Protein AF-0000000084934013 (afdb_homodimer)

Foldseek 3Di:
DPPPPPPQDDFDFPDDWAFAPCLVVCVVCLCVVCVVLQQEADPDPVSPAHLDYPVRSVVLVLSLLLGRLQNQADPLLSNLVSLVSVLLVSLVSCLCVPPLVVLPLVVLVVVLVLLLQLLDLDLPDDHDDDDHSSSSSSNVSSPPLADPLRNVCSVVLSVLVNLLSVLSSVQSVCSVVVHADALVVLQVSLLSVVSLSCSLSSLCNRQVFDQDPVCCPDPLNVLLSSLLSSLLRLVLLLLCVCVCCVPVVRSNGQLNNQCVNVVHDSVVSNSVSSVVSNVSVVVNVCSVPPVVVVVCVVVVDDPVNVVRNVSSVVSSSSNSNSSNCSSNVPDDCPPPVPCPPPPPPPPCPPDDDDDDDDDDYDDDPDDDDDDDDDDDDDDDD/DPPPPPPQDDFDFPDDWAFAPCLVVCVVCLCVVCVVLQQEADPDPVSPAHLDYPVRSVVLVLSLLLGRLQNQADPLLSNLVSLVSVLLVSLVSCLCVPPLVVVPLVVLVVVLVLLLQLLDLDLPRDHDDDDHSSSSSSNVSSPPLADPLRNVCSVVLSVLVNLLSVLSSVQSVCSVVVHADALVVLQVSLLSVVSLSCSLSSLCNRQVFDQDPVCCPPPLNVLLSSLLSSLLRQVLLLLCVCVCCVPVVRSNGQLNNQCVNVVHDSVVSNSVSSVVSNVSVVVNVCSVPPVVVVVCVVVVDDPVNVVSNVSSSVSSSSNSNSSNCSSNVPDPCPPPVPPPPPPPPPPPPPPPDDPPDDDDPDPDDDDDDDDPPDDDDDDDD

Sequence (762 aa):
MTVRAVELPQLWMPYPLRVNPYLSALREESETWAREMGMLGGEGPSARGAIWTRSQFHAMTVELLTAWTLPDASLAGLRLNHRFNIWALAWDDYFASTFKQTGDLPGALDFTARLHAFLRPEADARSPEPVNAVERGIADLQKHLFPPRLAHWRQEFNLALAHYIDAGVQELTNSRGGRVPHLIEYAPFRRESFAAHTAPYSVELATGARIPEQLRHTRTVHALLDAFMDVMGLANDVASYEREVHEERDVNNLVVVIGTSLGITLHQAVPAALHMVNARMRDFEHLRHHELPPLVDRFGLRPDEREELETWLGGAASFLSGLHAWYTGAPRYAPTDHSVPEQRQRGGSEGAADRHAPAASSLARGAEAQTCGPTASAGSAMTVRAVELPQLWMPYPLRVNPYLSALREESETWAREMGMLGGEGPSARGAIWTRSQFHAMTVELLTAWTLPDASLAGLRLNHRFNIWALAWDDYFASTFKQTGDLPGALDFTARLHAFLRPEADARSPEPVNAVERGIADLQKHLFPPRLAHWRQEFNLALAHYIDAGVQELTNSRGGRVPHLIEYAPFRRESFAAHTAPYSVELATGARIPEQLRHTRTVHALLDAFMDVMGLANDVASYEREVHEERDVNNLVVVIGTSLGITLHQAVPAALHMVNARMRDFEHLRHHELPPLVDRFGLRPDEREELETWLGGAASFLSGLHAWYTGAPRYAPTDHSVPEQRQRGGSEGAADRHAPAASSLARGAEAQTCGPTASAGSA

InterPro domains:
  IPR008949 Isoprenoid synthase domain superfamily [G3DSA:1.10.600.10] (1-338)
  IPR008949 Isoprenoid synthase domain superfamily [SSF48576] (7-340)
  IPR034686 Terpene cyclase-like 2 [SFLDG01020] (5-337)

Secondary structure (DSSP, 8-state):
---------PPP--S-----TTHHHHHHTHHHHHHHHTSB--SSGGGTT-SB-HHHHHHT-HHHHHHHH-TT--HHHHHHHHHHHHHHHHHHHHHIIIIITTT-HHHHHHHHHHHHTT--SSTTPPPPPP-SHHHHHHHHHHTTS--GGGGGGHHHHHHHHHHHHHHHHHHHHHHHHTPPPPHHHHHHHHHHHTTGGGHHHHHHHHH-----HHHHTSHHHHHHHHHHHHHHHHHHHHHTHIIIIIIS--S-SHHHHHHHHHT--HHHHHHHHHHHHHHHHHHHHHIIIIIHHHHHHHHT--HHHHHHHHHHHHHHHHHHHHHHHHHHT--S-------------------------------------------------/-------PPPPP--S-----TTHHHHHHTHHHHHHHHTSB--SSGGGTT-SB-HHHHHHT-HHHHHHHH-TT--HHHHHHHHHHHHHHHHHHHHHIIIIITTT-HHHHHHHHHHHHTT--SSTTPPPPPP-SHHHHHHHHHHTTS--GGGGGGHHHHHHHHHHHHHHHHHHHHHHHHTPPPPHHHHHHHHHHHTTGGGHHHHHHHHH-----HHHHTSHHHHHHHHHHHHHHHHHHHHHTHIIIIIIS--S-SHHHHHHHHHT--HHHHHHHHHHHHHHHHHHHHHIIIIIHHHHHHHHT--HHHHHHHHHHHHHHHHHHHHHHHHHHT--S-------------------------------------------------

pLDDT: mean 82.72, std 26.3, range [13.29, 98.75]

Solvent-accessible surface area (backbone atoms only — not comparable to full-atom values): 42867 Å² total; per-residue (Å²): 132,77,77,70,77,74,77,69,80,72,83,72,71,95,48,71,76,49,65,20,87,55,42,67,63,45,58,74,49,60,57,53,61,39,39,74,36,40,36,35,37,64,102,50,88,73,34,69,80,33,73,29,52,67,69,58,52,61,70,62,42,55,62,55,39,41,20,19,27,32,41,65,28,49,69,70,43,44,50,51,52,36,52,50,53,51,42,54,51,48,44,52,52,46,45,37,66,64,19,54,75,67,62,39,57,71,59,45,53,54,54,51,57,55,56,50,54,56,51,58,68,51,91,80,56,83,58,75,83,62,87,47,33,61,46,38,39,48,55,53,42,66,75,58,73,48,50,82,92,41,43,85,40,44,53,62,44,34,50,34,49,48,41,22,54,52,32,51,53,51,52,40,50,26,52,74,68,68,43,58,56,49,54,80,57,37,56,67,47,35,28,27,57,55,44,31,70,46,47,66,56,52,31,27,56,20,62,70,26,54,71,48,74,90,46,58,79,37,69,66,47,46,50,36,51,48,29,54,24,43,36,57,40,51,44,46,28,62,60,39,35,67,57,39,44,73,70,61,62,49,41,88,31,55,37,55,14,46,10,63,24,29,68,46,52,60,81,60,15,46,54,27,44,42,32,32,39,37,44,36,46,49,47,32,51,44,37,61,69,65,50,42,53,61,49,46,59,73,67,59,64,50,72,69,50,48,50,28,34,52,47,32,52,50,31,48,45,30,29,51,24,11,49,50,38,53,65,67,59,56,78,84,75,65,74,73,73,63,71,64,72,73,73,72,77,71,77,71,67,81,74,76,89,74,92,75,80,90,92,88,86,90,89,86,86,84,88,91,77,88,94,81,88,75,87,90,77,96,76,86,132,133,77,77,71,75,74,76,70,78,70,83,72,73,94,49,70,76,49,64,20,87,53,40,67,64,45,59,75,48,59,59,54,60,39,40,73,35,41,36,36,35,64,105,48,88,75,34,69,79,32,73,29,51,67,69,58,52,60,70,61,42,55,62,55,38,42,22,18,28,32,41,66,27,48,68,69,42,44,51,52,50,35,52,49,53,52,43,54,50,48,43,51,52,47,46,38,67,65,20,54,75,66,61,38,56,69,60,45,52,52,53,49,56,55,55,51,54,55,49,58,66,51,90,81,56,82,58,75,82,62,86,49,35,62,47,38,38,49,54,54,43,67,75,58,73,47,48,84,93,41,44,85,40,44,53,62,46,32,49,33,50,47,42,24,56,52,32,51,54,50,52,42,52,26,51,75,68,68,45,58,54,49,54,80,56,38,56,68,47,34,27,29,56,58,44,32,69,44,47,65,57,52,31,27,56,20,62,70,24,53,71,50,74,91,47,57,80,38,69,67,46,47,49,35,52,49,30,56,24,44,37,57,40,51,46,46,28,62,61,40,35,67,56,39,44,74,70,61,63,49,42,89,30,55,36,54,14,46,11,63,24,29,68,47,52,61,81,58,13,46,54,27,44,40,32,33,38,38,45,37,46,50,47,32,50,43,37,61,69,63,50,43,54,61,49,45,60,74,69,58,62,49,71,69,50,49,50,28,33,52,47,32,52,50,31,48,44,32,29,51,24,10,50,51,39,53,65,66,59,57,77,82,76,65,76,75,74,64,71,64,74,74,73,72,75,70,76,73,72,76,74,73,78,73,82,70,79,87,77,90,71,84,75,82,83,77,90,70,91,77,84,80,80,84,74,90,77,90,61,94,119

Structure (mmCIF, N/CA/C/O backbone):
data_AF-0000000084934013-model_v1
#
loop_
_entity.id
_entity.type
_entity.pdbx_description
1 polymer 'Terpene synthase'
#
loop_
_atom_site.group_PDB
_atom_site.id
_atom_site.type_symbol
_atom_site.label_atom_id
_atom_site.label_alt_id
_atom_site.label_comp_id
_atom_site.label_asym_id
_atom_site.label_entity_id
_atom_site.label_seq_id
_atom_site.pdbx_PDB_ins_code
_atom_site.Cartn_x
_atom_site.Cartn_y
_atom_site.Cartn_z
_atom_site.occupancy
_atom_site.B_iso_or_equiv
_atom_site.auth_seq_id
_atom_site.auth_comp_id
_atom_site.auth_asym_id
_atom_site.auth_atom_id
_atom_site.pdbx_PDB_model_num
ATOM 1 N N . MET A 1 1 ? 13.039 -28.141 34.688 1 23.25 1 MET A N 1
ATOM 2 C CA . MET A 1 1 ? 11.992 -27.234 34.219 1 23.25 1 MET A CA 1
ATOM 3 C C . MET A 1 1 ? 12.008 -27.094 32.719 1 23.25 1 MET A C 1
ATOM 5 O O . MET A 1 1 ? 12.961 -26.562 32.125 1 23.25 1 MET A O 1
ATOM 9 N N . THR A 1 2 ? 11.547 -28.047 31.922 1 25.94 2 THR A N 1
ATOM 10 C CA . THR A 1 2 ? 11.594 -28.188 30.469 1 25.94 2 THR A CA 1
ATOM 11 C C . THR A 1 2 ? 10.945 -26.984 29.797 1 25.94 2 THR A C 1
ATOM 13 O O . THR A 1 2 ? 9.805 -26.625 30.094 1 25.94 2 THR A O 1
ATOM 16 N N . VAL A 1 3 ? 11.703 -26 29.484 1 29.66 3 VAL A N 1
ATOM 17 C CA . VAL A 1 3 ? 11.219 -24.859 28.703 1 29.66 3 VAL A CA 1
ATOM 18 C C . VAL A 1 3 ? 10.211 -25.344 27.672 1 29.66 3 VAL A C 1
ATOM 20 O O . VAL A 1 3 ? 10.547 -26.156 26.797 1 29.66 3 VAL A O 1
ATOM 23 N N . ARG A 1 4 ? 8.953 -25.531 28.047 1 33.62 4 ARG A N 1
ATOM 24 C CA . ARG A 1 4 ? 7.875 -25.938 27.141 1 33.62 4 ARG A CA 1
ATOM 25 C C . ARG A 1 4 ? 7.996 -25.25 25.797 1 33.62 4 ARG A C 1
ATOM 27 O O . ARG A 1 4 ? 8.148 -24.016 25.719 1 33.62 4 ARG A O 1
ATOM 34 N N . ALA A 1 5 ? 8.453 -25.875 24.797 1 35.78 5 ALA A N 1
ATOM 35 C CA . ALA A 1 5 ? 8.492 -25.469 23.391 1 35.78 5 ALA A CA 1
ATOM 36 C C . ALA A 1 5 ? 7.223 -24.734 23 1 35.78 5 ALA A C 1
ATOM 38 O O . ALA A 1 5 ? 6.125 -25.281 23.078 1 35.78 5 ALA A O 1
ATOM 39 N N . VAL A 1 6 ? 7.039 -23.469 23.359 1 39.12 6 VAL A N 1
ATOM 40 C CA . VAL A 1 6 ? 5.914 -22.625 22.984 1 39.12 6 VAL A CA 1
ATOM 41 C C . VAL A 1 6 ? 5.43 -23 21.594 1 39.12 6 VAL A C 1
ATOM 43 O O . VAL A 1 6 ? 6.199 -22.969 20.625 1 39.12 6 VAL A O 1
ATOM 46 N N . GLU A 1 7 ? 4.59 -23.891 21.422 1 45.5 7 GLU A N 1
ATOM 47 C CA . GLU A 1 7 ? 3.982 -24.328 20.172 1 45.5 7 GLU A CA 1
ATOM 48 C C . GLU A 1 7 ? 3.717 -23.125 19.25 1 45.5 7 GLU A C 1
ATOM 50 O O . GLU A 1 7 ? 3.031 -22.188 19.641 1 45.5 7 GLU A O 1
ATOM 55 N N . LEU A 1 8 ? 4.574 -22.766 18.297 1 56.28 8 LEU A N 1
ATOM 56 C CA . LEU A 1 8 ? 4.41 -21.719 17.297 1 56.28 8 LEU A CA 1
ATOM 57 C C . LEU A 1 8 ? 3.037 -21.797 16.641 1 56.28 8 LEU A C 1
ATOM 59 O O . LEU A 1 8 ? 2.553 -22.891 16.344 1 56.28 8 LEU A O 1
ATOM 63 N N . PRO A 1 9 ? 2.293 -20.703 16.703 1 68.12 9 PRO A N 1
ATOM 64 C CA . PRO A 1 9 ? 1.042 -20.656 15.938 1 68.12 9 PRO A CA 1
ATOM 65 C C . PRO A 1 9 ? 1.205 -21.172 14.508 1 68.12 9 PRO A C 1
ATOM 67 O O . PRO A 1 9 ? 2.324 -21.219 13.992 1 68.12 9 PRO A O 1
ATOM 70 N N . GLN A 1 10 ? 0.205 -21.891 13.992 1 85.5 10 GLN A N 1
ATOM 71 C CA . GLN A 1 10 ? 0.176 -22.375 12.625 1 85.5 10 GLN A CA 1
ATOM 72 C C . GLN A 1 10 ? -0.634 -21.453 11.719 1 85.5 10 GLN A C 1
ATOM 74 O O . GLN A 1 10 ? -1.443 -20.656 12.203 1 85.5 10 GLN A O 1
ATOM 79 N N . LEU A 1 11 ? -0.288 -21.438 10.523 1 92.38 11 LEU A N 1
ATOM 80 C CA . LEU A 1 11 ? -1.101 -20.719 9.547 1 92.38 11 LEU A CA 1
ATOM 81 C C . LEU A 1 11 ? -2.545 -21.203 9.578 1 92.38 11 LEU A C 1
ATOM 83 O O . LEU A 1 11 ? -2.795 -22.406 9.586 1 92.38 11 LEU A O 1
ATOM 87 N N . TRP A 1 12 ? -3.438 -20.297 9.648 1 93.81 12 TRP A N 1
ATOM 88 C CA . TRP A 1 12 ? -4.859 -20.578 9.812 1 93.81 12 TRP A CA 1
ATOM 89 C C . TRP A 1 12 ? -5.578 -20.547 8.469 1 93.81 12 TRP A C 1
ATOM 91 O O . TRP A 1 12 ? -5.434 -19.594 7.695 1 93.81 12 TRP A O 1
ATOM 101 N N . MET A 1 13 ? -6.301 -21.625 8.141 1 96.12 13 MET A N 1
ATOM 102 C CA . MET A 1 13 ? -7.129 -21.734 6.945 1 96.12 13 MET A CA 1
ATOM 103 C C . MET A 1 13 ? -8.516 -22.266 7.289 1 96.12 13 MET A C 1
ATOM 105 O O . MET A 1 13 ? -8.672 -23.453 7.582 1 96.12 13 MET A O 1
ATOM 109 N N . PRO A 1 14 ? -9.477 -21.375 7.223 1 96.62 14 PRO A N 1
ATOM 110 C CA . PRO A 1 14 ? -10.805 -21.75 7.711 1 96.62 14 PRO A CA 1
ATOM 111 C C . PRO A 1 14 ? -11.633 -22.484 6.66 1 96.62 14 PRO A C 1
ATOM 113 O O . PRO A 1 14 ? -12.758 -22.906 6.938 1 96.62 14 PRO A O 1
ATOM 116 N N . TYR A 1 15 ? -11.148 -22.688 5.465 1 97.56 15 TYR A N 1
ATOM 117 C CA . TYR A 1 15 ? -11.922 -23.266 4.379 1 97.56 15 TYR A CA 1
ATOM 118 C C . TYR A 1 15 ? -11.484 -24.703 4.121 1 97.56 15 TYR A C 1
ATOM 120 O O . TYR A 1 15 ? -10.297 -25.031 4.184 1 97.56 15 TYR A O 1
ATOM 128 N N . PRO A 1 16 ? -12.398 -25.531 3.818 1 96.56 16 PRO A N 1
ATOM 129 C CA . PRO A 1 16 ? -12.047 -26.922 3.527 1 96.56 16 PRO A CA 1
ATOM 130 C C . PRO A 1 16 ? -11.32 -27.094 2.195 1 96.56 16 PRO A C 1
ATOM 132 O O . PRO A 1 16 ? -11.578 -26.328 1.254 1 96.56 16 PRO A O 1
ATOM 135 N N . LEU A 1 17 ? -10.555 -28.078 2.178 1 96.75 17 LEU A N 1
ATOM 136 C CA . LEU A 1 17 ? -9.883 -28.422 0.932 1 96.75 17 LEU A CA 1
ATOM 137 C C . LEU A 1 17 ? -10.805 -29.25 0.031 1 96.75 17 LEU A C 1
ATOM 139 O O . LEU A 1 17 ? -11.469 -30.172 0.495 1 96.75 17 LEU A O 1
ATOM 143 N N . ARG A 1 18 ? -10.906 -28.844 -1.152 1 97.06 18 ARG A N 1
ATOM 144 C CA . ARG A 1 18 ? -11.609 -29.578 -2.193 1 97.06 18 ARG A CA 1
ATOM 145 C C . ARG A 1 18 ? -10.68 -29.922 -3.35 1 97.06 18 ARG A C 1
ATOM 147 O O . ARG A 1 18 ? -9.625 -29.297 -3.514 1 97.06 18 ARG A O 1
ATOM 154 N N . VAL A 1 19 ? -11.016 -30.938 -4.082 1 97.31 19 VAL A N 1
ATOM 155 C CA . VAL A 1 19 ? -10.18 -31.391 -5.188 1 97.31 19 VAL A CA 1
ATOM 156 C C . VAL A 1 19 ? -11 -31.453 -6.473 1 97.31 19 VAL A C 1
ATOM 158 O O . VAL A 1 19 ? -12.133 -31.922 -6.473 1 97.31 19 VAL A O 1
ATOM 161 N N . ASN A 1 20 ? -10.477 -30.953 -7.512 1 98.56 20 ASN A N 1
ATOM 162 C CA . ASN A 1 20 ? -11.133 -31.031 -8.812 1 98.56 20 ASN A CA 1
ATOM 163 C C . ASN A 1 20 ? -11.297 -32.469 -9.266 1 98.56 20 ASN A C 1
ATOM 165 O O . ASN A 1 20 ? -10.344 -33.25 -9.219 1 98.56 20 ASN A O 1
ATOM 169 N N . PRO A 1 21 ? -12.414 -32.906 -9.773 1 98 21 PRO A N 1
ATOM 170 C CA . PRO A 1 21 ? -12.656 -34.281 -10.164 1 98 21 PRO A CA 1
ATOM 171 C C . PRO A 1 21 ? -11.805 -34.719 -11.352 1 98 21 PRO A C 1
ATOM 173 O O . PRO A 1 21 ? -11.656 -35.938 -11.602 1 98 21 PRO A O 1
ATOM 176 N N . TYR A 1 22 ? -11.297 -33.812 -12.031 1 98.19 22 TYR A N 1
ATOM 177 C CA . TYR A 1 22 ? -10.539 -34.125 -13.234 1 98.19 22 TYR A CA 1
ATOM 178 C C . TYR A 1 22 ? -9.047 -34.219 -12.93 1 98.19 22 TYR A C 1
ATOM 180 O O . TYR A 1 22 ? -8.219 -34.188 -13.844 1 98.19 22 TYR A O 1
ATOM 188 N N . LEU A 1 23 ? -8.617 -34.344 -11.68 1 97.81 23 LEU A N 1
ATOM 189 C CA . LEU A 1 23 ? -7.219 -34.438 -11.289 1 97.81 23 LEU A CA 1
ATOM 190 C C . LEU A 1 23 ? -6.531 -35.625 -11.992 1 97.81 23 LEU A C 1
ATOM 192 O O . LEU A 1 23 ? -5.406 -35.469 -12.477 1 97.81 23 LEU A O 1
ATOM 196 N N . SER A 1 24 ? -7.223 -36.75 -12.117 1 96.81 24 SER A N 1
ATOM 197 C CA . SER A 1 24 ? -6.637 -37.906 -12.742 1 96.81 24 SER A CA 1
ATOM 198 C C . SER A 1 24 ? -6.316 -37.656 -14.211 1 96.81 24 SER A C 1
ATOM 200 O O . SER A 1 24 ? -5.246 -38.031 -14.695 1 96.81 24 SER A O 1
ATOM 202 N N . ALA A 1 25 ? -7.223 -37.062 -14.883 1 96.81 25 ALA A N 1
ATOM 203 C CA . ALA A 1 25 ? -7.004 -36.719 -16.281 1 96.81 25 ALA A CA 1
ATOM 204 C C . ALA A 1 25 ? -5.84 -35.75 -16.438 1 96.81 25 ALA A C 1
ATOM 206 O O . ALA A 1 25 ? -5.031 -35.875 -17.359 1 96.81 25 ALA A O 1
ATOM 207 N N . LEU A 1 26 ? -5.766 -34.844 -15.578 1 96.25 26 LEU A N 1
ATOM 208 C CA . LEU A 1 26 ? -4.699 -33.844 -15.609 1 96.25 26 LEU A CA 1
ATOM 209 C C . LEU A 1 26 ? -3.342 -34.5 -15.375 1 96.25 26 LEU A C 1
ATOM 211 O O . LEU A 1 26 ? -2.354 -34.125 -16.016 1 96.25 26 LEU A O 1
ATOM 215 N N . ARG A 1 27 ? -3.242 -35.438 -14.477 1 95 27 ARG A N 1
ATOM 216 C CA . ARG A 1 27 ? -2.006 -36.125 -14.164 1 95 27 ARG A CA 1
ATOM 217 C C . ARG A 1 27 ? -1.482 -36.875 -15.383 1 95 27 ARG A C 1
ATOM 219 O O . ARG A 1 27 ? -0.276 -36.906 -15.633 1 95 27 ARG A O 1
ATOM 226 N N . GLU A 1 28 ? -2.383 -37.375 -16.125 1 93.81 28 GLU A N 1
ATOM 227 C CA . GLU A 1 28 ? -2.012 -38.156 -17.297 1 93.81 28 GLU A CA 1
ATOM 228 C C . GLU A 1 28 ? -1.364 -37.281 -18.359 1 93.81 28 GLU A C 1
ATOM 230 O O . GLU A 1 28 ? -0.497 -37.75 -19.109 1 93.81 28 GLU A O 1
ATOM 235 N N . GLU A 1 29 ? -1.711 -36.094 -18.375 1 93.31 29 GLU A N 1
ATOM 236 C CA . GLU A 1 29 ? -1.219 -35.219 -19.438 1 93.31 29 GLU A CA 1
ATOM 237 C C . GLU A 1 29 ? -0.295 -34.125 -18.891 1 93.31 29 GLU A C 1
ATOM 239 O O . GLU A 1 29 ? 0.032 -33.188 -19.594 1 93.31 29 GLU A O 1
ATOM 244 N N . SER A 1 30 ? 0.111 -34.25 -17.688 1 90.5 30 SER A N 1
ATOM 245 C CA . SER A 1 30 ? 0.753 -33.156 -16.984 1 90.5 30 SER A CA 1
ATOM 246 C C . SER A 1 30 ? 2.078 -32.781 -17.625 1 90.5 30 SER A C 1
ATOM 248 O O . SER A 1 30 ? 2.447 -31.609 -17.656 1 90.5 30 SER A O 1
ATOM 250 N N . GLU A 1 31 ? 2.699 -33.719 -18.281 1 94.62 31 GLU A N 1
ATOM 251 C CA . GLU A 1 31 ? 4.035 -33.469 -18.812 1 94.62 31 GLU A CA 1
ATOM 252 C C . GLU A 1 31 ? 3.971 -32.938 -20.234 1 94.62 31 GLU A C 1
ATOM 254 O O . GLU A 1 31 ? 4.941 -32.375 -20.734 1 94.62 31 GLU A O 1
ATOM 259 N N . THR A 1 32 ? 2.865 -33.219 -20.875 1 95.25 32 THR A N 1
ATOM 260 C CA . THR A 1 32 ? 2.766 -33.062 -22.312 1 95.25 32 THR A CA 1
ATOM 261 C C . THR A 1 32 ? 3.102 -31.641 -22.734 1 95.25 32 THR A C 1
ATOM 263 O O . THR A 1 32 ? 4.004 -31.422 -23.547 1 95.25 32 THR A O 1
ATOM 266 N N . TRP A 1 33 ? 2.459 -30.719 -22.141 1 96.38 33 TRP A N 1
ATOM 267 C CA . TRP A 1 33 ? 2.641 -29.344 -22.547 1 96.38 33 TRP A CA 1
ATOM 268 C C . TRP A 1 33 ? 4.027 -28.828 -22.172 1 96.38 33 TRP A C 1
ATOM 270 O O . TRP A 1 33 ? 4.672 -28.125 -22.938 1 96.38 33 TRP A O 1
ATOM 280 N N . ALA A 1 34 ? 4.504 -29.203 -21.031 1 96.88 34 ALA A N 1
ATOM 281 C CA . ALA A 1 34 ? 5.828 -28.797 -20.578 1 96.88 34 ALA A CA 1
ATOM 282 C C . ALA A 1 34 ? 6.914 -29.297 -21.516 1 96.88 34 ALA A C 1
ATOM 284 O O . ALA A 1 34 ? 7.891 -28.578 -21.781 1 96.88 34 ALA A O 1
ATOM 285 N N . ARG A 1 35 ? 6.723 -30.484 -22.031 1 95.56 35 ARG A N 1
ATOM 286 C CA . ARG A 1 35 ? 7.66 -31.062 -23 1 95.56 35 ARG A CA 1
ATOM 287 C C . ARG A 1 35 ? 7.57 -30.328 -24.328 1 95.56 35 ARG A C 1
ATOM 289 O O . ARG A 1 35 ? 8.594 -30.016 -24.953 1 95.56 35 ARG A O 1
ATOM 296 N N . GLU A 1 36 ? 6.363 -30.109 -24.719 1 95.12 36 GLU A N 1
ATOM 297 C CA . GLU A 1 36 ? 6.133 -29.422 -25.984 1 95.12 36 GLU A CA 1
ATOM 298 C C . GLU A 1 36 ? 6.777 -28.031 -25.984 1 95.12 36 GLU A C 1
ATOM 300 O O . GLU A 1 36 ? 7.305 -27.594 -27.016 1 95.12 36 GLU A O 1
ATOM 305 N N . MET A 1 37 ? 6.754 -27.375 -24.859 1 95.62 37 MET A N 1
ATOM 306 C CA . MET A 1 37 ? 7.297 -26.031 -24.766 1 95.62 37 MET A CA 1
ATOM 307 C C . MET A 1 37 ? 8.805 -26.062 -24.516 1 95.62 37 MET A C 1
ATOM 309 O O . MET A 1 37 ? 9.469 -25.031 -24.562 1 95.62 37 MET A O 1
ATOM 313 N N . GLY A 1 38 ? 9.328 -27.219 -24.156 1 94.38 38 GLY A N 1
ATOM 314 C CA . GLY A 1 38 ? 10.758 -27.359 -23.938 1 94.38 38 GLY A CA 1
ATOM 315 C C . GLY A 1 38 ? 11.172 -27.125 -22.484 1 94.38 38 GLY A C 1
ATOM 316 O O . GLY A 1 38 ? 12.352 -26.922 -22.203 1 94.38 38 GLY A O 1
ATOM 317 N N . MET A 1 39 ? 10.25 -27.141 -21.578 1 96.19 39 MET A N 1
ATOM 318 C CA . MET A 1 39 ? 10.547 -26.891 -20.172 1 96.19 39 MET A CA 1
ATOM 319 C C . MET A 1 39 ? 11 -28.172 -19.484 1 96.19 39 MET A C 1
ATOM 321 O O . MET A 1 39 ? 11.773 -28.125 -18.516 1 96.19 39 MET A O 1
ATOM 325 N N . LEU A 1 40 ? 10.477 -29.25 -19.938 1 94.38 40 LEU A N 1
ATOM 326 C CA . LEU A 1 40 ? 10.797 -30.562 -19.406 1 94.38 40 LEU A CA 1
ATOM 327 C C . LEU A 1 40 ? 11.586 -31.391 -20.422 1 94.38 40 LEU A C 1
ATOM 329 O O . LEU A 1 40 ? 11.164 -31.531 -21.578 1 94.38 40 LEU A O 1
ATOM 333 N N . GLY A 1 41 ? 12.852 -31.828 -19.922 1 83.25 41 GLY A N 1
ATOM 334 C CA . GLY A 1 41 ? 13.734 -32.562 -20.797 1 83.25 41 GLY A CA 1
ATOM 335 C C . GLY A 1 41 ? 13.297 -34 -21.016 1 83.25 41 GLY A C 1
ATOM 336 O O . GLY A 1 41 ? 12.414 -34.5 -20.328 1 83.25 41 GLY A O 1
ATOM 337 N N . GLY A 1 42 ? 13.625 -34.625 -22.188 1 69.81 42 GLY A N 1
ATOM 338 C CA . GLY A 1 42 ? 13.43 -36.031 -22.422 1 69.81 42 GLY A CA 1
ATOM 339 C C . GLY A 1 42 ? 14.547 -36.906 -21.859 1 69.81 42 GLY A C 1
ATOM 340 O O . GLY A 1 42 ? 15.445 -36.406 -21.188 1 69.81 42 GLY A O 1
ATOM 341 N N . GLU A 1 43 ? 14.328 -38.312 -21.766 1 56.81 43 GLU A N 1
ATOM 342 C CA . GLU A 1 43 ? 15.32 -39.344 -21.453 1 56.81 43 GLU A CA 1
ATOM 343 C C . GLU A 1 43 ? 16.438 -39.375 -22.5 1 56.81 43 GLU A C 1
ATOM 345 O O . GLU A 1 43 ? 17.453 -40.031 -22.297 1 56.81 43 GLU A O 1
ATOM 350 N N . GLY A 1 44 ? 17.078 -38.281 -23.094 1 49.97 44 GLY A N 1
ATOM 351 C CA . GLY A 1 44 ? 18.141 -38.281 -24.078 1 49.97 44 GLY A CA 1
ATOM 352 C C . GLY A 1 44 ? 19.047 -37.062 -23.984 1 49.97 44 GLY A C 1
ATOM 353 O O . GLY A 1 44 ? 18.859 -36.219 -23.109 1 49.97 44 GLY A O 1
ATOM 354 N N . PRO A 1 45 ? 20.172 -37.219 -24.828 1 47.16 45 PRO A N 1
ATOM 355 C CA . PRO A 1 45 ? 21.219 -36.188 -24.828 1 47.16 45 PRO A CA 1
ATOM 356 C C . PRO A 1 45 ? 20.672 -34.781 -24.953 1 47.16 45 PRO A C 1
ATOM 358 O O . PRO A 1 45 ? 21.375 -33.812 -24.672 1 47.16 45 PRO A O 1
ATOM 361 N N . SER A 1 46 ? 19.625 -34.625 -25.562 1 48 46 SER A N 1
ATOM 362 C CA . SER A 1 46 ? 19.062 -33.344 -25.906 1 48 46 SER A CA 1
ATOM 363 C C . SER A 1 46 ? 18.438 -32.656 -24.688 1 48 46 SER A C 1
ATOM 365 O O . SER A 1 46 ? 17.875 -31.578 -24.797 1 48 46 SER A O 1
ATOM 367 N N . ALA A 1 47 ? 18.375 -33.344 -23.719 1 54.56 47 ALA A N 1
ATOM 368 C CA . ALA A 1 47 ? 17.953 -32.906 -22.391 1 54.56 47 ALA A CA 1
ATOM 369 C C . ALA A 1 47 ? 18.766 -31.688 -21.938 1 54.56 47 ALA A C 1
ATOM 371 O O . ALA A 1 47 ? 18.469 -31.078 -20.906 1 54.56 47 ALA A O 1
ATOM 372 N N . ARG A 1 48 ? 19.641 -31.297 -22.844 1 60.06 48 ARG A N 1
ATOM 373 C CA . ARG A 1 48 ? 20.531 -30.188 -22.5 1 60.06 48 ARG A CA 1
ATOM 374 C C . ARG A 1 48 ? 19.828 -28.844 -22.688 1 60.06 48 ARG A C 1
ATOM 376 O O . ARG A 1 48 ? 19.266 -28.578 -23.75 1 60.06 48 ARG A O 1
ATOM 383 N N . GLY A 1 49 ? 19.359 -28.266 -21.594 1 80.31 49 GLY A N 1
ATOM 384 C CA . GLY A 1 49 ? 18.844 -26.906 -21.656 1 80.31 49 GLY A CA 1
ATOM 385 C C . GLY A 1 49 ? 17.438 -26.766 -21.094 1 80.31 49 GLY A C 1
ATOM 386 O O . GLY A 1 49 ? 16.891 -25.672 -21.062 1 80.31 49 GLY A O 1
ATOM 387 N N . ALA A 1 50 ? 16.859 -28.016 -20.812 1 89.62 50 ALA A N 1
ATOM 388 C CA . ALA A 1 50 ? 15.531 -27.922 -20.219 1 89.62 50 ALA A CA 1
ATOM 389 C C . ALA A 1 50 ? 15.594 -27.297 -18.828 1 89.62 50 ALA A C 1
ATOM 391 O O . ALA A 1 50 ? 16.641 -27.297 -18.188 1 89.62 50 ALA A O 1
ATOM 392 N N . ILE A 1 51 ? 14.477 -26.797 -18.469 1 94.5 51 ILE A N 1
ATOM 393 C CA . ILE A 1 51 ? 14.406 -26.109 -17.172 1 94.5 51 ILE A CA 1
ATOM 394 C C . ILE A 1 51 ? 14.359 -27.141 -16.047 1 94.5 51 ILE A C 1
ATOM 396 O O . ILE A 1 51 ? 15 -26.969 -15.016 1 94.5 51 ILE A O 1
ATOM 400 N N . TRP A 1 52 ? 13.641 -28.266 -16.344 1 95.19 52 TRP A N 1
ATOM 401 C CA . TRP A 1 52 ? 13.453 -29.25 -15.281 1 95.19 52 TRP A CA 1
ATOM 402 C C . TRP A 1 52 ? 13.844 -30.641 -15.758 1 95.19 52 TRP A C 1
ATOM 404 O O . TRP A 1 52 ? 13.633 -30.984 -16.922 1 95.19 52 TRP A O 1
ATOM 414 N N . THR A 1 53 ? 14.344 -31.469 -14.812 1 92.06 53 THR A N 1
ATOM 415 C CA . THR A 1 53 ? 14.289 -32.906 -14.945 1 92.06 53 THR A CA 1
ATOM 416 C C . THR A 1 53 ? 12.898 -33.438 -14.609 1 92.06 53 THR A C 1
ATOM 418 O O . THR A 1 53 ? 12.07 -32.719 -14.062 1 92.06 53 THR A O 1
ATOM 421 N N . ARG A 1 54 ? 12.664 -34.688 -15.016 1 92.25 54 ARG A N 1
ATOM 422 C CA . ARG A 1 54 ? 11.367 -35.281 -14.703 1 92.25 54 ARG A CA 1
ATOM 423 C C . ARG A 1 54 ? 11.125 -35.312 -13.203 1 92.25 54 ARG A C 1
ATOM 425 O O . ARG A 1 54 ? 10.016 -35.031 -12.742 1 92.25 54 ARG A O 1
ATOM 432 N N . SER A 1 55 ? 12.133 -35.625 -12.43 1 91 55 SER A N 1
ATOM 433 C CA . SER A 1 55 ? 12.023 -35.688 -10.977 1 91 55 SER A CA 1
ATOM 434 C C . SER A 1 55 ? 11.711 -34.312 -10.391 1 91 55 SER A C 1
ATOM 436 O O . SER A 1 55 ? 10.867 -34.188 -9.5 1 91 55 SER A O 1
ATOM 438 N N . GLN A 1 56 ? 12.336 -33.312 -10.875 1 91.06 56 GLN A N 1
ATOM 439 C CA . GLN A 1 56 ? 12.094 -31.938 -10.422 1 91.06 56 GLN A CA 1
ATOM 440 C C . GLN A 1 56 ? 10.664 -31.5 -10.734 1 91.06 56 GLN A C 1
ATOM 442 O O . GLN A 1 56 ? 9.992 -30.891 -9.898 1 91.06 56 GLN A O 1
ATOM 447 N N . PHE A 1 57 ? 10.273 -31.812 -11.914 1 94.25 57 PHE A N 1
ATOM 448 C CA . PHE A 1 57 ? 8.938 -31.453 -12.367 1 94.25 57 PHE A CA 1
ATOM 449 C C . PHE A 1 57 ? 7.875 -32.062 -11.445 1 94.25 57 PHE A C 1
ATOM 451 O O . PHE A 1 57 ? 6.973 -31.344 -10.992 1 94.25 57 PHE A O 1
ATOM 458 N N . HIS A 1 58 ? 7.996 -33.344 -11.117 1 92.81 58 HIS A N 1
ATOM 459 C CA . HIS A 1 58 ? 6.988 -34.031 -10.328 1 92.81 58 HIS A CA 1
ATOM 460 C C . HIS A 1 58 ? 7.066 -33.625 -8.859 1 92.81 58 HIS A C 1
ATOM 462 O O . HIS A 1 58 ? 6.07 -33.719 -8.133 1 92.81 58 HIS A O 1
ATOM 468 N N . ALA A 1 59 ? 8.211 -33.156 -8.445 1 90.94 59 ALA A N 1
ATOM 469 C CA . ALA A 1 59 ? 8.367 -32.688 -7.066 1 90.94 59 ALA A CA 1
ATOM 470 C C . ALA A 1 59 ? 7.551 -31.438 -6.812 1 90.94 59 ALA A C 1
ATOM 472 O O . ALA A 1 59 ? 7.152 -31.156 -5.676 1 90.94 59 ALA A O 1
ATOM 473 N N . MET A 1 60 ? 7.262 -30.734 -7.84 1 93.06 60 MET A N 1
ATOM 474 C CA . MET A 1 60 ? 6.523 -29.484 -7.688 1 93.06 60 MET A CA 1
ATOM 475 C C . MET A 1 60 ? 5.035 -29.75 -7.508 1 93.06 60 MET A C 1
ATOM 477 O O . MET A 1 60 ? 4.297 -28.875 -7.055 1 93.06 60 MET A O 1
ATOM 481 N N . THR A 1 61 ? 4.543 -30.859 -7.906 1 93.75 61 THR A N 1
ATOM 482 C CA . THR A 1 61 ? 3.154 -31.281 -7.75 1 93.75 61 THR A CA 1
ATOM 483 C C . THR A 1 61 ? 2.205 -30.188 -8.258 1 93.75 61 THR A C 1
ATOM 485 O O . THR A 1 61 ? 1.262 -29.812 -7.566 1 93.75 61 THR A O 1
ATOM 488 N N . VAL A 1 62 ? 2.471 -29.734 -9.492 1 95.38 62 VAL A N 1
ATOM 489 C CA . VAL A 1 62 ? 1.712 -28.625 -10.055 1 95.38 62 VAL A CA 1
ATOM 490 C C . VAL A 1 62 ? 0.279 -29.062 -10.336 1 95.38 62 VAL A C 1
ATOM 492 O O . VAL A 1 62 ? -0.652 -28.266 -10.266 1 95.38 62 VAL A O 1
ATOM 495 N N . GLU A 1 63 ? 0.105 -30.344 -10.727 1 96.06 63 GLU A N 1
ATOM 496 C CA . GLU A 1 63 ? -1.24 -30.859 -10.953 1 96.06 63 GLU A CA 1
ATOM 497 C C . GLU A 1 63 ? -2.092 -30.766 -9.688 1 96.06 63 GLU A C 1
ATOM 499 O O . GLU A 1 63 ? -3.289 -30.484 -9.766 1 96.06 63 GLU A O 1
ATOM 504 N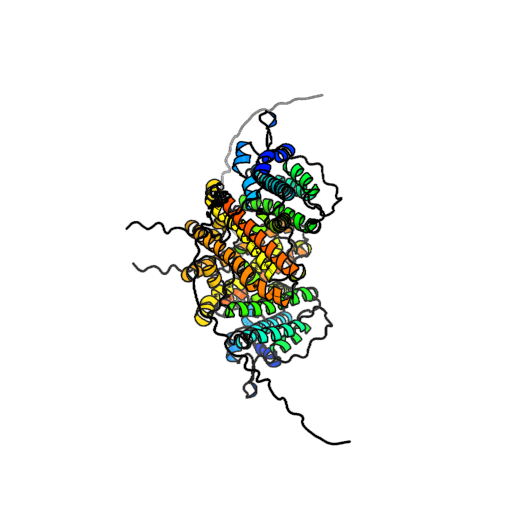 N . LEU A 1 64 ? -1.473 -31.031 -8.5 1 95.81 64 LEU A N 1
ATOM 505 C CA . LEU A 1 64 ? -2.191 -30.906 -7.238 1 95.81 64 LEU A CA 1
ATOM 506 C C . LEU A 1 64 ? -2.52 -29.438 -6.945 1 95.81 64 LEU A C 1
ATOM 508 O O . LEU A 1 64 ? -3.639 -29.125 -6.539 1 95.81 64 LEU A O 1
ATOM 512 N N . LEU A 1 65 ? -1.545 -28.578 -7.148 1 96.5 65 LEU A N 1
ATOM 513 C CA . LEU A 1 65 ? -1.787 -27.156 -6.98 1 96.5 65 LEU A CA 1
ATOM 514 C C . LEU A 1 65 ? -3.014 -26.719 -7.773 1 96.5 65 LEU A C 1
ATOM 516 O O . LEU A 1 65 ? -3.91 -26.062 -7.23 1 96.5 65 LEU A O 1
ATOM 520 N N . THR A 1 66 ? -3.031 -27.094 -9.016 1 98 66 THR A N 1
ATOM 521 C CA . THR A 1 66 ? -4.098 -26.656 -9.914 1 98 66 THR A CA 1
ATOM 522 C C . THR A 1 66 ? -5.438 -27.25 -9.484 1 98 66 THR A C 1
ATOM 524 O O . THR A 1 66 ? -6.438 -26.531 -9.414 1 98 66 THR A O 1
ATOM 527 N N . ALA A 1 67 ? -5.453 -28.516 -9.172 1 97.88 67 ALA A N 1
ATOM 528 C CA . ALA A 1 67 ? -6.691 -29.234 -8.844 1 97.88 67 ALA A CA 1
ATOM 529 C C . ALA A 1 67 ? -7.246 -28.766 -7.504 1 97.88 67 ALA A C 1
ATOM 531 O O . ALA A 1 67 ? -8.461 -28.766 -7.297 1 97.88 67 ALA A O 1
ATOM 532 N N . TRP A 1 68 ? -6.375 -28.406 -6.613 1 97.5 68 TRP A N 1
ATOM 533 C CA . TRP A 1 68 ? -6.805 -27.984 -5.285 1 97.5 68 TRP A CA 1
ATOM 534 C C . TRP A 1 68 ? -7.281 -26.531 -5.301 1 97.5 68 TRP A C 1
ATOM 536 O O . TRP A 1 68 ? -8.188 -26.156 -4.551 1 97.5 68 TRP A O 1
ATOM 546 N N . THR A 1 69 ? -6.703 -25.688 -6.117 1 98.31 69 THR A N 1
ATOM 547 C CA . THR A 1 69 ? -7.074 -24.266 -6.148 1 98.31 69 THR A CA 1
ATOM 548 C C . THR A 1 69 ? -8.336 -24.062 -6.98 1 98.31 69 THR A C 1
ATOM 550 O O . THR A 1 69 ? -9.062 -23.094 -6.781 1 98.31 69 THR A O 1
ATOM 553 N N . LEU A 1 70 ? -8.578 -24.984 -7.945 1 98.75 70 LEU A N 1
ATOM 554 C CA . LEU A 1 70 ? -9.711 -24.828 -8.852 1 98.75 70 LEU A CA 1
ATOM 555 C C . LEU A 1 70 ? -10.609 -26.062 -8.836 1 98.75 70 LEU A C 1
ATOM 557 O O . LEU A 1 70 ? -10.844 -26.672 -9.875 1 98.75 70 LEU A O 1
ATOM 561 N N . PRO A 1 71 ? -11.211 -26.297 -7.742 1 98.5 71 PRO A N 1
ATOM 562 C CA . PRO A 1 71 ? -12.008 -27.531 -7.641 1 98.5 71 PRO A CA 1
ATOM 563 C C . PRO A 1 71 ? -13.258 -27.5 -8.523 1 98.5 71 PRO A C 1
ATOM 565 O O . PRO A 1 71 ? -13.828 -28.547 -8.82 1 98.5 71 PRO A O 1
ATOM 568 N N . ASP A 1 72 ? -13.656 -26.297 -9.008 1 98.19 72 ASP A N 1
ATOM 569 C CA . ASP A 1 72 ? -14.906 -26.188 -9.75 1 98.19 72 ASP A CA 1
ATOM 570 C C . ASP A 1 72 ? -14.648 -25.953 -11.234 1 98.19 72 ASP A C 1
ATOM 572 O O . ASP A 1 72 ? -15.586 -25.734 -12.008 1 98.19 72 ASP A O 1
ATOM 576 N N . ALA A 1 73 ? -13.438 -25.969 -11.648 1 98.62 73 ALA A N 1
ATOM 577 C CA . ALA A 1 73 ? -13.117 -25.672 -13.039 1 98.62 73 ALA A CA 1
ATOM 578 C C . ALA A 1 73 ? -13.484 -26.844 -13.953 1 98.62 73 ALA A C 1
ATOM 580 O O . ALA A 1 73 ? -13.328 -28 -13.57 1 98.62 73 ALA A O 1
ATOM 581 N N . SER A 1 74 ? -13.984 -26.547 -15.172 1 98 74 SER A N 1
ATOM 582 C CA . SER A 1 74 ? -14.102 -27.547 -16.219 1 98 74 SER A CA 1
ATOM 583 C C . SER A 1 74 ? -12.734 -28.125 -16.594 1 98 74 SER A C 1
ATOM 585 O O . SER A 1 74 ? -11.703 -27.547 -16.234 1 98 74 SER A O 1
ATOM 587 N N . LEU A 1 75 ? -12.766 -29.234 -17.25 1 97.88 75 LEU A N 1
ATOM 588 C CA . LEU A 1 75 ? -11.5 -29.812 -17.672 1 97.88 75 LEU A CA 1
ATOM 589 C C . LEU A 1 75 ? -10.703 -28.844 -18.531 1 97.88 75 LEU A C 1
ATOM 591 O O . LEU A 1 75 ? -9.484 -28.719 -18.375 1 97.88 75 LEU A O 1
ATOM 595 N N . ALA A 1 76 ? -11.422 -28.125 -19.422 1 97.38 76 ALA A N 1
ATOM 596 C CA . ALA A 1 76 ? -10.75 -27.141 -20.281 1 97.38 76 ALA A CA 1
ATOM 597 C C . ALA A 1 76 ? -10.125 -26.016 -19.453 1 97.38 76 ALA A C 1
ATOM 599 O O . ALA A 1 76 ? -8.992 -25.609 -19.719 1 97.38 76 ALA A O 1
ATOM 600 N N . GLY A 1 77 ? -10.891 -25.531 -18.484 1 97.88 77 GLY A N 1
ATOM 601 C CA . GLY A 1 77 ? -10.367 -24.5 -17.594 1 97.88 77 GLY A CA 1
ATOM 602 C C . GLY A 1 77 ? -9.219 -24.984 -16.734 1 97.88 77 GLY A C 1
ATOM 603 O O . GLY A 1 77 ? -8.25 -24.25 -16.516 1 97.88 77 GLY A O 1
ATOM 604 N N . LEU A 1 78 ? -9.352 -26.172 -16.266 1 98.38 78 LEU A N 1
ATOM 605 C CA . LEU A 1 78 ? -8.305 -26.781 -15.445 1 98.38 78 LEU A CA 1
ATOM 606 C C . LEU A 1 78 ? -7 -26.891 -16.219 1 98.38 78 LEU A C 1
ATOM 608 O O . LEU A 1 78 ? -5.934 -26.547 -15.719 1 98.38 78 LEU A O 1
ATOM 612 N N . ARG A 1 79 ? -7.117 -27.344 -17.469 1 97.81 79 ARG A N 1
ATOM 613 C CA . ARG A 1 79 ? -5.961 -27.484 -18.344 1 97.81 79 ARG A CA 1
ATOM 614 C C . ARG A 1 79 ? -5.293 -26.125 -18.594 1 97.81 79 ARG A C 1
ATOM 616 O O . ARG A 1 79 ? -4.07 -26.016 -18.531 1 97.81 79 ARG A O 1
ATOM 623 N N . LEU A 1 80 ? -6.098 -25.203 -18.828 1 97.94 80 LEU A N 1
ATOM 624 C CA . LEU A 1 80 ? -5.57 -23.875 -19.125 1 97.94 80 LEU A CA 1
ATOM 625 C C . LEU A 1 80 ? -4.816 -23.312 -17.938 1 97.94 80 LEU A C 1
ATOM 627 O O . LEU A 1 80 ? -3.693 -22.812 -18.078 1 97.94 80 LEU A O 1
ATOM 631 N N . ASN A 1 81 ? -5.406 -23.359 -16.766 1 98.38 81 ASN A N 1
ATOM 632 C CA . ASN A 1 81 ? -4.738 -22.828 -15.586 1 98.38 81 ASN A CA 1
ATOM 633 C C . ASN A 1 81 ? -3.51 -23.656 -15.219 1 98.38 81 ASN A C 1
ATOM 635 O O . ASN A 1 81 ? -2.529 -23.125 -14.695 1 98.38 81 ASN A O 1
ATOM 639 N N . HIS A 1 82 ? -3.564 -24.938 -15.469 1 98.25 82 HIS A N 1
ATOM 640 C CA . HIS A 1 82 ? -2.404 -25.781 -15.242 1 98.25 82 HIS A CA 1
ATOM 641 C C . HIS A 1 82 ? -1.217 -25.344 -16.094 1 98.25 82 HIS A C 1
ATOM 643 O O . HIS A 1 82 ? -0.091 -25.266 -15.594 1 98.25 82 HIS A O 1
ATOM 649 N N . ARG A 1 83 ? -1.472 -25.094 -17.344 1 98.06 83 ARG A N 1
ATOM 650 C CA . ARG A 1 83 ? -0.424 -24.594 -18.219 1 98.06 83 ARG A CA 1
ATOM 651 C C . ARG A 1 83 ? 0.138 -23.266 -17.703 1 98.06 83 ARG A C 1
ATOM 653 O O . ARG A 1 83 ? 1.352 -23.047 -17.734 1 98.06 83 ARG A O 1
ATOM 660 N N . PHE A 1 84 ? -0.743 -22.438 -17.234 1 98.25 84 PHE A N 1
ATOM 661 C CA . PHE A 1 84 ? -0.297 -21.172 -16.688 1 98.25 84 PHE A CA 1
ATOM 662 C C . PHE A 1 84 ? 0.586 -21.391 -15.461 1 98.25 84 PHE A C 1
ATOM 664 O O . PHE A 1 84 ? 1.63 -20.75 -15.32 1 98.25 84 PHE A O 1
ATOM 671 N N . ASN A 1 85 ? 0.14 -22.25 -14.555 1 98 85 ASN A N 1
ATOM 672 C CA . ASN A 1 85 ? 0.945 -22.547 -13.375 1 98 85 ASN A CA 1
ATOM 673 C C . ASN A 1 85 ? 2.314 -23.094 -13.758 1 98 85 ASN A C 1
ATOM 675 O O . ASN A 1 85 ? 3.328 -22.734 -13.164 1 98 85 ASN A O 1
ATOM 679 N N . ILE A 1 86 ? 2.359 -23.984 -14.711 1 97.69 86 ILE A N 1
ATOM 680 C CA . ILE A 1 86 ? 3.617 -24.547 -15.188 1 97.69 86 ILE A CA 1
ATOM 681 C C . ILE A 1 86 ? 4.516 -23.422 -15.719 1 97.69 86 ILE A C 1
ATOM 683 O O . ILE A 1 86 ? 5.707 -23.375 -15.398 1 97.69 86 ILE A O 1
ATOM 687 N N . TRP A 1 87 ? 3.939 -22.594 -16.469 1 98.25 87 TRP A N 1
ATOM 688 C CA . TRP A 1 87 ? 4.723 -21.5 -17.031 1 98.25 87 TRP A CA 1
ATOM 689 C C . TRP A 1 87 ? 5.293 -20.609 -15.922 1 98.25 87 TRP A C 1
ATOM 691 O O . TRP A 1 87 ? 6.465 -20.234 -15.969 1 98.25 87 TRP A O 1
ATOM 701 N N . ALA A 1 88 ? 4.438 -20.234 -15 1 98 88 ALA A N 1
ATOM 702 C CA . ALA A 1 88 ? 4.871 -19.359 -13.906 1 98 88 ALA A CA 1
ATOM 703 C C . ALA A 1 88 ? 6.051 -19.969 -13.156 1 98 88 ALA A C 1
ATOM 705 O O . ALA A 1 88 ? 7.02 -19.281 -12.844 1 98 88 ALA A O 1
ATOM 706 N N . LEU A 1 89 ? 6.008 -21.234 -12.914 1 96.75 89 LEU A N 1
ATOM 707 C CA . LEU A 1 89 ? 7.098 -21.906 -12.219 1 96.75 89 LEU A CA 1
ATOM 708 C C . LEU A 1 89 ? 8.336 -22 -13.109 1 96.75 89 LEU A C 1
ATOM 710 O O . LEU A 1 89 ? 9.461 -21.875 -12.617 1 96.75 89 LEU A O 1
ATOM 714 N N . ALA A 1 90 ? 8.094 -22.234 -14.367 1 97.06 90 ALA A N 1
ATOM 715 C CA . ALA A 1 90 ? 9.211 -22.266 -15.312 1 97.06 90 ALA A CA 1
ATOM 716 C C . ALA A 1 90 ? 9.914 -20.922 -15.383 1 97.06 90 ALA A C 1
ATOM 718 O O . ALA A 1 90 ? 11.148 -20.844 -15.398 1 97.06 90 ALA A O 1
ATOM 719 N N . TRP A 1 91 ? 9.078 -19.891 -15.461 1 97.25 91 TRP A N 1
ATOM 720 C CA . TRP A 1 91 ? 9.617 -18.531 -15.453 1 97.25 91 TRP A CA 1
ATOM 721 C C . TRP A 1 91 ? 10.469 -18.297 -14.211 1 97.25 91 TRP A C 1
ATOM 723 O O . TRP A 1 91 ? 11.602 -17.812 -14.305 1 97.25 91 TRP A O 1
ATOM 733 N N . ASP A 1 92 ? 10 -18.641 -13.086 1 94.75 92 ASP A N 1
ATOM 734 C CA . ASP A 1 92 ? 10.68 -18.422 -11.812 1 94.75 92 ASP A CA 1
ATOM 735 C C . ASP A 1 92 ? 12 -19.203 -11.758 1 94.75 92 ASP A C 1
ATOM 737 O O . ASP A 1 92 ? 13.039 -18.641 -11.414 1 94.75 92 ASP A O 1
ATOM 741 N N . ASP A 1 93 ? 11.914 -20.453 -12.07 1 94.31 93 ASP A N 1
ATOM 742 C CA . ASP A 1 93 ? 13.086 -21.312 -11.953 1 94.31 93 ASP A CA 1
ATOM 743 C C . ASP A 1 93 ? 14.141 -20.953 -12.992 1 94.31 93 ASP A C 1
ATOM 745 O O . ASP A 1 93 ? 15.344 -20.969 -12.703 1 94.31 93 ASP A O 1
ATOM 749 N N . TYR A 1 94 ? 13.703 -20.656 -14.164 1 95.38 94 TYR A N 1
ATOM 750 C CA . TYR A 1 94 ? 14.633 -20.234 -15.203 1 95.38 94 TYR A CA 1
ATOM 751 C C . TYR A 1 94 ? 15.32 -18.938 -14.812 1 95.38 94 TYR A C 1
ATOM 753 O O . TYR A 1 94 ? 16.547 -18.797 -14.938 1 95.38 94 TYR A O 1
ATOM 761 N N . PHE A 1 95 ? 14.547 -17.984 -14.367 1 95.62 95 PHE A N 1
ATOM 762 C CA . PHE A 1 95 ? 15.07 -16.703 -13.961 1 95.62 95 PHE A CA 1
ATOM 763 C C . PHE A 1 95 ? 16.047 -16.859 -12.797 1 95.62 95 PHE A C 1
ATOM 765 O O . PHE A 1 95 ? 17.109 -16.234 -12.789 1 95.62 95 PHE A O 1
ATOM 772 N N . ALA A 1 96 ? 15.727 -17.656 -11.875 1 91.88 96 ALA A N 1
ATOM 773 C CA . ALA A 1 96 ? 16.594 -17.906 -10.719 1 91.88 96 ALA A CA 1
ATOM 774 C C . ALA A 1 96 ? 17.922 -18.531 -11.141 1 91.88 96 ALA A C 1
ATOM 776 O O . ALA A 1 96 ? 18.984 -18.047 -10.766 1 91.88 96 ALA A O 1
ATOM 777 N N . SER A 1 97 ? 17.859 -19.547 -11.945 1 91.25 97 SER A N 1
ATOM 778 C CA . SER A 1 97 ? 19.062 -20.281 -12.32 1 91.25 97 SER A CA 1
ATOM 779 C C . SER A 1 97 ? 19.938 -19.484 -13.266 1 91.25 97 SER A C 1
ATOM 781 O O . SER A 1 97 ? 21.172 -19.547 -13.18 1 91.25 97 SER A O 1
ATOM 783 N N . THR A 1 98 ? 19.328 -18.703 -14.062 1 93.31 98 THR A N 1
ATOM 784 C CA . THR A 1 98 ? 20.062 -18.031 -15.109 1 93.31 98 THR A CA 1
ATOM 785 C C . THR A 1 98 ? 20.594 -16.688 -14.617 1 93.31 98 THR A C 1
ATOM 787 O O . THR A 1 98 ? 21.703 -16.281 -14.961 1 93.31 98 THR A O 1
ATOM 790 N N . PHE A 1 99 ? 19.781 -16.062 -13.781 1 93.88 99 PHE A N 1
ATOM 791 C CA . PHE A 1 99 ? 20.156 -14.68 -13.5 1 93.88 99 PHE A CA 1
ATOM 792 C C . PHE A 1 99 ? 20.359 -14.469 -12.008 1 93.88 99 PHE A C 1
ATOM 794 O O . PHE A 1 99 ? 21.297 -13.797 -11.594 1 93.88 99 PHE A O 1
ATOM 801 N N . LYS A 1 100 ? 19.5 -14.938 -11.188 1 89.31 100 LYS A N 1
ATOM 802 C CA . LYS A 1 100 ? 19.625 -14.688 -9.75 1 89.31 100 LYS A CA 1
ATOM 803 C C . LYS A 1 100 ? 20.891 -15.336 -9.188 1 89.31 100 LYS A C 1
ATOM 805 O O . LYS A 1 100 ? 21.641 -14.703 -8.445 1 89.31 100 LYS A O 1
ATOM 810 N N . GLN A 1 101 ? 21.156 -16.547 -9.547 1 87.12 101 GLN A N 1
ATOM 811 C CA . GLN A 1 101 ? 22.312 -17.281 -9.047 1 87.12 101 GLN A CA 1
ATOM 812 C C . GLN A 1 101 ? 23.609 -16.688 -9.586 1 87.12 101 GLN A C 1
ATOM 814 O O . GLN A 1 101 ? 24.641 -16.703 -8.898 1 87.12 101 GLN A O 1
ATOM 819 N N . THR A 1 102 ? 23.547 -16.094 -10.758 1 90.31 102 THR A N 1
ATOM 820 C CA . THR A 1 102 ? 24.75 -15.547 -11.383 1 90.31 102 THR A CA 1
ATOM 821 C C . THR A 1 102 ? 24.891 -14.055 -11.086 1 90.31 102 THR A C 1
ATOM 823 O O . THR A 1 102 ? 25.969 -13.484 -11.266 1 90.31 102 THR A O 1
ATOM 826 N N . GLY A 1 103 ? 23.812 -13.453 -10.734 1 90.31 103 GLY A N 1
ATOM 827 C CA . GLY A 1 103 ? 23.828 -12.016 -10.484 1 90.31 103 GLY A CA 1
ATOM 828 C C . GLY A 1 103 ? 23.875 -11.195 -11.758 1 90.31 103 GLY A C 1
ATOM 829 O O . GLY A 1 103 ? 24.266 -10.016 -11.727 1 90.31 103 GLY A O 1
ATOM 830 N N . ASP A 1 104 ? 23.516 -11.734 -12.875 1 94.44 104 ASP A N 1
ATOM 831 C CA . ASP A 1 104 ? 23.594 -11.078 -14.172 1 94.44 104 ASP A CA 1
ATOM 832 C C . ASP A 1 104 ? 22.391 -10.156 -14.383 1 94.44 104 ASP A C 1
ATOM 834 O O . ASP A 1 104 ? 21.469 -10.484 -15.125 1 94.44 104 ASP A O 1
ATOM 838 N N . LEU A 1 105 ? 22.5 -8.953 -13.867 1 93.44 105 LEU A N 1
ATOM 839 C CA . LEU A 1 105 ? 21.406 -7.992 -13.93 1 93.44 105 LEU A CA 1
ATOM 840 C C . LEU A 1 105 ? 21.203 -7.492 -15.352 1 93.44 105 LEU A C 1
ATOM 842 O O . LEU A 1 105 ? 20.062 -7.441 -15.844 1 93.44 105 LEU A O 1
ATOM 846 N N . PRO A 1 106 ? 22.25 -7.164 -16.078 1 94.12 106 PRO A N 1
ATOM 847 C CA . PRO A 1 106 ? 22.016 -6.75 -17.469 1 94.12 106 PRO A CA 1
ATOM 848 C C . PRO A 1 106 ? 21.312 -7.824 -18.297 1 94.12 106 PRO A C 1
ATOM 850 O O . PRO A 1 106 ? 20.406 -7.516 -19.062 1 94.12 106 PRO A O 1
ATOM 853 N N . GLY A 1 107 ? 21.75 -9.055 -18.156 1 96.5 107 GLY A N 1
ATOM 854 C CA . GLY A 1 107 ? 21.094 -10.148 -18.844 1 96.5 107 GLY A CA 1
ATOM 855 C C . GLY A 1 107 ? 19.625 -10.297 -18.469 1 96.5 107 GLY A C 1
ATOM 856 O O . GLY A 1 107 ? 18.781 -10.555 -19.328 1 96.5 107 GLY A O 1
ATOM 857 N N . ALA A 1 108 ? 19.375 -10.188 -17.172 1 97.06 108 ALA A N 1
ATOM 858 C CA . ALA A 1 108 ? 18 -10.266 -16.672 1 97.06 108 ALA A CA 1
ATOM 859 C C . ALA A 1 108 ? 17.141 -9.172 -17.297 1 97.06 108 ALA A C 1
ATOM 861 O O . ALA A 1 108 ? 15.992 -9.43 -17.688 1 97.06 108 ALA A O 1
ATOM 862 N N . LEU A 1 109 ? 17.672 -7.977 -17.375 1 95.44 109 LEU A N 1
ATOM 863 C CA . LEU A 1 109 ? 16.938 -6.844 -17.938 1 95.44 109 LEU A CA 1
ATOM 864 C C . LEU A 1 109 ? 16.641 -7.07 -19.422 1 95.44 109 LEU A C 1
ATOM 866 O O . LEU A 1 109 ? 15.523 -6.797 -19.875 1 95.44 109 LEU A O 1
ATOM 870 N N . ASP A 1 110 ? 17.547 -7.609 -20.141 1 96.06 110 ASP A N 1
ATOM 871 C CA . ASP A 1 110 ? 17.344 -7.922 -21.562 1 96.06 110 ASP A CA 1
ATOM 872 C C . ASP A 1 110 ? 16.266 -8.992 -21.734 1 96.06 110 ASP A C 1
ATOM 874 O O . ASP A 1 110 ? 15.383 -8.859 -22.578 1 96.06 110 ASP A O 1
ATOM 878 N N . PHE A 1 111 ? 16.422 -9.977 -20.984 1 97.06 111 PHE A N 1
ATOM 879 C CA . PHE A 1 111 ? 15.492 -11.102 -21.047 1 97.06 111 PHE A CA 1
ATOM 880 C C . PHE A 1 111 ? 14.07 -10.648 -20.734 1 97.06 111 PHE A C 1
ATOM 882 O O . PHE A 1 111 ? 13.133 -11.008 -21.469 1 97.06 111 PHE A O 1
ATOM 889 N N . THR A 1 112 ? 13.875 -9.852 -19.688 1 97.56 112 THR A N 1
ATOM 890 C CA . THR A 1 112 ? 12.539 -9.445 -19.266 1 97.56 112 THR A CA 1
ATOM 891 C C . THR A 1 112 ? 11.969 -8.414 -20.234 1 97.56 112 THR A C 1
ATOM 893 O O . THR A 1 112 ? 10.758 -8.375 -20.469 1 97.56 112 THR A O 1
ATOM 896 N N . ALA A 1 113 ? 12.797 -7.586 -20.781 1 94.81 113 ALA A N 1
ATOM 897 C CA . ALA A 1 113 ? 12.336 -6.664 -21.828 1 94.81 113 ALA A CA 1
ATOM 898 C C . ALA A 1 113 ? 11.742 -7.422 -23 1 94.81 113 ALA A C 1
ATOM 900 O O . ALA A 1 113 ? 10.711 -7.031 -23.547 1 94.81 113 ALA A O 1
ATOM 901 N N . ARG A 1 114 ? 12.398 -8.422 -23.391 1 95.38 114 ARG A N 1
ATOM 902 C CA . ARG A 1 114 ? 11.906 -9.258 -24.484 1 95.38 114 ARG A CA 1
ATOM 903 C C . ARG A 1 114 ? 10.602 -9.953 -24.094 1 95.38 114 ARG A C 1
ATOM 905 O O . ARG A 1 114 ? 9.68 -10.055 -24.906 1 95.38 114 ARG A O 1
ATOM 912 N N . LEU A 1 115 ? 10.539 -10.461 -22.922 1 96.69 115 LEU A N 1
ATOM 913 C CA . LEU A 1 115 ? 9.344 -11.156 -22.453 1 96.69 115 LEU A CA 1
ATOM 914 C C . LEU A 1 115 ? 8.133 -10.227 -22.484 1 96.69 115 LEU A C 1
ATOM 916 O O . LEU A 1 115 ? 7.016 -10.664 -22.766 1 96.69 115 LEU A O 1
ATOM 920 N N . HIS A 1 116 ? 8.336 -8.945 -22.156 1 96 116 HIS A N 1
ATOM 921 C CA . HIS A 1 116 ? 7.27 -7.945 -22.203 1 96 116 HIS A CA 1
ATOM 922 C C . HIS A 1 116 ? 6.652 -7.867 -23.609 1 96 116 HIS A C 1
ATOM 924 O O . HIS A 1 116 ? 5.453 -7.602 -23.734 1 96 116 HIS A O 1
ATOM 930 N N . ALA A 1 117 ? 7.383 -8.156 -24.578 1 94.81 117 ALA A N 1
ATOM 931 C CA . ALA A 1 117 ? 6.926 -8.047 -25.969 1 94.81 117 ALA A CA 1
ATOM 932 C C . ALA A 1 117 ? 5.883 -9.117 -26.281 1 94.81 117 ALA A C 1
ATOM 934 O O . ALA A 1 117 ? 5.152 -9.008 -27.266 1 94.81 117 ALA A O 1
ATOM 935 N N . PHE A 1 118 ? 5.809 -10.094 -25.438 1 95.88 118 PHE A N 1
ATOM 936 C CA . PHE A 1 118 ? 4.84 -11.156 -25.656 1 95.88 118 PHE A CA 1
ATOM 937 C C . PHE A 1 118 ? 3.516 -10.836 -24.969 1 95.88 118 PHE A C 1
ATOM 939 O O . PHE A 1 118 ? 2.521 -11.539 -25.172 1 95.88 118 PHE A O 1
ATOM 946 N N . LEU A 1 119 ? 3.506 -9.766 -24.094 1 94.88 119 LEU A N 1
ATOM 947 C CA . LEU A 1 119 ? 2.334 -9.43 -23.297 1 94.88 119 LEU A CA 1
ATOM 948 C C . LEU A 1 119 ? 1.541 -8.297 -23.938 1 94.88 119 LEU A C 1
ATOM 950 O O . LEU A 1 119 ? 1.109 -7.367 -23.25 1 94.88 119 LEU A O 1
ATOM 954 N N . ARG A 1 120 ? 1.208 -8.328 -25.141 1 82.5 120 ARG A N 1
ATOM 955 C CA . ARG A 1 120 ? 0.534 -7.234 -25.828 1 82.5 120 ARG A CA 1
ATOM 956 C C . ARG A 1 120 ? -0.976 -7.312 -25.641 1 82.5 120 ARG A C 1
ATOM 958 O O . ARG A 1 120 ? -1.563 -8.391 -25.719 1 82.5 120 ARG A O 1
ATOM 965 N N . PRO A 1 121 ? -1.542 -6.148 -25.375 1 76.31 121 PRO A N 1
ATOM 966 C CA . PRO A 1 121 ? -2.977 -6.113 -25.094 1 76.31 121 PRO A CA 1
ATOM 967 C C . PRO A 1 121 ? -3.836 -6.297 -26.344 1 76.31 121 PRO A C 1
ATOM 969 O O . PRO A 1 121 ? -5.008 -6.668 -26.234 1 76.31 121 PRO A O 1
ATOM 972 N N . GLU A 1 122 ? -3.18 -6.035 -27.422 1 81.06 122 GLU A N 1
ATOM 973 C CA . GLU A 1 122 ? -3.961 -6.168 -28.641 1 81.06 122 GLU A CA 1
ATOM 974 C C . GLU A 1 122 ? -4.02 -7.621 -29.109 1 81.06 122 GLU A C 1
ATOM 976 O O . GLU A 1 122 ? -2.994 -8.305 -29.156 1 81.06 122 GLU A O 1
ATOM 981 N N . ALA A 1 123 ? -5.172 -8.086 -29.438 1 73.31 123 ALA A N 1
ATOM 982 C CA . ALA A 1 123 ? -5.398 -9.477 -29.812 1 73.31 123 ALA A CA 1
ATOM 983 C C . ALA A 1 123 ? -4.602 -9.844 -31.062 1 73.31 123 ALA A C 1
ATOM 985 O O . ALA A 1 123 ? -4.117 -10.977 -31.188 1 73.31 123 ALA A O 1
ATOM 986 N N . ASP A 1 124 ? -4.359 -8.891 -31.891 1 75.38 124 ASP A N 1
ATOM 987 C CA . ASP A 1 124 ? -3.742 -9.219 -33.156 1 75.38 124 ASP A CA 1
ATOM 988 C C . ASP A 1 124 ? -2.297 -8.727 -33.219 1 75.38 124 ASP A C 1
ATOM 990 O O . ASP A 1 124 ? -1.693 -8.672 -34.281 1 75.38 124 ASP A O 1
ATOM 994 N N . ALA A 1 125 ? -1.826 -8.508 -32.031 1 77.62 125 ALA A N 1
ATOM 995 C CA . ALA A 1 125 ? -0.456 -8 -32.031 1 77.62 125 ALA A CA 1
ATOM 996 C C . ALA A 1 125 ? 0.537 -9.094 -32.406 1 77.62 125 ALA A C 1
ATOM 998 O O . ALA A 1 125 ? 0.378 -10.25 -32 1 77.62 125 ALA A O 1
ATOM 999 N N . ARG A 1 126 ? 1.455 -8.758 -33.281 1 81.81 126 ARG A N 1
ATOM 1000 C CA . ARG A 1 126 ? 2.496 -9.703 -33.656 1 81.81 126 ARG A CA 1
ATOM 1001 C C . ARG A 1 126 ? 3.518 -9.883 -32.531 1 81.81 126 ARG A C 1
ATOM 1003 O O . ARG A 1 126 ? 4.023 -8.906 -31.984 1 81.81 126 ARG A O 1
ATOM 1010 N N . SER A 1 127 ? 3.654 -11.172 -32.094 1 86.94 127 SER A N 1
ATOM 1011 C CA . SER A 1 127 ? 4.66 -11.516 -31.094 1 86.94 127 SER A CA 1
ATOM 1012 C C . SER A 1 127 ? 5.988 -11.875 -31.75 1 86.94 127 SER A C 1
ATOM 1014 O O . SER A 1 127 ? 6.016 -12.367 -32.875 1 86.94 127 SER A O 1
ATOM 1016 N N . PRO A 1 128 ? 7.074 -11.594 -31.031 1 92.81 128 PRO A N 1
ATOM 1017 C CA . PRO A 1 128 ? 8.367 -12.055 -31.547 1 92.81 128 PRO A CA 1
ATOM 1018 C C . PRO A 1 128 ? 8.453 -13.578 -31.625 1 92.81 128 PRO A C 1
ATOM 1020 O O . PRO A 1 128 ? 7.59 -14.281 -31.094 1 92.81 128 PRO A O 1
ATOM 1023 N N . GLU A 1 129 ? 9.5 -14.016 -32.375 1 95.44 129 GLU A N 1
ATOM 1024 C CA . GLU A 1 129 ? 9.766 -15.445 -32.406 1 95.44 129 GLU A CA 1
ATOM 1025 C C . GLU A 1 129 ? 10.406 -15.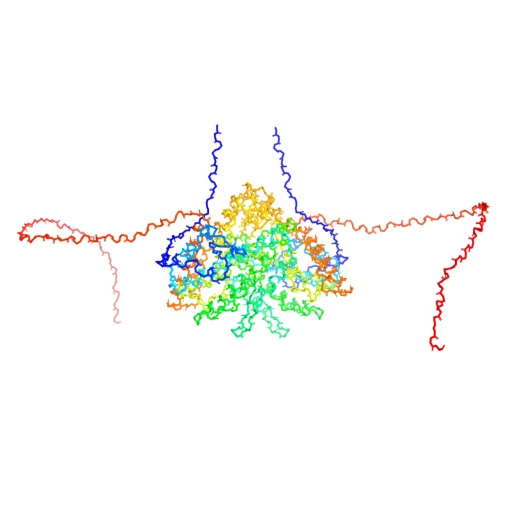906 -31.094 1 95.44 129 GLU A C 1
ATOM 1027 O O . GLU A 1 129 ? 11.438 -15.375 -30.672 1 95.44 129 GLU A O 1
ATOM 1032 N N . PRO A 1 130 ? 9.758 -16.875 -30.438 1 96.12 130 PRO A N 1
ATOM 1033 C CA . PRO A 1 130 ? 10.344 -17.344 -29.172 1 96.12 130 PRO A CA 1
ATOM 1034 C C . PRO A 1 130 ? 11.703 -18.016 -29.375 1 96.12 130 PRO A C 1
ATOM 1036 O O . PRO A 1 130 ? 11.898 -18.734 -30.344 1 96.12 130 PRO A O 1
ATOM 1039 N N . VAL A 1 131 ? 12.594 -17.828 -28.391 1 95.12 131 VAL A N 1
ATOM 1040 C CA . VAL A 1 131 ? 13.93 -18.391 -28.562 1 95.12 131 VAL A CA 1
ATOM 1041 C C . VAL A 1 131 ? 14.266 -19.281 -27.359 1 95.12 131 VAL A C 1
ATOM 1043 O O . VAL A 1 131 ? 15.352 -19.859 -27.297 1 95.12 131 VAL A O 1
ATOM 1046 N N . ASN A 1 132 ? 13.461 -19.375 -26.406 1 94.94 132 ASN A N 1
ATOM 1047 C CA . ASN A 1 132 ? 13.633 -20.25 -25.25 1 94.94 132 ASN A CA 1
ATOM 1048 C C . ASN A 1 132 ? 12.289 -20.766 -24.734 1 94.94 132 ASN A C 1
ATOM 1050 O O . ASN A 1 132 ? 11.234 -20.375 -25.234 1 94.94 132 ASN A O 1
ATOM 1054 N N . ALA A 1 133 ? 12.328 -21.656 -23.797 1 96.62 133 ALA A N 1
ATOM 1055 C CA . ALA A 1 133 ? 11.141 -22.375 -23.344 1 96.62 133 ALA A CA 1
ATOM 1056 C C . ALA A 1 133 ? 10.141 -21.406 -22.688 1 96.62 133 ALA A C 1
ATOM 1058 O O . ALA A 1 133 ? 8.93 -21.562 -22.859 1 96.62 133 ALA A O 1
ATOM 1059 N N . VAL A 1 134 ? 10.617 -20.422 -21.906 1 97.62 134 VAL A N 1
ATOM 1060 C CA . VAL A 1 134 ? 9.75 -19.469 -21.219 1 97.62 134 VAL A CA 1
ATOM 1061 C C . VAL A 1 134 ? 9 -18.625 -22.234 1 97.62 134 VAL A C 1
ATOM 1063 O O . VAL A 1 134 ? 7.781 -18.438 -22.125 1 97.62 134 VAL A O 1
ATOM 1066 N N . GLU A 1 135 ? 9.656 -18.219 -23.219 1 97.19 135 GLU A N 1
ATOM 1067 C CA . GLU A 1 135 ? 9.039 -17.438 -24.281 1 97.19 135 GLU A CA 1
ATOM 1068 C C . GLU A 1 135 ? 8.039 -18.266 -25.078 1 97.19 135 GLU A C 1
ATOM 1070 O O . GLU A 1 135 ? 6.953 -17.781 -25.406 1 97.19 135 GLU A O 1
ATOM 1075 N N . ARG A 1 136 ? 8.406 -19.469 -25.406 1 97.12 136 ARG A N 1
ATOM 1076 C CA . ARG A 1 136 ? 7.496 -20.359 -26.125 1 97.12 136 ARG A CA 1
ATOM 1077 C C . ARG A 1 136 ? 6.211 -20.578 -25.328 1 97.12 136 ARG A C 1
ATOM 1079 O O . ARG A 1 136 ? 5.113 -20.562 -25.891 1 97.12 136 ARG A O 1
ATOM 1086 N N . GLY A 1 137 ? 6.398 -20.766 -24.062 1 97.5 137 GLY A N 1
ATOM 1087 C CA . GLY A 1 137 ? 5.25 -20.984 -23.188 1 97.5 137 GLY A CA 1
ATOM 1088 C C . GLY A 1 137 ? 4.285 -19.812 -23.172 1 97.5 137 GLY A C 1
ATOM 1089 O O . GLY A 1 137 ? 3.078 -20 -23.344 1 97.5 137 GLY A O 1
ATOM 1090 N N . ILE A 1 138 ? 4.789 -18.562 -23 1 97.56 138 ILE A N 1
ATOM 1091 C CA . ILE A 1 138 ? 3.908 -17.406 -22.891 1 97.56 138 ILE A CA 1
ATOM 1092 C C . ILE A 1 138 ? 3.289 -17.094 -24.25 1 97.56 138 ILE A C 1
ATOM 1094 O O . ILE A 1 138 ? 2.141 -16.656 -24.328 1 97.56 138 ILE A O 1
ATOM 1098 N N . ALA A 1 139 ? 4.008 -17.344 -25.281 1 95.69 139 ALA A N 1
ATOM 1099 C CA . ALA A 1 139 ? 3.453 -17.172 -26.625 1 95.69 139 ALA A CA 1
ATOM 1100 C C . ALA A 1 139 ? 2.252 -18.078 -26.844 1 95.69 139 ALA A C 1
ATOM 1102 O O . ALA A 1 139 ? 1.228 -17.656 -27.375 1 95.69 139 ALA A O 1
ATOM 1103 N N . ASP A 1 140 ? 2.385 -19.266 -26.469 1 95.5 140 ASP A N 1
ATOM 1104 C CA . ASP A 1 140 ? 1.292 -20.219 -26.625 1 95.5 140 ASP A CA 1
ATOM 1105 C C . ASP A 1 140 ? 0.118 -19.859 -25.719 1 95.5 140 ASP A C 1
ATOM 1107 O O . ASP A 1 140 ? -1.036 -19.875 -26.141 1 95.5 140 ASP A O 1
ATOM 1111 N N . LEU A 1 141 ? 0.43 -19.547 -24.469 1 96.44 141 LEU A N 1
ATOM 1112 C CA . LEU A 1 141 ? -0.604 -19.188 -23.5 1 96.44 141 LEU A CA 1
ATOM 1113 C C . LEU A 1 141 ? -1.419 -18 -23.984 1 96.44 141 LEU A C 1
ATOM 1115 O O . LEU A 1 141 ? -2.641 -17.969 -23.812 1 96.44 141 LEU A O 1
ATOM 1119 N N . GLN A 1 142 ? -0.759 -16.984 -24.578 1 95.31 142 GLN A N 1
ATOM 1120 C CA . GLN A 1 142 ? -1.438 -15.781 -25.031 1 95.31 142 GLN A CA 1
ATOM 1121 C C . GLN A 1 142 ? -2.504 -16.109 -26.078 1 95.31 142 GLN A C 1
ATOM 1123 O O . GLN A 1 142 ? -3.475 -15.367 -26.234 1 95.31 142 GLN A O 1
ATOM 1128 N N . LYS A 1 143 ? -2.434 -17.266 -26.688 1 93.12 143 LYS A N 1
ATOM 1129 C CA . LYS A 1 143 ? -3.406 -17.703 -27.688 1 93.12 143 LYS A CA 1
ATOM 1130 C C . LYS A 1 143 ? -4.648 -18.297 -27.031 1 93.12 143 LYS A C 1
ATOM 1132 O O . LYS A 1 143 ? -5.707 -18.375 -27.656 1 93.12 143 LYS A O 1
ATOM 1137 N N . HIS A 1 144 ? -4.504 -18.641 -25.75 1 95 144 HIS A N 1
ATOM 1138 C CA . HIS A 1 144 ? -5.566 -19.453 -25.172 1 95 144 HIS A CA 1
ATOM 1139 C C . HIS A 1 144 ? -6.117 -18.812 -23.906 1 95 144 HIS A C 1
ATOM 1141 O O . HIS A 1 144 ? -7.223 -19.156 -23.469 1 95 144 HIS A O 1
ATOM 1147 N N . LEU A 1 145 ? -5.453 -17.891 -23.297 1 96.06 145 LEU A N 1
ATOM 1148 C CA . LEU A 1 145 ? -5.758 -17.391 -21.969 1 96.06 145 LEU A CA 1
ATOM 1149 C C . LEU A 1 145 ? -7.078 -16.625 -21.969 1 96.06 145 LEU A C 1
ATOM 1151 O O . LEU A 1 145 ? -7.723 -16.484 -20.922 1 96.06 145 LEU A O 1
ATOM 1155 N N . PHE A 1 146 ? -7.535 -16.203 -23.156 1 95.56 146 PHE A N 1
ATOM 1156 C CA . PHE A 1 146 ? -8.664 -15.273 -23.141 1 95.56 146 PHE A CA 1
ATOM 1157 C C . PHE A 1 146 ? -9.758 -15.742 -24.094 1 95.56 146 PHE A C 1
ATOM 1159 O O . PHE A 1 146 ? -10.094 -15.047 -25.062 1 95.56 146 PHE A O 1
ATOM 1166 N N . PRO A 1 147 ? -10.367 -16.891 -23.734 1 94.12 147 PRO A N 1
ATOM 1167 C CA . PRO A 1 147 ? -11.578 -17.219 -24.484 1 94.12 147 PRO A CA 1
ATOM 1168 C C . PRO A 1 147 ? -12.641 -16.125 -24.422 1 94.12 147 PRO A C 1
ATOM 1170 O O . PRO A 1 147 ? -12.523 -15.195 -23.609 1 94.12 147 PRO A O 1
ATOM 1173 N N . PRO A 1 148 ? -13.664 -16.188 -25.172 1 93.56 148 PRO A N 1
ATOM 1174 C CA . PRO A 1 148 ? -14.641 -15.109 -25.281 1 93.56 148 PRO A CA 1
ATOM 1175 C C . PRO A 1 148 ? -15.188 -14.672 -23.922 1 93.56 148 PRO A C 1
ATOM 1177 O O . PRO A 1 148 ? -15.281 -13.469 -23.641 1 93.56 148 PRO A O 1
ATOM 1180 N N . ARG A 1 149 ? -15.406 -15.562 -23.078 1 94.75 149 ARG A N 1
ATOM 1181 C CA . ARG A 1 149 ? -16 -15.25 -21.781 1 94.75 149 ARG A CA 1
ATOM 1182 C C . ARG A 1 149 ? -15 -14.531 -20.891 1 94.75 149 ARG A C 1
ATOM 1184 O O . ARG A 1 149 ? -15.391 -13.875 -19.922 1 94.75 149 ARG A O 1
ATOM 1191 N N . LEU A 1 150 ? -13.742 -14.633 -21.172 1 96.69 150 LEU A N 1
ATOM 1192 C CA . LEU A 1 150 ? -12.703 -14.031 -20.344 1 96.69 150 LEU A CA 1
ATOM 1193 C C . LEU A 1 150 ? -11.922 -12.977 -21.125 1 96.69 150 LEU A C 1
ATOM 1195 O O . LEU A 1 150 ? -10.859 -12.531 -20.688 1 96.69 150 LEU A O 1
ATOM 1199 N N . ALA A 1 151 ? -12.484 -12.531 -22.203 1 94.62 151 ALA A N 1
ATOM 1200 C CA . ALA A 1 151 ? -11.812 -11.57 -23.094 1 94.62 151 ALA A CA 1
ATOM 1201 C C . ALA A 1 151 ? -11.555 -10.25 -22.375 1 94.62 151 ALA A C 1
ATOM 1203 O O . ALA A 1 151 ? -10.555 -9.578 -22.641 1 94.62 151 ALA A O 1
ATOM 1204 N N . HIS A 1 152 ? -12.375 -9.961 -21.422 1 94.25 152 HIS A N 1
ATOM 1205 C CA . HIS A 1 152 ? -12.281 -8.695 -20.703 1 94.25 152 HIS A CA 1
ATOM 1206 C C . HIS A 1 152 ? -11.047 -8.656 -19.797 1 94.25 152 HIS A C 1
ATOM 1208 O O . HIS A 1 152 ? -10.648 -7.59 -19.344 1 94.25 152 HIS A O 1
ATOM 1214 N N . TRP A 1 153 ? -10.359 -9.773 -19.609 1 96.31 153 TRP A N 1
ATOM 1215 C CA . TRP A 1 153 ? -9.203 -9.867 -18.719 1 96.31 153 TRP A CA 1
ATOM 1216 C C . TRP A 1 153 ? -7.914 -9.547 -19.469 1 96.31 153 TRP A C 1
ATOM 1218 O O . TRP A 1 153 ? -6.863 -9.352 -18.844 1 96.31 153 TRP A O 1
ATOM 1228 N N . ARG A 1 154 ? -7.938 -9.477 -20.719 1 95.69 154 ARG A N 1
ATOM 1229 C CA . ARG A 1 154 ? -6.711 -9.43 -21.516 1 95.69 154 ARG A CA 1
ATOM 1230 C C . ARG A 1 154 ? -5.805 -8.297 -21.047 1 95.69 154 ARG A C 1
ATOM 1232 O O . ARG A 1 154 ? -4.617 -8.508 -20.797 1 95.69 154 ARG A O 1
ATOM 1239 N N . GLN A 1 155 ? -6.375 -7.184 -20.891 1 95 155 GLN A N 1
ATOM 1240 C CA . GLN A 1 155 ? -5.562 -6.035 -20.516 1 95 155 GLN A CA 1
ATOM 1241 C C . GLN A 1 155 ? -5.066 -6.172 -19.078 1 95 155 GLN A C 1
ATOM 1243 O O . GLN A 1 155 ? -3.861 -6.105 -18.812 1 95 155 GLN A O 1
ATOM 1248 N N . GLU A 1 156 ? -5.977 -6.43 -18.188 1 95.38 156 GLU A N 1
ATOM 1249 C CA . GLU A 1 156 ? -5.633 -6.48 -16.781 1 95.38 156 GLU A CA 1
ATOM 1250 C C . GLU A 1 156 ? -4.715 -7.656 -16.469 1 95.38 156 GLU A C 1
ATOM 1252 O O . GLU A 1 156 ? -3.793 -7.543 -15.656 1 95.38 156 GLU A O 1
ATOM 1257 N N . PHE A 1 157 ? -4.938 -8.742 -17.109 1 97.25 157 PHE A N 1
ATOM 1258 C CA . PHE A 1 157 ? -4.117 -9.93 -16.875 1 97.25 157 PHE A CA 1
ATOM 1259 C C . PHE A 1 157 ? -2.701 -9.719 -17.406 1 97.25 157 PHE A C 1
ATOM 1261 O O . PHE A 1 157 ? -1.728 -10.055 -16.719 1 97.25 157 PHE A O 1
ATOM 1268 N N . ASN A 1 158 ? -2.57 -9.172 -18.516 1 96.75 158 ASN A N 1
ATOM 1269 C CA . ASN A 1 158 ? -1.247 -8.93 -19.078 1 96.75 158 ASN A CA 1
ATOM 1270 C C . ASN A 1 158 ? -0.49 -7.855 -18.312 1 96.75 158 ASN A C 1
ATOM 1272 O O . ASN A 1 158 ? 0.735 -7.914 -18.188 1 96.75 158 ASN A O 1
ATOM 1276 N N . LEU A 1 159 ? -1.196 -6.93 -17.797 1 96.56 159 LEU A N 1
ATOM 1277 C CA . LEU A 1 159 ? -0.561 -5.965 -16.891 1 96.56 159 LEU A CA 1
ATOM 1278 C C . LEU A 1 159 ? -0.04 -6.652 -15.641 1 96.56 159 LEU A C 1
ATOM 1280 O O . LEU A 1 159 ? 1.064 -6.355 -15.18 1 96.56 159 LEU A O 1
ATOM 1284 N N . ALA A 1 160 ? -0.85 -7.555 -15.125 1 97.19 160 ALA A N 1
ATOM 1285 C CA . ALA A 1 160 ? -0.422 -8.328 -13.961 1 97.19 160 ALA A CA 1
ATOM 1286 C C . ALA A 1 160 ? 0.838 -9.133 -14.273 1 97.19 160 ALA A C 1
ATOM 1288 O O . ALA A 1 160 ? 1.763 -9.188 -13.461 1 97.19 160 ALA A O 1
ATOM 1289 N N . LEU A 1 161 ? 0.912 -9.703 -15.43 1 98 161 LEU A N 1
ATOM 1290 C CA . LEU A 1 161 ? 2.086 -10.469 -15.836 1 98 161 LEU A CA 1
ATOM 1291 C C . LEU A 1 161 ? 3.299 -9.555 -15.992 1 98 161 LEU A C 1
ATOM 1293 O O . LEU A 1 161 ? 4.414 -9.93 -15.633 1 98 161 LEU A O 1
ATOM 1297 N N . ALA A 1 162 ? 3.041 -8.414 -16.547 1 97.12 162 ALA A N 1
ATOM 1298 C CA . ALA A 1 162 ? 4.133 -7.453 -16.703 1 97.12 162 ALA A CA 1
ATOM 1299 C C . ALA A 1 162 ? 4.723 -7.086 -15.336 1 97.12 162 ALA A C 1
ATOM 1301 O O . ALA A 1 162 ? 5.945 -7.074 -15.164 1 97.12 162 ALA A O 1
ATOM 1302 N N . HIS A 1 163 ? 3.867 -6.824 -14.438 1 96.62 163 HIS A N 1
ATOM 1303 C CA . HIS A 1 163 ? 4.316 -6.508 -13.086 1 96.62 163 HIS A CA 1
ATOM 1304 C C . HIS A 1 163 ? 5.031 -7.691 -12.445 1 96.62 163 HIS A C 1
ATOM 1306 O O . HIS A 1 163 ? 6.004 -7.512 -11.711 1 96.62 163 HIS A O 1
ATOM 1312 N N . TYR A 1 164 ? 4.566 -8.82 -12.727 1 98 164 TYR A N 1
ATOM 1313 C CA . TYR A 1 164 ? 5.172 -10.047 -12.219 1 98 164 TYR A CA 1
ATOM 1314 C C . TYR A 1 164 ? 6.598 -10.203 -12.734 1 98 164 TYR A C 1
ATOM 1316 O O . TYR A 1 164 ? 7.516 -10.469 -11.953 1 98 164 TYR A O 1
ATOM 1324 N N . ILE A 1 165 ? 6.773 -9.961 -13.945 1 97.81 165 ILE A N 1
ATOM 1325 C CA . ILE A 1 165 ? 8.07 -10.047 -14.609 1 97.81 165 ILE A CA 1
ATOM 1326 C C . ILE A 1 165 ? 9.008 -8.977 -14.047 1 97.81 165 ILE A C 1
ATOM 1328 O O . ILE A 1 165 ? 10.141 -9.266 -13.664 1 97.81 165 ILE A O 1
ATOM 1332 N N . ASP A 1 166 ? 8.484 -7.824 -13.898 1 96 166 ASP A N 1
ATOM 1333 C CA . ASP A 1 166 ? 9.281 -6.723 -13.367 1 96 166 ASP A CA 1
ATOM 1334 C C . ASP A 1 166 ? 9.68 -6.98 -11.914 1 96 166 ASP A C 1
ATOM 1336 O O . ASP A 1 166 ? 10.766 -6.578 -11.484 1 96 166 ASP A O 1
ATOM 1340 N N . ALA A 1 167 ? 8.836 -7.574 -11.219 1 96.38 167 ALA A N 1
ATOM 1341 C CA . ALA A 1 167 ? 9.109 -7.879 -9.82 1 96.38 167 ALA A CA 1
ATOM 1342 C C . ALA A 1 167 ? 10.281 -8.844 -9.688 1 96.38 167 ALA A C 1
ATOM 1344 O O . ALA A 1 167 ? 11.055 -8.758 -8.727 1 96.38 167 ALA A O 1
ATOM 1345 N N . GLY A 1 168 ? 10.414 -9.734 -10.609 1 95.88 168 GLY A N 1
ATOM 1346 C CA . GLY A 1 168 ? 11.57 -10.617 -10.609 1 95.88 168 GLY A CA 1
ATOM 1347 C C . GLY A 1 168 ? 12.891 -9.867 -10.688 1 95.88 168 GLY A C 1
ATOM 1348 O O . GLY A 1 168 ? 13.836 -10.195 -9.977 1 95.88 168 GLY A O 1
ATOM 1349 N N . VAL A 1 169 ? 12.883 -8.883 -11.484 1 95.25 169 VAL A N 1
ATOM 1350 C CA . VAL A 1 169 ? 14.078 -8.062 -11.633 1 95.25 169 VAL A CA 1
ATOM 1351 C C . VAL A 1 169 ? 14.344 -7.297 -10.344 1 95.25 169 VAL A C 1
ATOM 1353 O O . VAL A 1 169 ? 15.492 -7.195 -9.898 1 95.25 169 VAL A O 1
ATOM 1356 N N . GLN A 1 170 ? 13.289 -6.801 -9.789 1 93.31 170 GLN A N 1
ATOM 1357 C CA . GLN A 1 170 ? 13.43 -6.07 -8.531 1 93.31 170 GLN A CA 1
ATOM 1358 C C . GLN A 1 170 ? 13.945 -6.984 -7.426 1 93.31 170 GLN A C 1
ATOM 1360 O O . GLN A 1 170 ? 14.781 -6.574 -6.621 1 93.31 170 GLN A O 1
ATOM 1365 N N . GLU A 1 171 ? 13.484 -8.172 -7.363 1 94.5 171 GLU A N 1
ATOM 1366 C CA . GLU A 1 171 ? 13.977 -9.141 -6.387 1 94.5 171 GLU A CA 1
ATOM 1367 C C . GLU A 1 171 ? 15.469 -9.398 -6.578 1 94.5 171 GLU A C 1
ATOM 1369 O O . GLU A 1 171 ? 16.219 -9.492 -5.605 1 94.5 171 GLU A O 1
ATOM 1374 N N . LEU A 1 172 ? 15.875 -9.531 -7.789 1 94.19 172 LEU A N 1
ATOM 1375 C CA . LEU A 1 172 ? 17.281 -9.719 -8.102 1 94.19 172 LEU A CA 1
ATOM 1376 C C . LEU A 1 172 ? 18.109 -8.516 -7.656 1 94.19 172 LEU A C 1
ATOM 1378 O O . LEU A 1 172 ? 19.188 -8.68 -7.074 1 94.19 172 LEU A O 1
ATOM 1382 N N . THR A 1 173 ? 17.578 -7.387 -7.887 1 91.19 173 THR A N 1
ATOM 1383 C CA . THR A 1 173 ? 18.266 -6.164 -7.488 1 91.19 173 THR A CA 1
ATOM 1384 C C . THR A 1 173 ? 18.422 -6.105 -5.973 1 91.19 173 THR A C 1
ATOM 1386 O O . THR A 1 173 ? 19.5 -5.77 -5.469 1 91.19 173 THR A O 1
ATOM 1389 N N . ASN A 1 174 ? 17.406 -6.398 -5.309 1 91.62 174 ASN A N 1
ATOM 1390 C CA . ASN A 1 174 ? 17.453 -6.453 -3.852 1 91.62 174 ASN A CA 1
ATOM 1391 C C . ASN A 1 174 ? 18.516 -7.449 -3.371 1 91.62 174 ASN A C 1
ATOM 1393 O O . ASN A 1 174 ? 19.312 -7.133 -2.49 1 91.62 174 ASN A O 1
ATOM 1397 N N . SER A 1 175 ? 18.453 -8.57 -3.93 1 90.44 175 SER A N 1
ATOM 1398 C CA . SER A 1 175 ? 19.375 -9.641 -3.529 1 90.44 175 SER A CA 1
ATOM 1399 C C . SER A 1 175 ? 20.828 -9.25 -3.787 1 90.44 175 SER A C 1
ATOM 1401 O O . SER A 1 175 ? 21.688 -9.453 -2.93 1 90.44 175 SER A O 1
ATOM 1403 N N . ARG A 1 176 ? 21.078 -8.695 -4.863 1 89 176 ARG A N 1
ATOM 1404 C CA . ARG A 1 176 ? 22.438 -8.273 -5.238 1 89 176 ARG A CA 1
ATOM 1405 C C . ARG A 1 176 ? 22.953 -7.199 -4.297 1 89 176 ARG A C 1
ATOM 1407 O O . ARG A 1 176 ? 24.125 -7.199 -3.938 1 89 176 ARG A O 1
ATOM 1414 N N . GLY A 1 177 ? 22.109 -6.379 -3.896 1 87.44 177 GLY A N 1
ATOM 1415 C CA . GLY A 1 177 ? 22.5 -5.277 -3.031 1 87.44 177 GLY A CA 1
ATOM 1416 C C . GLY A 1 177 ? 22.375 -5.602 -1.556 1 87.44 177 GLY A C 1
ATOM 1417 O O . GLY A 1 177 ? 22.75 -4.801 -0.702 1 87.44 177 GLY A O 1
ATOM 1418 N N . GLY A 1 178 ? 21.812 -6.766 -1.329 1 89.25 178 GLY A N 1
ATOM 1419 C CA . GLY A 1 178 ? 21.531 -7.113 0.056 1 89.25 178 GLY A CA 1
ATOM 1420 C C . GLY A 1 178 ? 20.516 -6.203 0.708 1 89.25 178 GLY A C 1
ATOM 1421 O O . GLY A 1 178 ? 20.594 -5.914 1.903 1 89.25 178 GLY A O 1
ATOM 1422 N N . ARG A 1 179 ? 19.641 -5.738 -0.02 1 91.44 179 ARG A N 1
ATOM 1423 C CA . ARG A 1 179 ? 18.656 -4.785 0.485 1 91.44 179 ARG A CA 1
ATOM 1424 C C . ARG A 1 179 ? 17.344 -5.48 0.823 1 91.44 179 ARG A C 1
ATOM 1426 O O . ARG A 1 179 ? 16.703 -6.07 -0.051 1 91.44 179 ARG A O 1
ATOM 1433 N N . VAL A 1 180 ? 16.969 -5.391 2.062 1 95.06 180 VAL A N 1
ATOM 1434 C CA . VAL A 1 180 ? 15.688 -5.926 2.51 1 95.06 180 VAL A CA 1
ATOM 1435 C C . VAL A 1 180 ? 14.602 -4.871 2.332 1 95.06 180 VAL A C 1
ATOM 1437 O O . VAL A 1 180 ? 14.727 -3.748 2.826 1 95.06 180 VAL A O 1
ATOM 1440 N N . PRO A 1 181 ? 13.609 -5.191 1.556 1 94.62 181 PRO A N 1
ATOM 1441 C CA . PRO A 1 181 ? 12.516 -4.227 1.43 1 94.62 181 PRO A CA 1
ATOM 1442 C C . PRO A 1 181 ? 11.883 -3.871 2.773 1 94.62 181 PRO A C 1
ATOM 1444 O O . PRO A 1 181 ? 11.891 -4.688 3.699 1 94.62 181 PRO A O 1
ATOM 1447 N N . HIS A 1 182 ? 11.344 -2.654 2.814 1 95.75 182 HIS A N 1
ATOM 1448 C CA . HIS A 1 182 ? 10.602 -2.252 4.004 1 95.75 182 HIS A CA 1
ATOM 1449 C C . HIS A 1 182 ? 9.242 -2.928 4.062 1 95.75 182 HIS A C 1
ATOM 1451 O O . HIS A 1 182 ? 8.578 -3.094 3.033 1 95.75 182 HIS A O 1
ATOM 1457 N N . LEU A 1 183 ? 8.789 -3.248 5.262 1 95.88 183 LEU A N 1
ATOM 1458 C CA . LEU A 1 183 ? 7.551 -3.99 5.461 1 95.88 183 LEU A CA 1
ATOM 1459 C C . LEU A 1 183 ? 6.379 -3.281 4.789 1 95.88 183 LEU A C 1
ATOM 1461 O O . LEU A 1 183 ? 5.516 -3.93 4.191 1 95.88 183 LEU A O 1
ATOM 1465 N N . ILE A 1 184 ? 6.328 -2.014 4.773 1 93.12 184 ILE A N 1
ATOM 1466 C CA . ILE A 1 184 ? 5.242 -1.215 4.215 1 93.12 184 ILE A CA 1
ATOM 1467 C C . ILE A 1 184 ? 5.176 -1.419 2.705 1 93.12 184 ILE A C 1
ATOM 1469 O O . ILE A 1 184 ? 4.086 -1.486 2.129 1 93.12 184 ILE A O 1
ATOM 1473 N N . GLU A 1 185 ? 6.258 -1.594 2.109 1 93.94 185 GLU A N 1
ATOM 1474 C CA . GLU A 1 185 ? 6.309 -1.722 0.655 1 93.94 185 GLU A CA 1
ATOM 1475 C C . GLU A 1 185 ? 6.262 -3.186 0.228 1 93.94 185 GLU A C 1
ATOM 1477 O O . GLU A 1 185 ? 5.973 -3.492 -0.93 1 93.94 185 GLU A O 1
ATOM 1482 N N . TYR A 1 186 ? 6.512 -4.023 1.153 1 96.31 186 TYR A N 1
ATOM 1483 C CA . TYR A 1 186 ? 6.75 -5.418 0.793 1 96.31 186 TYR A CA 1
ATOM 1484 C C . TYR A 1 186 ? 5.457 -6.102 0.369 1 96.31 186 TYR A C 1
ATOM 1486 O O . TYR A 1 186 ? 5.441 -6.871 -0.593 1 96.31 186 TYR A O 1
ATOM 1494 N N . ALA A 1 187 ? 4.402 -5.812 1.054 1 94.19 187 ALA A N 1
ATOM 1495 C CA . ALA A 1 187 ? 3.166 -6.539 0.774 1 94.19 187 ALA A CA 1
ATOM 1496 C C . ALA A 1 187 ? 2.666 -6.246 -0.638 1 94.19 187 ALA A C 1
ATOM 1498 O O . ALA A 1 187 ? 2.424 -7.172 -1.42 1 94.19 187 ALA A O 1
ATOM 1499 N N . PRO A 1 188 ? 2.547 -4.949 -1.01 1 94.06 188 PRO A N 1
ATOM 1500 C CA . PRO A 1 188 ? 2.154 -4.703 -2.398 1 94.06 188 PRO A CA 1
ATOM 1501 C C . PRO A 1 188 ? 3.152 -5.277 -3.404 1 94.06 188 PRO A C 1
ATOM 1503 O O . PRO A 1 188 ? 2.754 -5.773 -4.461 1 94.06 188 PRO A O 1
ATOM 1506 N N . PHE A 1 189 ? 4.387 -5.219 -3.041 1 96.31 189 PHE A N 1
ATOM 1507 C CA . PHE A 1 189 ? 5.418 -5.785 -3.906 1 96.31 189 PHE A CA 1
ATOM 1508 C C . PHE A 1 189 ? 5.242 -7.293 -4.039 1 96.31 189 PHE A C 1
ATOM 1510 O O . PHE A 1 189 ? 5.379 -7.844 -5.133 1 96.31 189 PHE A O 1
ATOM 1517 N N . ARG A 1 190 ? 4.895 -7.883 -2.953 1 97.38 190 ARG A N 1
ATOM 1518 C CA . ARG A 1 190 ? 4.754 -9.336 -2.941 1 97.38 190 ARG A CA 1
ATOM 1519 C C . ARG A 1 190 ? 3.535 -9.781 -3.742 1 97.38 190 ARG A C 1
ATOM 1521 O O . ARG A 1 190 ? 3.541 -10.852 -4.355 1 97.38 190 ARG A O 1
ATOM 1528 N N . ARG A 1 191 ? 2.477 -8.953 -3.783 1 97.5 191 ARG A N 1
ATOM 1529 C CA . ARG A 1 191 ? 1.349 -9.25 -4.66 1 97.5 191 ARG A CA 1
ATOM 1530 C C . ARG A 1 191 ? 1.804 -9.398 -6.105 1 97.5 191 ARG A C 1
ATOM 1532 O O . ARG A 1 191 ? 1.312 -10.266 -6.828 1 97.5 191 ARG A O 1
ATOM 1539 N N . GLU A 1 192 ? 2.762 -8.586 -6.438 1 97.06 192 GLU A N 1
ATOM 1540 C CA . GLU A 1 192 ? 3.283 -8.625 -7.801 1 97.06 192 GLU A CA 1
ATOM 1541 C C . GLU A 1 192 ? 4.219 -9.812 -8 1 97.06 192 GLU A C 1
ATOM 1543 O O . GLU A 1 192 ? 4.062 -10.578 -8.953 1 97.06 192 GLU A O 1
ATOM 1548 N N . SER A 1 193 ? 5.148 -9.984 -7.047 1 96.75 193 SER A N 1
ATOM 1549 C CA . SER A 1 193 ? 6.199 -10.984 -7.234 1 96.75 193 SER A CA 1
ATOM 1550 C C . SER A 1 193 ? 5.648 -12.398 -7.094 1 96.75 193 SER A C 1
ATOM 1552 O O . SER A 1 193 ? 6.277 -13.359 -7.535 1 96.75 193 SER A O 1
ATOM 1554 N N . PHE A 1 194 ? 4.445 -12.469 -6.473 1 96.81 194 PHE A N 1
ATOM 1555 C CA . PHE A 1 194 ? 3.789 -13.758 -6.332 1 96.81 194 PHE A CA 1
ATOM 1556 C C . PHE A 1 194 ? 2.734 -13.953 -7.414 1 96.81 194 PHE A C 1
ATOM 1558 O O . PHE A 1 194 ? 1.957 -14.906 -7.367 1 96.81 194 PHE A O 1
ATOM 1565 N N . ALA A 1 195 ? 2.607 -13.039 -8.312 1 97.44 195 ALA A N 1
ATOM 1566 C CA . ALA A 1 195 ? 1.613 -13.047 -9.383 1 97.44 195 ALA A CA 1
ATOM 1567 C C . ALA A 1 195 ? 0.199 -13.125 -8.812 1 97.44 195 ALA A C 1
ATOM 1569 O O . ALA A 1 195 ? -0.689 -13.727 -9.422 1 97.44 195 ALA A O 1
ATOM 1570 N N . ALA A 1 196 ? -0.018 -12.539 -7.711 1 98.06 196 ALA A N 1
ATOM 1571 C CA . ALA A 1 196 ? -1.297 -12.664 -7.016 1 98.06 196 ALA A CA 1
ATOM 1572 C C . ALA A 1 196 ? -2.41 -11.961 -7.785 1 98.06 196 ALA A C 1
ATOM 1574 O O . ALA A 1 196 ? -3.578 -12.344 -7.691 1 98.06 196 ALA A O 1
ATOM 1575 N N . HIS A 1 197 ? -2.074 -11.031 -8.625 1 98.06 197 HIS A N 1
ATOM 1576 C CA . HIS A 1 197 ? -3.059 -10.266 -9.391 1 98.06 197 HIS A CA 1
ATOM 1577 C C . HIS A 1 197 ? -3.705 -11.133 -10.469 1 98.06 197 HIS A C 1
ATOM 1579 O O . HIS A 1 197 ? -4.719 -10.742 -11.055 1 98.06 197 HIS A O 1
ATOM 1585 N N . THR A 1 198 ? -3.221 -12.312 -10.695 1 98.31 198 THR A N 1
ATOM 1586 C CA . THR A 1 198 ? -3.801 -13.219 -11.688 1 98.31 198 THR A CA 1
ATOM 1587 C C . THR A 1 198 ? -4.828 -14.141 -11.039 1 98.31 198 THR A C 1
ATOM 1589 O O . THR A 1 198 ? -5.605 -14.797 -11.734 1 98.31 198 THR A O 1
ATOM 1592 N N . ALA A 1 199 ? -4.871 -14.141 -9.758 1 98.44 199 ALA A N 1
ATOM 1593 C CA . ALA A 1 199 ? -5.707 -15.094 -9.031 1 98.44 199 ALA A CA 1
ATOM 1594 C C . ALA A 1 199 ? -7.188 -14.836 -9.297 1 98.44 199 ALA A C 1
ATOM 1596 O O . ALA A 1 199 ? -7.965 -15.773 -9.477 1 98.44 199 ALA A O 1
ATOM 1597 N N . PRO A 1 200 ? -7.625 -13.547 -9.336 1 98.31 200 PRO A N 1
ATOM 1598 C CA . PRO A 1 200 ? -9.039 -13.32 -9.641 1 98.31 200 PRO A CA 1
ATOM 1599 C C . PRO A 1 200 ? -9.445 -13.867 -11.008 1 98.31 200 PRO A C 1
ATOM 1601 O O . PRO A 1 200 ? -10.57 -14.328 -11.18 1 98.31 200 PRO A O 1
ATOM 1604 N N . TYR A 1 201 ? -8.57 -13.812 -11.969 1 98.38 201 TYR A N 1
ATOM 1605 C CA . TYR A 1 201 ? -8.797 -14.438 -13.273 1 98.38 201 TYR A CA 1
ATOM 1606 C C . TYR A 1 201 ? -9.039 -15.93 -13.125 1 98.38 201 TYR A C 1
ATOM 1608 O O . TYR A 1 201 ? -9.984 -16.469 -13.703 1 98.38 201 TYR A O 1
ATOM 1616 N N . SER A 1 202 ? -8.203 -16.594 -12.359 1 98.69 202 SER A N 1
ATOM 1617 C CA . SER A 1 202 ? -8.312 -18.031 -12.164 1 98.69 202 SER A CA 1
ATOM 1618 C C . SER A 1 202 ? -9.625 -18.406 -11.484 1 98.69 202 SER A C 1
ATOM 1620 O O . SER A 1 202 ? -10.234 -19.438 -11.805 1 98.69 202 SER A O 1
ATOM 1622 N N . VAL A 1 203 ? -10.023 -17.547 -10.547 1 98.75 203 VAL A N 1
ATOM 1623 C CA . VAL A 1 203 ? -11.281 -17.797 -9.859 1 98.75 203 VAL A CA 1
ATOM 1624 C C . VAL A 1 203 ? -12.438 -17.703 -10.852 1 98.75 203 VAL A C 1
ATOM 1626 O O . VAL A 1 203 ? -13.32 -18.562 -10.867 1 98.75 203 VAL A O 1
ATOM 1629 N N . GLU A 1 204 ? -12.43 -16.688 -11.664 1 98.56 204 GLU A N 1
ATOM 1630 C CA . GLU A 1 204 ? -13.469 -16.547 -12.672 1 98.56 204 GLU A CA 1
ATOM 1631 C C . GLU A 1 204 ? -13.414 -17.688 -13.688 1 98.56 204 GLU A C 1
ATOM 1633 O O . GLU A 1 204 ? -14.453 -18.188 -14.125 1 98.56 204 GLU A O 1
ATOM 1638 N N . LEU A 1 205 ? -12.258 -18.078 -14.055 1 98.5 205 LEU A N 1
ATOM 1639 C CA . LEU A 1 205 ? -12.07 -19.203 -14.961 1 98.5 205 LEU A CA 1
ATOM 1640 C C . LEU A 1 205 ? -12.711 -20.469 -14.391 1 98.5 205 LEU A C 1
ATOM 1642 O O . LEU A 1 205 ? -13.375 -21.219 -15.117 1 98.5 205 LEU A O 1
ATOM 1646 N N . ALA A 1 206 ? -12.539 -20.672 -13.133 1 98.12 206 ALA A N 1
ATOM 1647 C CA . ALA A 1 206 ? -12.969 -21.906 -12.477 1 98.12 206 ALA A CA 1
ATOM 1648 C C . ALA A 1 206 ? -14.477 -21.906 -12.227 1 98.12 206 ALA A C 1
ATOM 1650 O O . ALA A 1 206 ? -15.141 -22.938 -12.383 1 98.12 206 ALA A O 1
ATOM 1651 N N . THR A 1 207 ? -15 -20.734 -11.852 1 98.25 207 THR A N 1
ATOM 1652 C CA . THR A 1 207 ? -16.375 -20.703 -11.352 1 98.25 207 THR A CA 1
ATOM 1653 C C . THR A 1 207 ? -17.328 -20.172 -12.43 1 98.25 207 THR A C 1
ATOM 1655 O O . THR A 1 207 ? -18.531 -20.391 -12.352 1 98.25 207 THR A O 1
ATOM 1658 N N . GLY A 1 208 ? -16.797 -19.406 -13.273 1 97.81 208 GLY A N 1
ATOM 1659 C CA . GLY A 1 208 ? -17.625 -18.703 -14.234 1 97.81 208 GLY A CA 1
ATOM 1660 C C . GLY A 1 208 ? -18.266 -17.453 -13.656 1 97.81 208 GLY A C 1
ATOM 1661 O O . GLY A 1 208 ? -18.953 -16.719 -14.367 1 97.81 208 GLY A O 1
ATOM 1662 N N . ALA A 1 209 ? -18 -17.172 -12.445 1 98.12 209 ALA A N 1
ATOM 1663 C CA . ALA A 1 209 ? -18.641 -16.047 -11.773 1 98.12 209 ALA A CA 1
ATOM 1664 C C . ALA A 1 209 ? -17.734 -14.828 -11.758 1 98.12 209 ALA A C 1
ATOM 1666 O O . ALA A 1 209 ? -16.516 -14.953 -11.656 1 98.12 209 ALA A O 1
ATOM 1667 N N . ARG A 1 210 ? -18.406 -13.688 -11.828 1 97.06 210 ARG A N 1
ATOM 1668 C CA . ARG A 1 210 ? -17.719 -12.398 -11.742 1 97.06 210 ARG A CA 1
ATOM 1669 C C . ARG A 1 210 ? -18.219 -11.586 -10.562 1 97.06 210 ARG A C 1
ATOM 1671 O O . ARG A 1 210 ? -19.359 -11.758 -10.117 1 97.06 210 ARG A O 1
ATOM 1678 N N . ILE A 1 211 ? -17.328 -10.75 -10.062 1 97.19 211 ILE A N 1
ATOM 1679 C CA . ILE A 1 211 ? -17.797 -9.734 -9.133 1 97.19 211 ILE A CA 1
ATOM 1680 C C . ILE A 1 211 ? -18.672 -8.719 -9.875 1 97.19 211 ILE A C 1
ATOM 1682 O O . ILE A 1 211 ? -18.25 -8.148 -10.891 1 97.19 211 ILE A O 1
ATOM 1686 N N . PRO A 1 212 ? -19.859 -8.484 -9.352 1 96.69 212 PRO A N 1
ATOM 1687 C CA . PRO A 1 212 ? -20.734 -7.539 -10.047 1 96.69 212 PRO A CA 1
ATOM 1688 C C . PRO A 1 212 ? -20.062 -6.188 -10.289 1 96.69 212 PRO A C 1
ATOM 1690 O O . PRO A 1 212 ? -19.406 -5.648 -9.398 1 96.69 212 PRO A O 1
ATOM 1693 N N . GLU A 1 213 ? -20.281 -5.672 -11.484 1 93.62 213 GLU A N 1
ATOM 1694 C CA . GLU A 1 213 ? -19.594 -4.469 -11.953 1 93.62 213 GLU A CA 1
ATOM 1695 C C . GLU A 1 213 ? -19.875 -3.285 -11.031 1 93.62 213 GLU A C 1
ATOM 1697 O O . GLU A 1 213 ? -18.984 -2.463 -10.789 1 93.62 213 GLU A O 1
ATOM 1702 N N . GLN A 1 214 ? -21.016 -3.207 -10.516 1 94.31 214 GLN A N 1
ATOM 1703 C CA . GLN A 1 214 ? -21.422 -2.086 -9.672 1 94.31 214 GLN A CA 1
ATOM 1704 C C . GLN A 1 214 ? -20.594 -2.031 -8.391 1 94.31 214 GLN A C 1
ATOM 1706 O O . GLN A 1 214 ? -20.422 -0.96 -7.809 1 94.31 214 GLN A O 1
ATOM 1711 N N . LEU A 1 215 ? -20.047 -3.184 -8.039 1 95.62 215 LEU A N 1
ATOM 1712 C CA . LEU A 1 215 ? -19.328 -3.264 -6.773 1 95.62 215 LEU A CA 1
ATOM 1713 C C . LEU A 1 215 ? -17.812 -3.215 -7.004 1 95.62 215 LEU A C 1
ATOM 1715 O O . LEU A 1 215 ? -17.047 -2.955 -6.074 1 95.62 215 LEU A O 1
ATOM 1719 N N . ARG A 1 216 ? -17.391 -3.439 -8.156 1 93.56 216 ARG A N 1
ATOM 1720 C CA . ARG A 1 216 ? -16 -3.789 -8.469 1 93.56 216 ARG A CA 1
ATOM 1721 C C . ARG A 1 216 ? -15.055 -2.678 -8.047 1 93.56 216 ARG A C 1
ATOM 1723 O O . ARG A 1 216 ? -13.906 -2.945 -7.668 1 93.56 216 ARG A O 1
ATOM 1730 N N . HIS A 1 217 ? -15.57 -1.484 -8.016 1 91.56 217 HIS A N 1
ATOM 1731 C CA . HIS A 1 217 ? -14.656 -0.37 -7.785 1 91.56 217 HIS A CA 1
ATOM 1732 C C . HIS A 1 217 ? -14.867 0.243 -6.402 1 91.56 217 HIS A C 1
ATOM 1734 O O . HIS A 1 217 ? -14.32 1.307 -6.102 1 91.56 217 HIS A O 1
ATOM 1740 N N . THR A 1 218 ? -15.594 -0.423 -5.582 1 92.69 218 THR A N 1
ATOM 1741 C CA . THR A 1 218 ? -15.797 0.055 -4.219 1 92.69 218 THR A CA 1
ATOM 1742 C C . THR A 1 218 ? -14.578 -0.243 -3.355 1 92.69 218 THR A C 1
ATOM 1744 O O . THR A 1 218 ? -13.812 -1.169 -3.645 1 92.69 218 THR A O 1
ATOM 1747 N N . ARG A 1 219 ? -14.406 0.506 -2.334 1 90 219 ARG A N 1
ATOM 1748 C CA . ARG A 1 219 ? -13.305 0.329 -1.394 1 90 219 ARG A CA 1
ATOM 1749 C C . ARG A 1 219 ? -13.352 -1.046 -0.738 1 90 219 ARG A C 1
ATOM 1751 O O . ARG A 1 219 ? -12.32 -1.671 -0.508 1 90 219 ARG A O 1
ATOM 1758 N N . THR A 1 220 ? -14.531 -1.482 -0.458 1 94 220 THR A N 1
ATOM 1759 C CA . THR A 1 220 ? -14.719 -2.764 0.216 1 94 220 THR A CA 1
ATOM 1760 C C . THR A 1 220 ? -14.219 -3.91 -0.657 1 94 220 THR A C 1
ATOM 1762 O O . THR A 1 220 ? -13.484 -4.785 -0.186 1 94 220 THR A O 1
ATOM 1765 N N . VAL A 1 221 ? -14.531 -3.881 -1.918 1 97.31 221 VAL A N 1
ATOM 1766 C CA . VAL A 1 221 ? -14.125 -4.953 -2.824 1 97.31 221 VAL A CA 1
ATOM 1767 C C . VAL A 1 221 ? -12.617 -4.887 -3.064 1 97.31 221 VAL A C 1
ATOM 1769 O O . VAL A 1 221 ? -11.945 -5.918 -3.086 1 97.31 221 VAL A O 1
ATOM 1772 N N . HIS A 1 222 ? -12.125 -3.725 -3.184 1 96.12 222 HIS A N 1
ATOM 1773 C CA . HIS A 1 222 ? -10.68 -3.576 -3.322 1 96.12 222 HIS A CA 1
ATOM 1774 C C . HIS A 1 222 ? -9.945 -4.141 -2.107 1 96.12 222 HIS A C 1
ATOM 1776 O O . HIS A 1 222 ? -8.961 -4.859 -2.254 1 96.12 222 HIS A O 1
ATOM 1782 N N . ALA A 1 223 ? -10.461 -3.807 -0.947 1 95.19 223 ALA A N 1
ATOM 1783 C CA . ALA A 1 223 ? -9.859 -4.309 0.287 1 95.19 223 ALA A CA 1
ATOM 1784 C C . ALA A 1 223 ? -9.938 -5.832 0.356 1 95.19 223 ALA A C 1
ATOM 1786 O O . ALA A 1 223 ? -8.992 -6.488 0.802 1 95.19 223 ALA A O 1
ATOM 1787 N N . LEU A 1 224 ? -11.023 -6.332 -0.055 1 97.81 224 LEU A N 1
ATOM 1788 C CA . LEU A 1 224 ? -11.227 -7.777 -0.06 1 97.81 224 LEU A CA 1
ATOM 1789 C C . LEU A 1 224 ? -10.227 -8.461 -0.992 1 97.81 224 LEU A C 1
ATOM 1791 O O . LEU A 1 224 ? -9.586 -9.445 -0.612 1 97.81 224 LEU A O 1
ATOM 1795 N N . LEU A 1 225 ? -10.062 -7.93 -2.156 1 98.12 225 LEU A N 1
ATOM 1796 C CA . LEU A 1 225 ? -9.133 -8.492 -3.127 1 98.12 225 LEU A CA 1
ATOM 1797 C C . LEU A 1 225 ? -7.695 -8.383 -2.629 1 98.12 225 LEU A C 1
ATOM 1799 O O . LEU A 1 225 ? -6.906 -9.312 -2.783 1 98.12 225 LEU A O 1
ATOM 1803 N N . ASP A 1 226 ? -7.398 -7.281 -2.018 1 97.44 226 ASP A N 1
ATOM 1804 C CA . ASP A 1 226 ? -6.062 -7.105 -1.458 1 97.44 226 ASP A CA 1
ATOM 1805 C C . ASP A 1 226 ? -5.773 -8.156 -0.388 1 97.44 226 ASP A C 1
ATOM 1807 O O . ASP A 1 226 ? -4.703 -8.773 -0.384 1 97.44 226 ASP A O 1
ATOM 1811 N N . ALA A 1 227 ? -6.711 -8.305 0.511 1 98.06 227 ALA A N 1
ATOM 1812 C CA . ALA A 1 227 ? -6.531 -9.289 1.572 1 98.06 227 ALA A CA 1
ATOM 1813 C C . ALA A 1 227 ? -6.379 -10.695 0.996 1 98.06 227 ALA A C 1
ATOM 1815 O O . ALA A 1 227 ? -5.52 -11.469 1.437 1 98.06 227 ALA A O 1
ATOM 1816 N N . PHE A 1 228 ? -7.223 -10.977 -0.023 1 98.5 228 PHE A N 1
ATOM 1817 C CA . PHE A 1 228 ? -7.168 -12.242 -0.745 1 98.5 228 PHE A CA 1
ATOM 1818 C C . PHE A 1 228 ? -5.773 -12.484 -1.311 1 98.5 228 PHE A C 1
ATOM 1820 O O . PHE A 1 228 ? -5.172 -13.531 -1.065 1 98.5 228 PHE A O 1
ATOM 1827 N N . MET A 1 229 ? -5.203 -11.516 -1.885 1 98.25 229 MET A N 1
ATOM 1828 C CA . MET A 1 229 ? -3.902 -11.617 -2.541 1 98.25 229 MET A CA 1
ATOM 1829 C C . MET A 1 229 ? -2.773 -11.633 -1.515 1 98.25 229 MET A C 1
ATOM 1831 O O . MET A 1 229 ? -1.79 -12.359 -1.681 1 98.25 229 MET A O 1
ATOM 1835 N N . ASP A 1 230 ? -2.93 -10.898 -0.493 1 98.06 230 ASP A N 1
ATOM 1836 C CA . ASP A 1 230 ? -1.897 -10.836 0.537 1 98.06 230 ASP A CA 1
ATOM 1837 C C . ASP A 1 230 ? -1.729 -12.188 1.229 1 98.06 230 ASP A C 1
ATOM 1839 O O . ASP A 1 230 ? -0.604 -12.641 1.45 1 98.06 230 ASP A O 1
ATOM 1843 N N . VAL A 1 231 ? -2.814 -12.789 1.546 1 97.81 231 VAL A N 1
ATOM 1844 C CA . VAL A 1 231 ? -2.758 -14.062 2.264 1 97.81 231 VAL A CA 1
ATOM 1845 C C . VAL A 1 231 ? -1.987 -15.086 1.437 1 97.81 231 VAL A C 1
ATOM 1847 O O . VAL A 1 231 ? -1.143 -15.812 1.968 1 97.81 231 VAL A O 1
ATOM 1850 N N . MET A 1 232 ? -2.182 -15.086 0.149 1 95.69 232 MET A N 1
ATOM 1851 C CA . MET A 1 232 ? -1.536 -16.047 -0.744 1 95.69 232 MET A CA 1
ATOM 1852 C C . MET A 1 232 ? -0.02 -15.891 -0.704 1 95.69 232 MET A C 1
ATOM 1854 O O . MET A 1 232 ? 0.693 -16.812 -0.32 1 95.69 232 MET A O 1
ATOM 1858 N N . GLY A 1 233 ? 0.392 -14.734 -0.991 1 94.81 233 GLY A N 1
ATOM 1859 C CA . GLY A 1 233 ? 1.819 -14.5 -1.125 1 94.81 233 GLY A CA 1
ATOM 1860 C C . GLY A 1 233 ? 2.559 -14.539 0.199 1 94.81 233 GLY A C 1
ATOM 1861 O O . GLY A 1 233 ? 3.623 -15.156 0.302 1 94.81 233 GLY A O 1
ATOM 1862 N N . LEU A 1 234 ? 2.006 -14.008 1.227 1 97.06 234 LEU A N 1
ATOM 1863 C CA . LEU A 1 234 ? 2.695 -13.875 2.506 1 97.06 234 LEU A CA 1
ATOM 1864 C C . LEU A 1 234 ? 2.705 -15.203 3.256 1 97.06 234 LEU A C 1
ATOM 1866 O O . LEU A 1 234 ? 3.666 -15.516 3.963 1 97.06 234 LEU A O 1
ATOM 1870 N N . ALA A 1 235 ? 1.646 -15.953 3.09 1 95.88 235 ALA A N 1
ATOM 1871 C CA . ALA A 1 235 ? 1.632 -17.281 3.705 1 95.88 235 ALA A CA 1
ATOM 1872 C C . ALA A 1 235 ? 2.715 -18.172 3.107 1 95.88 235 ALA A C 1
ATOM 1874 O O . ALA A 1 235 ? 3.359 -18.938 3.824 1 95.88 235 ALA A O 1
ATOM 1875 N N . ASN A 1 236 ? 2.875 -18.016 1.865 1 92.75 236 ASN A N 1
ATOM 1876 C CA . ASN A 1 236 ? 3.936 -18.766 1.201 1 92.75 236 ASN A CA 1
ATOM 1877 C C . ASN A 1 236 ? 5.309 -18.406 1.759 1 92.75 236 ASN A C 1
ATOM 1879 O O . ASN A 1 236 ? 6.172 -19.266 1.906 1 92.75 236 ASN A O 1
ATOM 1883 N N . ASP A 1 237 ? 5.566 -17.172 2.07 1 94.38 237 ASP A N 1
ATOM 1884 C CA . ASP A 1 237 ? 6.828 -16.734 2.656 1 94.38 237 ASP A CA 1
ATOM 1885 C C . ASP A 1 237 ? 7.098 -17.438 3.98 1 94.38 237 ASP A C 1
ATOM 1887 O O . ASP A 1 237 ? 8.227 -17.859 4.25 1 94.38 237 ASP A O 1
ATOM 1891 N N . VAL A 1 238 ? 6.039 -17.531 4.738 1 93.31 238 VAL A N 1
ATOM 1892 C CA . VAL A 1 238 ? 6.176 -18.156 6.047 1 93.31 238 VAL A CA 1
ATOM 1893 C C . VAL A 1 238 ? 6.445 -19.656 5.879 1 93.31 238 VAL A C 1
ATOM 1895 O O . VAL A 1 238 ? 7.34 -20.203 6.527 1 93.31 238 VAL A O 1
ATOM 1898 N N . ALA A 1 239 ? 5.766 -20.203 5.004 1 89.5 239 ALA A N 1
ATOM 1899 C CA . ALA A 1 239 ? 5.891 -21.656 4.785 1 89.5 239 ALA A CA 1
ATOM 1900 C C . ALA A 1 239 ? 7.258 -22 4.203 1 89.5 239 ALA A C 1
ATOM 1902 O O . ALA A 1 239 ? 7.816 -23.062 4.512 1 89.5 239 ALA A O 1
ATOM 1903 N N . SER A 1 240 ? 7.793 -21.156 3.465 1 86.69 240 SER A N 1
ATOM 1904 C CA . SER A 1 240 ? 9.039 -21.453 2.77 1 86.69 240 SER A CA 1
ATOM 1905 C C . SER A 1 240 ? 10.234 -20.844 3.488 1 86.69 240 SER A C 1
ATOM 1907 O O . SER A 1 240 ? 11.359 -20.906 2.992 1 86.69 240 SER A O 1
ATOM 1909 N N . TYR A 1 241 ? 10.039 -20.266 4.562 1 88 241 TYR A N 1
ATOM 1910 C CA . TYR A 1 241 ? 11.055 -19.469 5.246 1 88 241 TYR A CA 1
ATOM 1911 C C . TYR A 1 241 ? 12.32 -20.281 5.473 1 88 241 TYR A C 1
ATOM 1913 O O . TYR A 1 241 ? 13.422 -19.812 5.176 1 88 241 TYR A O 1
ATOM 1921 N N . GLU A 1 242 ? 12.203 -21.422 6 1 79.19 242 GLU A N 1
ATOM 1922 C CA . GLU A 1 242 ? 13.375 -22.234 6.336 1 79.19 242 GLU A CA 1
ATOM 1923 C C . GLU A 1 242 ? 14.227 -22.516 5.102 1 79.19 242 GLU A C 1
ATOM 1925 O O . GLU A 1 242 ? 15.445 -22.359 5.129 1 79.19 242 GLU A O 1
ATOM 1930 N N . ARG A 1 243 ? 13.555 -22.859 4.066 1 77.94 243 ARG A N 1
ATOM 1931 C CA . ARG A 1 243 ? 14.266 -23.141 2.822 1 77.94 243 ARG A CA 1
ATOM 1932 C C . ARG A 1 243 ? 14.852 -21.859 2.227 1 77.94 243 ARG A C 1
ATOM 1934 O O . ARG A 1 243 ? 16.047 -21.812 1.931 1 77.94 243 ARG A O 1
ATOM 1941 N N . GLU A 1 244 ? 14.164 -20.828 2.129 1 75.31 244 GLU A N 1
ATOM 1942 C CA . GLU A 1 244 ? 14.547 -19.609 1.426 1 75.31 244 GLU A CA 1
ATOM 1943 C C . GLU A 1 244 ? 15.617 -18.844 2.195 1 75.31 244 GLU A C 1
ATOM 1945 O O . GLU A 1 244 ? 16.547 -18.297 1.598 1 75.31 244 GLU A O 1
ATOM 1950 N N . VAL A 1 245 ? 15.5 -18.797 3.434 1 74.94 245 VAL A N 1
ATOM 1951 C CA . VAL A 1 245 ? 16.391 -17.938 4.211 1 74.94 245 VAL A CA 1
ATOM 1952 C C . VAL A 1 245 ? 17.609 -18.719 4.672 1 74.94 245 VAL A C 1
ATOM 1954 O O . VAL A 1 245 ? 18.734 -18.219 4.621 1 74.94 245 VAL A O 1
ATOM 1957 N N . HIS A 1 246 ? 17.391 -19.859 5.004 1 72.25 246 HIS A N 1
ATOM 1958 C CA . HIS A 1 246 ? 18.531 -20.594 5.531 1 72.25 246 HIS A CA 1
ATOM 1959 C C . HIS A 1 246 ? 19.359 -21.219 4.406 1 72.25 246 HIS A C 1
ATOM 1961 O O . HIS A 1 246 ? 20.578 -21.266 4.48 1 72.25 246 HIS A O 1
ATOM 1967 N N . GLU A 1 247 ? 18.625 -21.5 3.309 1 68.25 247 GLU A N 1
ATOM 1968 C CA . GLU A 1 247 ? 19.344 -22.172 2.227 1 68.25 247 GLU A CA 1
ATOM 1969 C C . GLU A 1 247 ? 19.719 -21.172 1.129 1 68.25 247 GLU A C 1
ATOM 1971 O O . GLU A 1 247 ? 20.844 -21.219 0.614 1 68.25 247 GLU A O 1
ATOM 1976 N N . GLU A 1 248 ? 18.859 -20.219 0.922 1 69.81 248 GLU A N 1
ATOM 1977 C CA . GLU A 1 248 ? 19.047 -19.375 -0.254 1 69.81 248 GLU A CA 1
ATOM 1978 C C . GLU A 1 248 ? 19.422 -17.953 0.144 1 69.81 248 GLU A C 1
ATOM 1980 O O . GLU A 1 248 ? 19.828 -17.156 -0.702 1 69.81 248 GLU A O 1
ATOM 1985 N N . ARG A 1 249 ? 19.375 -17.656 1.355 1 74.56 249 ARG A N 1
ATOM 1986 C CA . ARG A 1 249 ? 19.688 -16.328 1.866 1 74.56 249 ARG A CA 1
ATOM 1987 C C . ARG A 1 249 ? 18.891 -15.258 1.115 1 74.56 249 ARG A C 1
ATOM 1989 O O . ARG A 1 249 ? 19.453 -14.242 0.701 1 74.56 249 ARG A O 1
ATOM 1996 N N . ASP A 1 250 ? 17.719 -15.523 0.882 1 84.62 250 ASP A N 1
ATOM 1997 C CA . ASP A 1 250 ? 16.844 -14.609 0.153 1 84.62 250 ASP A CA 1
ATOM 1998 C C . ASP A 1 250 ? 16.391 -13.461 1.045 1 84.62 250 ASP A C 1
ATOM 2000 O O . ASP A 1 250 ? 15.883 -13.68 2.145 1 84.62 250 ASP A O 1
ATOM 2004 N N . VAL A 1 251 ? 16.531 -12.234 0.569 1 90.75 251 VAL A N 1
ATOM 2005 C CA . VAL A 1 251 ? 16.172 -11.055 1.343 1 90.75 251 VAL A CA 1
ATOM 2006 C C . VAL A 1 251 ? 14.688 -10.734 1.127 1 90.75 251 VAL A C 1
ATOM 2008 O O . VAL A 1 251 ? 14.102 -9.945 1.87 1 90.75 251 VAL A O 1
ATOM 2011 N N . ASN A 1 252 ? 14.125 -11.359 0.115 1 93 252 ASN A N 1
ATOM 2012 C CA . ASN A 1 252 ? 12.727 -11.109 -0.23 1 93 252 ASN A CA 1
ATOM 2013 C C . ASN A 1 252 ? 11.797 -12.125 0.426 1 93 252 ASN A C 1
ATOM 2015 O O . ASN A 1 252 ? 11.133 -12.898 -0.264 1 93 252 ASN A O 1
ATOM 2019 N N . ASN A 1 253 ? 11.766 -12.086 1.665 1 96.25 253 ASN A N 1
ATOM 2020 C CA . ASN A 1 253 ? 10.922 -12.961 2.469 1 96.25 253 ASN A CA 1
ATOM 2021 C C . ASN A 1 253 ? 10.312 -12.211 3.652 1 96.25 253 ASN A C 1
ATOM 2023 O O . ASN A 1 253 ? 10.992 -11.438 4.32 1 96.25 253 ASN A O 1
ATOM 2027 N N . LEU A 1 254 ? 9.078 -12.492 3.914 1 97.12 254 LEU A N 1
ATOM 2028 C CA . LEU A 1 254 ? 8.312 -11.75 4.91 1 97.12 254 LEU A CA 1
ATOM 2029 C C . LEU A 1 254 ? 9 -11.797 6.27 1 97.12 254 LEU A C 1
ATOM 2031 O O . LEU A 1 254 ? 9.039 -10.789 6.984 1 97.12 254 LEU A O 1
ATOM 2035 N N . VAL A 1 255 ? 9.523 -12.922 6.672 1 95.94 255 VAL A N 1
ATOM 2036 C CA . VAL A 1 255 ? 10.148 -13.078 7.98 1 95.94 255 VAL A CA 1
ATOM 2037 C C . VAL A 1 255 ? 11.367 -12.172 8.086 1 95.94 255 VAL A C 1
ATOM 2039 O O . VAL A 1 255 ? 11.547 -11.477 9.094 1 95.94 255 VAL A O 1
ATOM 2042 N N . VAL A 1 256 ? 12.164 -12.141 7.082 1 96.5 256 VAL A N 1
ATOM 2043 C CA . VAL A 1 256 ? 13.344 -11.297 7.047 1 96.5 256 VAL A CA 1
ATOM 2044 C C . VAL A 1 256 ? 12.93 -9.828 7.039 1 96.5 256 VAL A C 1
ATOM 2046 O O . VAL A 1 256 ? 13.516 -9 7.75 1 96.5 256 VAL A O 1
ATOM 2049 N N . VAL A 1 257 ? 11.938 -9.562 6.293 1 97.25 257 VAL A N 1
ATOM 2050 C CA . VAL A 1 257 ? 11.43 -8.203 6.152 1 97.25 257 VAL A CA 1
ATOM 2051 C C . VAL A 1 257 ? 10.93 -7.691 7.5 1 97.25 257 VAL A C 1
ATOM 2053 O O . VAL A 1 257 ? 11.258 -6.574 7.906 1 97.25 257 VAL A O 1
ATOM 2056 N N . ILE A 1 258 ? 10.164 -8.492 8.188 1 97 258 ILE A N 1
ATOM 2057 C CA . ILE A 1 258 ? 9.625 -8.117 9.492 1 97 258 ILE A CA 1
ATOM 2058 C C . ILE A 1 258 ? 10.773 -7.922 10.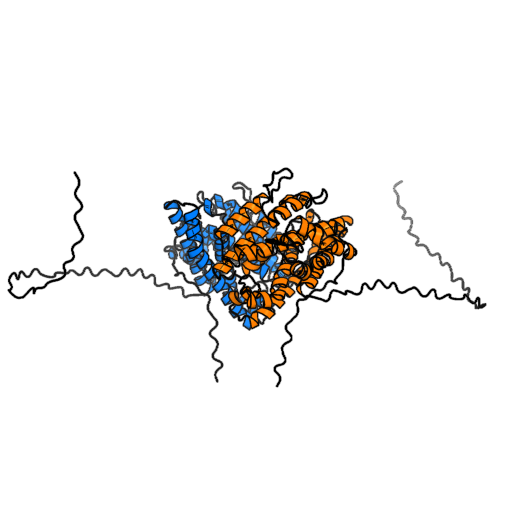484 1 97 258 ILE A C 1
ATOM 2060 O O . ILE A 1 258 ? 10.82 -6.914 11.195 1 97 258 ILE A O 1
ATOM 2064 N N . GLY A 1 259 ? 11.664 -8.883 10.492 1 96.12 259 GLY A N 1
ATOM 2065 C CA . GLY A 1 259 ? 12.805 -8.758 11.391 1 96.12 259 GLY A CA 1
ATOM 2066 C C . GLY A 1 259 ? 13.594 -7.48 11.18 1 96.12 259 GLY A C 1
ATOM 2067 O O . GLY A 1 259 ? 13.906 -6.773 12.141 1 96.12 259 GLY A O 1
ATOM 2068 N N . THR A 1 260 ? 13.844 -7.184 9.984 1 95.62 260 THR A N 1
ATOM 2069 C CA . THR A 1 260 ? 14.656 -6.027 9.633 1 95.62 260 THR A CA 1
ATOM 2070 C C . THR A 1 260 ? 13.898 -4.73 9.891 1 95.62 260 THR A C 1
ATOM 2072 O O . THR A 1 260 ? 14.438 -3.791 10.484 1 95.62 260 THR A O 1
ATOM 2075 N N . SER A 1 261 ? 12.68 -4.652 9.492 1 95.75 261 SER A N 1
ATOM 2076 C CA . SER A 1 261 ? 11.898 -3.428 9.594 1 95.75 261 SER A CA 1
ATOM 2077 C C . SER A 1 261 ? 11.578 -3.094 11.047 1 95.75 261 SER A C 1
ATOM 2079 O O . SER A 1 261 ? 11.477 -1.92 11.414 1 95.75 261 SER A O 1
ATOM 2081 N N . LEU A 1 262 ? 11.414 -4.102 11.844 1 94.94 262 LEU A N 1
ATOM 2082 C CA . LEU A 1 262 ? 10.977 -3.875 13.219 1 94.94 262 LEU A CA 1
ATOM 2083 C C . LEU A 1 262 ? 12.156 -3.965 14.18 1 94.94 262 LEU A C 1
ATOM 2085 O O . LEU A 1 262 ? 12.031 -3.641 15.359 1 94.94 262 LEU A O 1
ATOM 2089 N N . GLY A 1 263 ? 13.266 -4.41 13.695 1 93.56 263 GLY A N 1
ATOM 2090 C CA . GLY A 1 263 ? 14.453 -4.52 14.531 1 93.56 263 GLY A CA 1
ATOM 2091 C C . GLY A 1 263 ? 14.375 -5.656 15.539 1 93.56 263 GLY A C 1
ATOM 2092 O O . GLY A 1 263 ? 14.773 -5.5 16.688 1 93.56 263 GLY A O 1
ATOM 2093 N N . ILE A 1 264 ? 13.766 -6.734 15.125 1 93.06 264 ILE A N 1
ATOM 2094 C CA . ILE A 1 264 ? 13.664 -7.895 16 1 93.06 264 ILE A CA 1
ATOM 2095 C C . ILE A 1 264 ? 14.406 -9.078 15.383 1 93.06 264 ILE A C 1
ATOM 2097 O O . ILE A 1 264 ? 14.734 -9.055 14.195 1 93.06 264 ILE A O 1
ATOM 2101 N N . THR A 1 265 ? 14.68 -10.062 16.172 1 93.38 265 THR A N 1
ATOM 2102 C CA . THR A 1 265 ? 15.406 -11.234 15.703 1 93.38 265 THR A CA 1
ATOM 2103 C C . THR A 1 265 ? 14.531 -12.094 14.797 1 93.38 265 THR A C 1
ATOM 2105 O O . THR A 1 265 ? 13.305 -11.984 14.836 1 93.38 265 THR A O 1
ATOM 2108 N N . LEU A 1 266 ? 15.125 -12.93 14.031 1 91.88 266 LEU A N 1
ATOM 2109 C CA . LEU A 1 266 ? 14.375 -13.828 13.164 1 91.88 266 LEU A CA 1
ATOM 2110 C C . LEU A 1 266 ? 13.516 -14.789 13.984 1 91.88 266 LEU A C 1
ATOM 2112 O O . LEU A 1 266 ? 12.422 -15.164 13.562 1 91.88 266 LEU A O 1
ATOM 2116 N N . HIS A 1 267 ? 14.016 -15.195 15.094 1 91.88 267 HIS A N 1
ATOM 2117 C CA . HIS A 1 267 ? 13.258 -16.062 15.992 1 91.88 267 HIS A CA 1
ATOM 2118 C C . HIS A 1 267 ? 11.953 -15.406 16.422 1 91.88 267 HIS A C 1
ATOM 2120 O O . HIS A 1 267 ? 10.922 -16.078 16.531 1 91.88 267 HIS A O 1
ATOM 2126 N N . GLN A 1 268 ? 12.008 -14.133 16.594 1 92.81 268 GLN A N 1
ATOM 2127 C CA . GLN A 1 268 ? 10.828 -13.375 16.969 1 92.81 268 GLN A CA 1
ATOM 2128 C C . GLN A 1 268 ? 9.961 -13.062 15.75 1 92.81 268 GLN A C 1
ATOM 2130 O O . GLN A 1 268 ? 8.742 -12.906 15.875 1 92.81 268 GLN A O 1
ATOM 2135 N N . ALA A 1 269 ? 10.609 -13.023 14.617 1 94.75 269 ALA A N 1
ATOM 2136 C CA . ALA A 1 269 ? 9.922 -12.602 13.398 1 94.75 269 ALA A CA 1
ATOM 2137 C C . ALA A 1 269 ? 9.023 -13.711 12.867 1 94.75 269 ALA A C 1
ATOM 2139 O O . ALA A 1 269 ? 8.008 -13.438 12.227 1 94.75 269 ALA A O 1
ATOM 2140 N N . VAL A 1 270 ? 9.328 -14.898 13.133 1 94.25 270 VAL A N 1
ATOM 2141 C CA . VAL A 1 270 ? 8.562 -16.016 12.609 1 94.25 270 VAL A CA 1
ATOM 2142 C C . VAL A 1 270 ? 7.148 -15.992 13.188 1 94.25 270 VAL A C 1
ATOM 2144 O O . VAL A 1 270 ? 6.168 -15.922 12.438 1 94.25 270 VAL A O 1
ATOM 2147 N N . PRO A 1 271 ? 7.023 -16 14.523 1 94.5 271 PRO A N 1
ATOM 2148 C CA . PRO A 1 271 ? 5.656 -15.93 15.047 1 94.5 271 PRO A CA 1
ATOM 2149 C C . PRO A 1 271 ? 4.945 -14.633 14.68 1 94.5 271 PRO A C 1
ATOM 2151 O O . PRO A 1 271 ? 3.729 -14.617 14.492 1 94.5 271 PRO A O 1
ATOM 2154 N N . ALA A 1 272 ? 5.664 -13.57 14.578 1 95.12 272 ALA A N 1
ATOM 2155 C CA . ALA A 1 272 ? 5.07 -12.305 14.164 1 95.12 272 ALA A CA 1
ATOM 2156 C C . ALA A 1 272 ? 4.504 -12.406 12.75 1 95.12 272 ALA A C 1
ATOM 2158 O O . ALA A 1 272 ? 3.404 -11.906 12.484 1 95.12 272 ALA A O 1
ATOM 2159 N N . ALA A 1 273 ? 5.254 -13.016 11.891 1 96.5 273 ALA A N 1
ATOM 2160 C CA . ALA A 1 273 ? 4.805 -13.211 10.516 1 96.5 273 ALA A CA 1
ATOM 2161 C C . ALA A 1 273 ? 3.557 -14.086 10.469 1 96.5 273 ALA A C 1
ATOM 2163 O O . ALA A 1 273 ? 2.611 -13.789 9.734 1 96.5 273 ALA A O 1
ATOM 2164 N N . LEU A 1 274 ? 3.562 -15.109 11.234 1 96.25 274 LEU A N 1
ATOM 2165 C CA . LEU A 1 274 ? 2.408 -16 11.32 1 96.25 274 LEU A CA 1
ATOM 2166 C C . LEU A 1 274 ? 1.169 -15.234 11.781 1 96.25 274 LEU A C 1
ATOM 2168 O O . LEU A 1 274 ? 0.097 -15.375 11.188 1 96.25 274 LEU A O 1
ATOM 2172 N N . HIS A 1 275 ? 1.359 -14.484 12.773 1 96.06 275 HIS A N 1
ATOM 2173 C CA . HIS A 1 275 ? 0.244 -13.695 13.289 1 96.06 275 HIS A CA 1
ATOM 2174 C C . HIS A 1 275 ? -0.242 -12.688 12.258 1 96.06 275 HIS A C 1
ATOM 2176 O O . HIS A 1 275 ? -1.447 -12.469 12.117 1 96.06 275 HIS A O 1
ATOM 2182 N N . MET A 1 276 ? 0.667 -12.109 11.641 1 96.88 276 MET A N 1
ATOM 2183 C CA . MET A 1 276 ? 0.319 -11.109 10.633 1 96.88 276 MET A CA 1
ATOM 2184 C C . MET A 1 276 ? -0.514 -11.727 9.516 1 96.88 276 MET A C 1
ATOM 2186 O O . MET A 1 276 ? -1.513 -11.148 9.086 1 96.88 276 MET A O 1
ATOM 2190 N N . VAL A 1 277 ? -0.113 -12.859 9.031 1 97.62 277 VAL A N 1
ATOM 2191 C CA . VAL A 1 277 ? -0.825 -13.547 7.957 1 97.62 277 VAL A CA 1
ATOM 2192 C C . VAL A 1 277 ? -2.201 -13.992 8.453 1 97.62 277 VAL A C 1
ATOM 2194 O O . VAL A 1 277 ? -3.203 -13.805 7.758 1 97.62 277 VAL A O 1
ATOM 2197 N N . ASN A 1 278 ? -2.238 -14.5 9.641 1 97.31 278 ASN A N 1
ATOM 2198 C CA . ASN A 1 278 ? -3.516 -14.914 10.211 1 97.31 278 ASN A CA 1
ATOM 2199 C C . ASN A 1 278 ? -4.453 -13.734 10.422 1 97.31 278 ASN A C 1
ATOM 2201 O O . ASN A 1 278 ? -5.66 -13.844 10.203 1 97.31 278 ASN A O 1
ATOM 2205 N N . ALA A 1 279 ? -3.871 -12.672 10.859 1 96.56 279 ALA A N 1
ATOM 2206 C CA . ALA A 1 279 ? -4.672 -11.461 11 1 96.56 279 ALA A CA 1
ATOM 2207 C C . ALA A 1 279 ? -5.223 -11.008 9.648 1 96.56 279 ALA A C 1
ATOM 2209 O O . ALA A 1 279 ? -6.359 -10.547 9.562 1 96.56 279 ALA A O 1
ATOM 2210 N N . ARG A 1 280 ? -4.434 -11.117 8.633 1 97.5 280 ARG A N 1
ATOM 2211 C CA . ARG A 1 280 ? -4.875 -10.719 7.301 1 97.5 280 ARG A CA 1
ATOM 2212 C C . ARG A 1 280 ? -5.984 -11.633 6.793 1 97.5 280 ARG A C 1
ATOM 2214 O O . ARG A 1 280 ? -6.914 -11.18 6.121 1 97.5 280 ARG A O 1
ATOM 2221 N N . MET A 1 281 ? -5.906 -12.914 7.105 1 97.81 281 MET A N 1
ATOM 2222 C CA . MET A 1 281 ? -6.977 -13.859 6.785 1 97.81 281 MET A CA 1
ATOM 2223 C C . MET A 1 281 ? -8.266 -13.484 7.512 1 97.81 281 MET A C 1
ATOM 2225 O O . MET A 1 281 ? -9.352 -13.555 6.934 1 97.81 281 MET A O 1
ATOM 2229 N N . ARG A 1 282 ? -8.141 -13.07 8.727 1 96.88 282 ARG A N 1
ATOM 2230 C CA . ARG A 1 282 ? -9.305 -12.617 9.477 1 96.88 282 ARG A CA 1
ATOM 2231 C C . ARG A 1 282 ? -9.922 -11.375 8.844 1 96.88 282 ARG A C 1
ATOM 2233 O O . ARG A 1 282 ? -11.141 -11.203 8.859 1 96.88 282 ARG A O 1
ATOM 2240 N N . ASP A 1 283 ? -9.062 -10.562 8.305 1 96.38 283 ASP A N 1
ATOM 2241 C CA . ASP A 1 283 ? -9.555 -9.398 7.582 1 96.38 283 ASP A CA 1
ATOM 2242 C C . ASP A 1 283 ? -10.406 -9.812 6.383 1 96.38 283 ASP A C 1
ATOM 2244 O O . ASP A 1 283 ? -11.477 -9.25 6.145 1 96.38 283 ASP A O 1
ATOM 2248 N N . PHE A 1 284 ? -9.93 -10.742 5.629 1 98.19 284 PHE A N 1
ATOM 2249 C CA . PHE A 1 284 ? -10.672 -11.25 4.48 1 98.19 284 PHE A CA 1
ATOM 2250 C C . PHE A 1 284 ? -12.039 -11.758 4.91 1 98.19 284 PHE A C 1
ATOM 2252 O O . PHE A 1 284 ? -13.055 -11.422 4.289 1 98.19 284 PHE A O 1
ATOM 2259 N N . GLU A 1 285 ? -12.039 -12.461 6.012 1 97.69 285 GLU A N 1
ATOM 2260 C CA . GLU A 1 285 ? -13.289 -13 6.543 1 97.69 285 GLU A CA 1
ATOM 2261 C C . GLU A 1 285 ? -14.219 -11.883 6.992 1 97.69 285 GLU A C 1
ATOM 2263 O O . GLU A 1 285 ? -15.43 -11.93 6.73 1 97.69 285 GLU A O 1
ATOM 2268 N N . HIS A 1 286 ? -13.641 -10.961 7.633 1 95.38 286 HIS A N 1
ATOM 2269 C CA . HIS A 1 286 ? -14.438 -9.844 8.117 1 95.38 286 HIS A CA 1
ATOM 2270 C C . HIS A 1 286 ? -15.07 -9.078 6.961 1 95.38 286 HIS A C 1
ATOM 2272 O O . HIS A 1 286 ? -16.266 -8.766 6.996 1 95.38 286 HIS A O 1
ATOM 2278 N N . LEU A 1 287 ? -14.328 -8.758 5.961 1 96.31 287 LEU A N 1
ATOM 2279 C CA . LEU A 1 287 ? -14.82 -8.055 4.781 1 96.31 287 LEU A CA 1
ATOM 2280 C C . LEU A 1 287 ? -15.922 -8.852 4.094 1 96.31 287 LEU A C 1
ATOM 2282 O O . LEU A 1 287 ? -16.953 -8.289 3.721 1 96.31 287 LEU A O 1
ATOM 2286 N N . ARG A 1 288 ? -15.727 -10.117 4.016 1 97.44 288 ARG A N 1
ATOM 2287 C CA . ARG A 1 288 ? -16.656 -11 3.328 1 97.44 288 ARG A CA 1
ATOM 2288 C C . ARG A 1 288 ? -17.984 -11.086 4.078 1 97.44 288 ARG A C 1
ATOM 2290 O O . ARG A 1 288 ? -19.062 -11.023 3.469 1 97.44 288 ARG A O 1
ATOM 2297 N N . HIS A 1 289 ? -17.891 -11.109 5.379 1 96.56 289 HIS A N 1
ATOM 2298 C CA . HIS A 1 289 ? -19.078 -11.484 6.141 1 96.56 289 HIS A CA 1
ATOM 2299 C C . HIS A 1 289 ? -19.734 -10.273 6.789 1 96.56 289 HIS A C 1
ATOM 2301 O O . HIS A 1 289 ? -20.922 -10.297 7.105 1 96.56 289 HIS A O 1
ATOM 2307 N N . HIS A 1 290 ? -18.969 -9.188 6.934 1 93.69 290 HIS A N 1
ATOM 2308 C CA . HIS A 1 290 ? -19.531 -8.094 7.715 1 93.69 290 HIS A CA 1
ATOM 2309 C C . HIS A 1 290 ? -19.594 -6.809 6.898 1 93.69 290 HIS A C 1
ATOM 2311 O O . HIS A 1 290 ? -20.469 -5.969 7.117 1 93.69 290 HIS A O 1
ATOM 2317 N N . GLU A 1 291 ? -18.734 -6.664 5.988 1 93.81 291 GLU A N 1
ATOM 2318 C CA . GLU A 1 291 ? -18.719 -5.395 5.27 1 93.81 291 GLU A CA 1
ATOM 2319 C C . GLU A 1 291 ? -19.391 -5.52 3.906 1 93.81 291 GLU A C 1
ATOM 2321 O O . GLU A 1 291 ? -20.078 -4.598 3.459 1 93.81 291 GLU A O 1
ATOM 2326 N N . LEU A 1 292 ? -19.219 -6.602 3.27 1 96.31 292 LEU A N 1
ATOM 2327 C CA . LEU A 1 292 ? -19.734 -6.777 1.912 1 96.31 292 LEU A CA 1
ATOM 2328 C C . LEU A 1 292 ? -21.25 -6.875 1.91 1 96.31 292 LEU A C 1
ATOM 2330 O O . LEU A 1 292 ? -21.922 -6.242 1.085 1 96.31 292 LEU A O 1
ATOM 2334 N N . PRO A 1 293 ? -21.875 -7.559 2.852 1 95.62 293 PRO A N 1
ATOM 2335 C CA . PRO A 1 293 ? -23.328 -7.73 2.795 1 95.62 293 PRO A CA 1
ATOM 2336 C C . PRO A 1 293 ? -24.094 -6.406 2.873 1 95.62 293 PRO A C 1
ATOM 2338 O O . PRO A 1 293 ? -24.969 -6.137 2.043 1 95.62 293 PRO A O 1
ATOM 2341 N N . PRO A 1 294 ? -23.75 -5.492 3.82 1 94.12 294 PRO A N 1
ATOM 2342 C CA . PRO A 1 294 ? -24.438 -4.203 3.811 1 94.12 294 PRO A CA 1
ATOM 2343 C C . PRO A 1 294 ? -24.219 -3.43 2.512 1 94.12 294 PRO A C 1
ATOM 2345 O O . PRO A 1 294 ? -25.109 -2.686 2.078 1 94.12 294 PRO A O 1
ATOM 2348 N N . LEU A 1 295 ? -23.109 -3.59 1.938 1 94.56 295 LEU A N 1
ATOM 2349 C CA . LEU A 1 295 ? -22.828 -2.93 0.669 1 94.56 295 LEU A CA 1
ATOM 2350 C C . LEU A 1 295 ? -23.719 -3.48 -0.439 1 94.56 295 LEU A C 1
ATOM 2352 O O . LEU A 1 295 ? -24.25 -2.721 -1.256 1 94.56 295 LEU A O 1
ATOM 2356 N N . VAL A 1 296 ? -23.859 -4.746 -0.487 1 96.56 296 VAL A N 1
ATOM 2357 C CA . VAL A 1 296 ? -24.703 -5.43 -1.454 1 96.56 296 VAL A CA 1
ATOM 2358 C C . VAL A 1 296 ? -26.141 -4.918 -1.329 1 96.56 296 VAL A C 1
ATOM 2360 O O . VAL A 1 296 ? -26.797 -4.637 -2.334 1 96.56 296 VAL A O 1
ATOM 2363 N N . ASP A 1 297 ? -26.594 -4.723 -0.126 1 95.56 297 ASP A N 1
ATOM 2364 C CA . ASP A 1 297 ? -27.938 -4.215 0.132 1 95.56 297 ASP A CA 1
ATOM 2365 C C . ASP A 1 297 ? -28.078 -2.775 -0.358 1 95.56 297 ASP A C 1
ATOM 2367 O O . ASP A 1 297 ? -29.078 -2.432 -1.004 1 95.56 297 ASP A O 1
ATOM 2371 N N . ARG A 1 298 ? -27.109 -2.029 -0.055 1 93.94 298 ARG A N 1
ATOM 2372 C CA . ARG A 1 298 ? -27.156 -0.616 -0.419 1 93.94 298 ARG A CA 1
ATOM 2373 C C . ARG A 1 298 ? -27.203 -0.442 -1.933 1 93.94 298 ARG A C 1
ATOM 2375 O O . ARG A 1 298 ? -27.891 0.456 -2.436 1 93.94 298 ARG A O 1
ATOM 2382 N N . PHE A 1 299 ? -26.516 -1.312 -2.607 1 95.56 299 PHE A N 1
ATOM 2383 C CA . PHE A 1 299 ? -26.469 -1.195 -4.059 1 95.56 299 PHE A CA 1
ATOM 2384 C C . PHE A 1 299 ? -27.656 -1.885 -4.707 1 95.56 299 PHE A C 1
ATOM 2386 O O . PHE A 1 299 ? -27.859 -1.777 -5.918 1 95.56 299 PHE A O 1
ATOM 2393 N N . GLY A 1 300 ? -28.391 -2.605 -3.998 1 95.62 300 GLY A N 1
ATOM 2394 C CA . GLY A 1 300 ? -29.594 -3.236 -4.496 1 95.62 300 GLY A CA 1
ATOM 2395 C C . GLY A 1 300 ? -29.328 -4.293 -5.551 1 95.62 300 GLY A C 1
ATOM 2396 O O . GLY A 1 300 ? -30 -4.328 -6.586 1 95.62 300 GLY A O 1
ATOM 2397 N N . LEU A 1 301 ? -28.391 -5.141 -5.305 1 96.31 301 LEU A N 1
ATOM 2398 C CA . LEU A 1 301 ? -28.062 -6.195 -6.262 1 96.31 301 LEU A CA 1
ATOM 2399 C C . LEU A 1 301 ? -29.234 -7.148 -6.434 1 96.31 301 LEU A C 1
ATOM 2401 O O . LEU A 1 301 ? -29.922 -7.488 -5.461 1 96.31 301 LEU A O 1
ATOM 2405 N N . ARG A 1 302 ? -29.406 -7.555 -7.68 1 96.69 302 ARG A N 1
ATOM 2406 C CA . ARG A 1 302 ? -30.422 -8.562 -7.984 1 96.69 302 ARG A CA 1
ATOM 2407 C C . ARG A 1 302 ? -30.016 -9.922 -7.418 1 96.69 302 ARG A C 1
ATOM 2409 O O . ARG A 1 302 ? -28.844 -10.172 -7.141 1 96.69 302 ARG A O 1
ATOM 2416 N N . PRO A 1 303 ? -31.016 -10.828 -7.297 1 96.38 303 PRO A N 1
ATOM 2417 C CA . PRO A 1 303 ? -30.719 -12.156 -6.75 1 96.38 303 PRO A CA 1
ATOM 2418 C C . PRO A 1 303 ? -29.656 -12.906 -7.555 1 96.38 303 PRO A C 1
ATOM 2420 O O . PRO A 1 303 ? -28.797 -13.57 -6.98 1 96.38 303 PRO A O 1
ATOM 2423 N N . ASP A 1 304 ? -29.75 -12.852 -8.82 1 96.81 304 ASP A N 1
ATOM 2424 C CA . ASP A 1 304 ? -28.781 -13.547 -9.656 1 96.81 304 ASP A CA 1
ATOM 2425 C C . ASP A 1 304 ? -27.375 -12.961 -9.477 1 96.81 304 ASP A C 1
ATOM 2427 O O . ASP A 1 304 ? -26.391 -13.688 -9.5 1 96.81 304 ASP A O 1
ATOM 2431 N N . GLU A 1 305 ? -27.312 -11.633 -9.266 1 96.75 305 GLU A N 1
ATOM 2432 C CA . GLU A 1 305 ? -26.031 -10.961 -9.023 1 96.75 305 GLU A CA 1
ATOM 2433 C C . GLU A 1 305 ? -25.469 -11.359 -7.664 1 96.75 305 GLU A C 1
ATOM 2435 O O . GLU A 1 305 ? -24.25 -11.523 -7.523 1 96.75 305 GLU A O 1
ATOM 2440 N N . ARG A 1 306 ? -26.328 -11.469 -6.77 1 97.12 306 ARG A N 1
ATOM 2441 C CA . ARG A 1 306 ? -25.922 -11.891 -5.438 1 97.12 306 ARG A CA 1
ATOM 2442 C C . ARG A 1 306 ? -25.359 -13.312 -5.469 1 97.12 306 ARG A C 1
ATOM 2444 O O . ARG A 1 306 ? -24.344 -13.594 -4.836 1 97.12 306 ARG A O 1
ATOM 2451 N N . GLU A 1 307 ? -26.016 -14.141 -6.172 1 97.38 307 GLU A N 1
ATOM 2452 C CA . GLU A 1 307 ? -25.562 -15.523 -6.309 1 97.38 307 GLU A CA 1
ATOM 2453 C C . GLU A 1 307 ? -24.203 -15.586 -7.008 1 97.38 307 GLU A C 1
ATOM 2455 O O . GLU A 1 307 ? -23.344 -16.375 -6.625 1 97.38 307 GLU A O 1
ATOM 2460 N N . GLU A 1 308 ? -24.078 -14.82 -7.984 1 97.44 308 GLU A N 1
ATOM 2461 C CA . GLU A 1 308 ? -22.812 -14.773 -8.711 1 97.44 308 GLU A CA 1
ATOM 2462 C C . GLU A 1 308 ? -21.672 -14.32 -7.797 1 97.44 308 GLU A C 1
ATOM 2464 O O . GLU A 1 308 ? -20.578 -14.891 -7.832 1 97.44 308 GLU A O 1
ATOM 2469 N N . LEU A 1 309 ? -21.953 -13.312 -7.012 1 98.06 309 LEU A N 1
ATOM 2470 C CA . LEU A 1 309 ? -20.953 -12.82 -6.062 1 98.06 309 LEU A CA 1
ATOM 2471 C C . LEU A 1 309 ? -20.578 -13.898 -5.059 1 98.06 309 LEU A C 1
ATOM 2473 O O . LEU A 1 309 ? -19.391 -14.109 -4.789 1 98.06 309 LEU A O 1
ATOM 2477 N N . GLU A 1 310 ? -21.516 -14.586 -4.555 1 98.06 310 GLU A N 1
ATOM 2478 C CA . GLU A 1 310 ? -21.25 -15.648 -3.592 1 98.06 310 GLU A CA 1
ATOM 2479 C C . GLU A 1 310 ? -20.453 -16.781 -4.223 1 98.06 310 GLU A C 1
ATOM 2481 O O . GLU A 1 310 ? -19.578 -17.375 -3.572 1 98.06 310 GLU A O 1
ATOM 2486 N N . THR A 1 311 ? -20.781 -17.094 -5.426 1 98.56 311 THR A N 1
ATOM 2487 C CA . THR A 1 311 ? -20.031 -18.125 -6.152 1 98.56 311 THR A CA 1
ATOM 2488 C C . THR A 1 311 ? -18.578 -17.719 -6.324 1 98.56 311 THR A C 1
ATOM 2490 O O . THR A 1 311 ? -17.672 -18.516 -6.109 1 98.56 311 THR A O 1
ATOM 2493 N N . TRP A 1 312 ? -18.391 -16.453 -6.66 1 98.56 312 TRP A N 1
ATOM 2494 C CA . TRP A 1 312 ? -17.031 -15.953 -6.793 1 98.56 312 TRP A CA 1
ATOM 2495 C C . TRP A 1 312 ? -16.281 -16.031 -5.461 1 98.56 312 TRP A C 1
ATOM 2497 O O . TRP A 1 312 ? -15.141 -16.484 -5.41 1 98.56 312 TRP A O 1
ATOM 2507 N N . LEU A 1 313 ? -16.938 -15.609 -4.414 1 98.62 313 LEU A N 1
ATOM 2508 C CA . LEU A 1 313 ? -16.344 -15.633 -3.086 1 98.62 313 LEU A CA 1
ATOM 2509 C C . LEU A 1 313 ? -15.992 -17.062 -2.67 1 98.62 313 LEU A C 1
ATOM 2511 O O . LEU A 1 313 ? -14.938 -17.297 -2.074 1 98.62 313 LEU A O 1
ATOM 2515 N N . GLY A 1 314 ? -16.859 -17.953 -3.012 1 98.44 314 GLY A N 1
ATOM 2516 C CA . GLY A 1 314 ? -16.562 -19.344 -2.764 1 98.44 314 GLY A CA 1
ATOM 2517 C C . GLY A 1 314 ? -15.352 -19.844 -3.531 1 98.44 314 GLY A C 1
ATOM 2518 O O . GLY A 1 314 ? -14.555 -20.609 -3.004 1 98.44 314 GLY A O 1
ATOM 2519 N N . GLY A 1 315 ? -15.273 -19.438 -4.734 1 98.75 315 GLY A N 1
ATOM 2520 C CA . GLY A 1 315 ? -14.102 -19.75 -5.535 1 98.75 315 GLY A CA 1
ATOM 2521 C C . GLY A 1 315 ? -12.812 -19.203 -4.953 1 98.75 315 GLY A C 1
ATOM 2522 O O . GLY A 1 315 ? -11.781 -19.875 -4.965 1 98.75 315 GLY A O 1
ATOM 2523 N N . ALA A 1 316 ? -12.859 -18 -4.457 1 98.75 316 ALA A N 1
ATOM 2524 C CA . ALA A 1 316 ? -11.695 -17.391 -3.82 1 98.75 316 ALA A CA 1
ATOM 2525 C C . ALA A 1 316 ? -11.273 -18.172 -2.58 1 98.75 316 ALA A C 1
ATOM 2527 O O . ALA A 1 316 ? -10.086 -18.391 -2.355 1 98.75 316 ALA A O 1
ATOM 2528 N N . ALA A 1 317 ? -12.258 -18.578 -1.83 1 98.56 317 ALA A N 1
ATOM 2529 C CA . ALA A 1 317 ? -11.984 -19.375 -0.639 1 98.56 317 ALA A CA 1
ATOM 2530 C C . ALA A 1 317 ? -11.328 -20.703 -1.008 1 98.56 317 ALA A C 1
ATOM 2532 O O . ALA A 1 317 ? -10.359 -21.125 -0.369 1 98.56 317 ALA A O 1
ATOM 2533 N N . SER A 1 318 ? -11.82 -21.312 -2.033 1 98.31 318 SER A N 1
ATOM 2534 C CA . SER A 1 318 ? -11.25 -22.562 -2.508 1 98.31 318 SER A CA 1
ATOM 2535 C C . SER A 1 318 ? -9.82 -22.375 -3.004 1 98.31 318 SER A C 1
ATOM 2537 O O . SER A 1 318 ? -8.961 -23.219 -2.783 1 98.31 318 SER A O 1
ATOM 2539 N N . PHE A 1 319 ? -9.664 -21.297 -3.68 1 98.56 319 PHE A N 1
ATOM 2540 C CA . PHE A 1 319 ? -8.336 -20.969 -4.176 1 98.56 319 PHE A CA 1
ATOM 2541 C C . PHE A 1 319 ? -7.34 -20.875 -3.023 1 98.56 319 PHE A C 1
ATOM 2543 O O . PHE A 1 319 ? -6.25 -21.453 -3.084 1 98.56 319 PHE A O 1
ATOM 2550 N N . LEU A 1 320 ? -7.699 -20.188 -1.966 1 98.38 320 LEU A N 1
ATOM 2551 C CA . LEU A 1 320 ? -6.844 -20.016 -0.798 1 98.38 320 LEU A CA 1
ATOM 2552 C C . LEU A 1 320 ? -6.574 -21.344 -0.118 1 98.38 320 LEU A C 1
ATOM 2554 O O . LEU A 1 320 ? -5.438 -21.641 0.256 1 98.38 320 LEU A O 1
ATOM 2558 N N . SER A 1 321 ? -7.609 -22.109 0.025 1 97.44 321 SER A N 1
ATOM 2559 C CA . SER A 1 321 ? -7.469 -23.422 0.672 1 97.44 321 SER A CA 1
ATOM 2560 C C . SER A 1 321 ? -6.551 -24.328 -0.13 1 97.44 321 SER A C 1
ATOM 2562 O O . SER A 1 321 ? -5.738 -25.062 0.443 1 97.44 321 SER A O 1
ATOM 2564 N N . GLY A 1 322 ? -6.777 -24.328 -1.38 1 97.69 322 GLY A N 1
ATOM 2565 C CA . GLY A 1 322 ? -5.922 -25.125 -2.242 1 97.69 322 GLY A CA 1
ATOM 2566 C C . GLY A 1 322 ? -4.461 -24.719 -2.18 1 97.69 322 GLY A C 1
ATOM 2567 O O . GLY A 1 322 ? -3.576 -25.578 -2.094 1 97.69 322 GLY A O 1
ATOM 2568 N N . LEU A 1 323 ? -4.164 -23.422 -2.256 1 96.69 323 LEU A N 1
ATOM 2569 C CA . LEU A 1 323 ? -2.797 -22.922 -2.152 1 96.69 323 LEU A CA 1
ATOM 2570 C C . LEU A 1 323 ? -2.178 -23.297 -0.812 1 96.69 323 LEU A C 1
ATOM 2572 O O . LEU A 1 323 ? -1.018 -23.719 -0.754 1 96.69 323 LEU A O 1
ATOM 2576 N N . HIS A 1 324 ? -2.971 -23.125 0.214 1 95.5 324 HIS A N 1
ATOM 2577 C CA . HIS A 1 324 ? -2.529 -23.484 1.559 1 95.5 324 HIS A CA 1
ATOM 2578 C C . HIS A 1 324 ? -2.109 -24.953 1.632 1 95.5 324 HIS A C 1
ATOM 2580 O O . HIS A 1 324 ? -1.071 -25.281 2.215 1 95.5 324 HIS A O 1
ATOM 2586 N N . ALA A 1 325 ? -2.9 -25.766 1.079 1 94.56 325 ALA A N 1
ATOM 2587 C CA . ALA A 1 325 ? -2.594 -27.188 1.062 1 94.56 325 ALA A CA 1
ATOM 2588 C C . ALA A 1 325 ? -1.295 -27.469 0.31 1 94.56 325 ALA A C 1
ATOM 2590 O O . ALA A 1 325 ? -0.494 -28.312 0.726 1 94.56 325 ALA A O 1
ATOM 2591 N N . TRP A 1 326 ? -1.125 -26.781 -0.664 1 93.88 326 TRP A N 1
ATOM 2592 C CA . TRP A 1 326 ? 0.039 -27 -1.516 1 93.88 326 TRP A CA 1
ATOM 2593 C C . TRP A 1 326 ? 1.322 -26.594 -0.799 1 93.88 326 TRP A C 1
ATOM 2595 O O . TRP A 1 326 ? 2.287 -27.359 -0.756 1 93.88 326 TRP A O 1
ATOM 2605 N N . TYR A 1 327 ? 1.411 -25.422 -0.149 1 89.31 327 TYR A N 1
ATOM 2606 C CA . TYR A 1 327 ? 2.67 -24.969 0.43 1 89.31 327 TYR A CA 1
ATOM 2607 C C . TYR A 1 327 ? 2.906 -25.609 1.792 1 89.31 327 TYR A C 1
ATOM 2609 O O . TYR A 1 327 ? 4.02 -25.562 2.324 1 89.31 327 TYR A O 1
ATOM 2617 N N . THR A 1 328 ? 1.86 -26.188 2.439 1 87.25 328 THR A N 1
ATOM 2618 C CA . THR A 1 328 ? 2.062 -26.859 3.719 1 87.25 328 THR A CA 1
ATOM 2619 C C . THR A 1 328 ? 2.301 -28.344 3.514 1 87.25 328 THR A C 1
ATOM 2621 O O . THR A 1 328 ? 2.662 -29.062 4.453 1 87.25 328 THR A O 1
ATOM 2624 N N . GLY A 1 329 ? 2.332 -28.812 2.447 1 77.31 329 GLY A N 1
ATOM 2625 C CA . GLY A 1 329 ? 2.643 -30.203 2.143 1 77.31 329 GLY A CA 1
ATOM 2626 C C . GLY A 1 329 ? 1.53 -31.172 2.525 1 77.31 329 GLY A C 1
ATOM 2627 O O . GLY A 1 329 ? 1.785 -32.344 2.818 1 77.31 329 GLY A O 1
ATOM 2628 N N . ALA A 1 330 ? 0.283 -30.75 3.131 1 56.41 330 ALA A N 1
ATOM 2629 C CA . ALA A 1 330 ? -0.771 -31.656 3.57 1 56.41 330 ALA A CA 1
ATOM 2630 C C . ALA A 1 330 ? -0.899 -32.844 2.627 1 56.41 330 ALA A C 1
ATOM 2632 O O . ALA A 1 330 ? -0.767 -32.688 1.409 1 56.41 330 ALA A O 1
ATOM 2633 N N . PRO A 1 331 ? -0.715 -34 3.34 1 45.84 331 PRO A N 1
ATOM 2634 C CA . PRO A 1 331 ? -0.818 -35.219 2.537 1 45.84 331 PRO A CA 1
ATOM 2635 C C . PRO A 1 331 ? -1.982 -35.188 1.549 1 45.84 331 PRO A C 1
ATOM 2637 O O . PRO A 1 331 ? -2.975 -34.5 1.788 1 45.84 331 PRO A O 1
ATOM 2640 N N . ARG A 1 332 ? -1.684 -35.656 0.353 1 39.5 332 ARG A N 1
ATOM 2641 C CA . ARG A 1 332 ? -2.371 -35.906 -0.911 1 39.5 332 ARG A CA 1
ATOM 2642 C C . ARG A 1 332 ? -3.795 -36.406 -0.674 1 39.5 332 ARG A C 1
ATOM 2644 O O . ARG A 1 332 ? -4.637 -36.344 -1.573 1 39.5 332 ARG A O 1
ATOM 2651 N N . TYR A 1 333 ? -4.062 -37.531 0.207 1 37.53 333 TYR A N 1
ATOM 2652 C CA . TYR A 1 333 ? -5.266 -38.344 0.175 1 37.53 333 TYR A CA 1
ATOM 2653 C C . TYR A 1 333 ? -6.449 -37.594 0.781 1 37.53 333 TYR A C 1
ATOM 2655 O O . TYR A 1 333 ? -6.688 -37.688 1.988 1 37.53 333 TYR A O 1
ATOM 2663 N N . ALA A 1 334 ? -6.734 -36.469 0.416 1 41.19 334 ALA A N 1
ATOM 2664 C CA . ALA A 1 334 ? -8.117 -36.188 0.797 1 41.19 334 ALA A CA 1
ATOM 2665 C C . ALA A 1 334 ? -9.031 -37.375 0.488 1 41.19 334 ALA A C 1
ATOM 2667 O O . ALA A 1 334 ? -9.062 -37.875 -0.644 1 41.19 334 ALA A O 1
ATOM 2668 N N . PRO A 1 335 ? -9.477 -38.219 1.458 1 35.72 335 PRO A N 1
ATOM 2669 C CA . PRO A 1 335 ? -10.383 -39.344 1.127 1 35.72 335 PRO A CA 1
ATOM 2670 C C . PRO A 1 335 ? -11.516 -38.906 0.19 1 35.72 335 PRO A C 1
ATOM 2672 O O . PRO A 1 335 ? -12.055 -37.812 0.331 1 35.72 335 PRO A O 1
ATOM 2675 N N . THR A 1 336 ? -11.352 -39.219 -1.104 1 36.88 336 THR A N 1
ATOM 2676 C CA . THR A 1 336 ? -12.547 -39.219 -1.943 1 36.88 336 THR A CA 1
ATOM 2677 C C . THR A 1 336 ? -13.719 -39.875 -1.208 1 36.88 336 THR A C 1
ATOM 2679 O O . THR A 1 336 ? -13.719 -41.062 -0.971 1 36.88 336 THR A O 1
ATOM 2682 N N . ASP A 1 337 ? -14.109 -39.312 -0.175 1 34.47 337 ASP A N 1
ATOM 2683 C CA . ASP A 1 337 ? -15.312 -39.875 0.448 1 34.47 337 ASP A CA 1
ATOM 2684 C C . ASP A 1 337 ? -16.391 -40.188 -0.597 1 34.47 337 ASP A C 1
ATOM 2686 O O . ASP A 1 337 ? -17.328 -39.406 -0.77 1 34.47 337 ASP A O 1
ATOM 2690 N N . HIS A 1 338 ? -16.016 -40.438 -1.845 1 33.97 338 HIS A N 1
ATOM 2691 C CA . HIS A 1 338 ? -17.156 -40.844 -2.645 1 33.97 338 HIS A CA 1
ATOM 2692 C C . HIS A 1 338 ? -17.766 -42.125 -2.102 1 33.97 338 HIS A C 1
ATOM 2694 O O . HIS A 1 338 ? -18.516 -42.812 -2.807 1 33.97 338 HIS A O 1
ATOM 2700 N N . SER A 1 339 ? -17.328 -42.781 -1.099 1 29.42 339 SER A N 1
ATOM 2701 C CA . SER A 1 339 ? -18.172 -43.938 -0.831 1 29.42 339 SER A CA 1
ATOM 2702 C C . SER A 1 339 ? -19.609 -43.5 -0.532 1 29.42 339 SER A C 1
ATOM 2704 O O . SER A 1 339 ? -19.891 -42.906 0.511 1 29.42 339 SER A O 1
ATOM 2706 N N . VAL A 1 340 ? -20.234 -43.188 -1.638 1 31.78 340 VAL A N 1
ATOM 2707 C CA . VAL A 1 340 ? -21.688 -43.219 -1.439 1 31.78 340 VAL A CA 1
ATOM 2708 C C . VAL A 1 340 ? -22.062 -44.406 -0.578 1 31.78 340 VAL A C 1
ATOM 2710 O O . VAL A 1 340 ? -21.719 -45.531 -0.903 1 31.78 340 VAL A O 1
ATOM 2713 N N . PRO A 1 341 ? -22.297 -44.156 0.689 1 29 341 PRO A N 1
ATOM 2714 C CA . PRO A 1 341 ? -22.859 -45.312 1.372 1 29 341 PRO A CA 1
ATOM 2715 C C . PRO A 1 341 ? -23.891 -46.062 0.522 1 29 341 PRO A C 1
ATOM 2717 O O . PRO A 1 341 ? -24.672 -45.438 -0.201 1 29 341 PRO A O 1
ATOM 2720 N N . GLU A 1 342 ? -23.547 -47.156 -0.049 1 27.56 342 GLU A N 1
ATOM 2721 C CA . GLU A 1 342 ? -24.547 -48.094 -0.561 1 27.56 342 GLU A CA 1
ATOM 2722 C C . GLU A 1 342 ? -25.781 -48.125 0.334 1 27.56 342 GLU A C 1
ATOM 2724 O O . GLU A 1 342 ? -25.688 -48.406 1.529 1 27.56 342 GLU A O 1
ATOM 2729 N N . GLN A 1 343 ? -26.578 -47.125 0.072 1 25.48 343 GLN A N 1
ATOM 2730 C CA . GLN A 1 343 ? -27.891 -47.219 0.68 1 25.48 343 GLN A CA 1
ATOM 2731 C C . GLN A 1 343 ? -28.391 -48.656 0.7 1 25.48 343 GLN A C 1
ATOM 2733 O O . GLN A 1 343 ? -28.469 -49.312 -0.347 1 25.48 343 GLN A O 1
ATOM 2738 N N . ARG A 1 344 ? -28.047 -49.344 1.767 1 25.81 344 ARG A N 1
ATOM 2739 C CA . ARG A 1 344 ? -28.734 -50.594 2.135 1 25.81 344 ARG A CA 1
ATOM 2740 C C . ARG A 1 344 ? -30.234 -50.5 1.809 1 25.81 344 ARG A C 1
ATOM 2742 O O . ARG A 1 344 ? -30.922 -49.594 2.287 1 25.81 344 ARG A O 1
ATOM 2749 N N . GLN A 1 345 ? -30.656 -50.75 0.584 1 24.42 345 GLN A N 1
ATOM 2750 C CA . GLN A 1 345 ? -32.031 -51.125 0.297 1 24.42 345 GLN A CA 1
ATOM 2751 C C . GLN A 1 345 ? -32.625 -52.031 1.398 1 24.42 345 GLN A C 1
ATOM 2753 O O . GLN A 1 345 ? -32.188 -53.156 1.562 1 24.42 345 GLN A O 1
ATOM 2758 N N . ARG A 1 346 ? -32.656 -51.406 2.674 1 25.44 346 ARG A N 1
ATOM 2759 C CA . ARG A 1 346 ? -33.438 -52.156 3.637 1 25.44 346 ARG A CA 1
ATOM 2760 C C . ARG A 1 346 ? -34.719 -52.656 2.998 1 25.44 346 ARG A C 1
ATOM 2762 O O . ARG A 1 346 ? -35.531 -51.875 2.486 1 25.44 346 ARG A O 1
ATOM 2769 N N . GLY A 1 347 ? -34.656 -53.719 2.262 1 23.58 347 GLY A N 1
ATOM 2770 C CA . GLY A 1 347 ? -35.812 -54.594 2.006 1 23.58 347 GLY A CA 1
ATOM 2771 C C . GLY A 1 347 ? -36.688 -54.812 3.238 1 23.58 347 GLY A C 1
ATOM 2772 O O . GLY A 1 347 ? -36.312 -55.594 4.113 1 23.58 347 GLY A O 1
ATOM 2773 N N . GLY A 1 348 ? -37.062 -53.594 3.859 1 23.56 348 GLY A N 1
ATOM 2774 C CA . GLY A 1 348 ? -38.031 -53.656 4.945 1 23.56 348 GLY A CA 1
ATOM 2775 C C . GLY A 1 348 ? -39.25 -54.469 4.609 1 23.56 348 GLY A C 1
ATOM 2776 O O . GLY A 1 348 ? -40.062 -54.062 3.775 1 23.56 348 GLY A O 1
ATOM 2777 N N . SER A 1 349 ? -39.062 -55.781 4.531 1 22.84 349 SER A N 1
ATOM 2778 C CA . SER A 1 349 ? -40.219 -56.688 4.539 1 22.84 349 SER A CA 1
ATOM 2779 C C . SER A 1 349 ? -41.094 -56.469 5.766 1 22.84 349 SER A C 1
ATOM 2781 O O . SER A 1 349 ? -41.906 -57.312 6.113 1 22.84 349 SER A O 1
ATOM 2783 N N . GLU A 1 350 ? -40.938 -55.375 6.512 1 22.27 350 GLU A N 1
ATOM 2784 C CA . GLU A 1 350 ? -41.812 -55.5 7.684 1 22.27 350 GLU A CA 1
ATOM 2785 C C . GLU A 1 350 ? -43.281 -55.688 7.277 1 22.27 350 GLU A C 1
ATOM 2787 O O . GLU A 1 350 ? -43.781 -55 6.414 1 22.27 350 GLU A O 1
ATOM 2792 N N . GLY A 1 351 ? -43.812 -56.875 7.555 1 18.34 351 GLY A N 1
ATOM 2793 C CA . GLY A 1 351 ? -45.062 -57.625 7.703 1 18.34 351 GLY A CA 1
ATOM 2794 C C . GLY A 1 351 ? -46.156 -56.812 8.359 1 18.34 351 GLY A C 1
ATOM 2795 O O . GLY A 1 351 ? -45.875 -55.906 9.156 1 18.34 351 GLY A O 1
ATOM 2796 N N . ALA A 1 352 ? -47.469 -56.969 7.91 1 19.59 352 ALA A N 1
ATOM 2797 C CA . ALA A 1 352 ? -48.844 -56.531 7.984 1 19.59 352 ALA A CA 1
ATOM 2798 C C . ALA A 1 352 ? -49.406 -56.688 9.391 1 19.59 352 ALA A C 1
ATOM 2800 O O . ALA A 1 352 ? -50.594 -56.438 9.625 1 19.59 352 ALA A O 1
ATOM 2801 N N . ALA A 1 353 ? -48.906 -57.312 10.438 1 18.05 353 ALA A N 1
ATOM 2802 C CA . ALA A 1 353 ? -50 -57.844 11.25 1 18.05 353 ALA A CA 1
ATOM 2803 C C . ALA A 1 353 ? -50.969 -56.75 11.633 1 18.05 353 ALA A C 1
ATOM 2805 O O . ALA A 1 353 ? -50.562 -55.625 11.906 1 18.05 353 ALA A O 1
ATOM 2806 N N . ASP A 1 354 ? -52.406 -56.875 11.781 1 16.44 354 ASP A N 1
ATOM 2807 C CA . ASP A 1 354 ? -53.812 -56.531 11.844 1 16.44 354 ASP A CA 1
ATOM 2808 C C . ASP A 1 354 ? -54.188 -55.938 13.203 1 16.44 354 ASP A C 1
ATOM 2810 O O . ASP A 1 354 ? -55.281 -55.406 13.383 1 16.44 354 ASP A O 1
ATOM 2814 N N . ARG A 1 355 ? -53.531 -56.156 14.359 1 16.77 355 ARG A N 1
ATOM 2815 C CA . ARG A 1 355 ? -54.469 -56.281 15.461 1 16.77 355 ARG A CA 1
ATOM 2816 C C . ARG A 1 355 ? -55.188 -54.969 15.742 1 16.77 355 ARG A C 1
ATOM 2818 O O . ARG A 1 355 ? -54.531 -53.906 15.805 1 16.77 355 ARG A O 1
ATOM 2825 N N . HIS A 1 356 ? -56.594 -54.719 15.695 1 16.11 356 HIS A N 1
ATOM 2826 C CA . HIS A 1 356 ? -57.719 -53.812 15.93 1 16.11 356 HIS A CA 1
ATOM 2827 C C . HIS A 1 356 ? -57.781 -53.375 17.391 1 16.11 356 HIS A C 1
ATOM 2829 O O . HIS A 1 356 ? -58.312 -52.312 17.703 1 16.11 356 HIS A O 1
ATOM 2835 N N . ALA A 1 357 ? -57.75 -54.031 18.5 1 15.12 357 ALA A N 1
ATOM 2836 C CA . ALA A 1 357 ? -58.906 -53.844 19.344 1 15.12 357 ALA A CA 1
ATOM 2837 C C . ALA A 1 357 ? -58.844 -52.531 20.094 1 15.12 357 ALA A C 1
ATOM 2839 O O . ALA A 1 357 ? -59.844 -51.781 20.172 1 15.12 357 ALA A O 1
ATOM 2840 N N . PRO A 1 358 ? -57.875 -52.125 21.141 1 15.61 358 PRO A N 1
ATOM 2841 C CA . PRO A 1 358 ? -58.438 -52.156 22.5 1 15.61 358 PRO A CA 1
ATOM 2842 C C . PRO A 1 358 ? -59.094 -50.844 22.906 1 15.61 358 PRO A C 1
ATOM 2844 O O . PRO A 1 358 ? -58.938 -49.812 22.234 1 15.61 358 PRO A O 1
ATOM 2847 N N . ALA A 1 359 ? -58.938 -50.406 24.344 1 15.16 359 ALA A N 1
ATOM 2848 C CA . ALA A 1 359 ? -59.719 -50.188 25.562 1 15.16 359 ALA A CA 1
ATOM 2849 C C . ALA A 1 359 ? -59.969 -48.719 25.781 1 15.16 359 ALA A C 1
ATOM 2851 O O . ALA A 1 359 ? -59.281 -47.844 25.203 1 15.16 359 ALA A O 1
ATOM 2852 N N . ALA A 1 360 ? -60.312 -48.156 27.125 1 15.6 360 ALA A N 1
ATOM 2853 C CA . ALA A 1 360 ? -61.375 -47.625 27.984 1 15.6 360 ALA A CA 1
ATOM 2854 C C . ALA A 1 360 ? -61.094 -46.125 28.281 1 15.6 360 ALA A C 1
ATOM 2856 O O . ALA A 1 360 ? -62 -45.312 28.125 1 15.6 360 ALA A O 1
ATOM 2857 N N . SER A 1 361 ? -60.25 -45.562 29.406 1 15.35 361 SER A N 1
ATOM 2858 C CA . SER A 1 361 ? -60.844 -45.125 30.656 1 15.35 361 SER A CA 1
ATOM 2859 C C . SER A 1 361 ? -60.906 -43.594 30.734 1 15.35 361 SER A C 1
ATOM 2861 O O . SER A 1 361 ? -61.969 -43.031 30.984 1 15.35 361 SER A O 1
ATOM 2863 N N . SER A 1 362 ? -60.25 -42.75 31.75 1 16.19 362 SER A N 1
ATOM 2864 C CA . SER A 1 362 ? -60.875 -42.125 32.906 1 16.19 362 SER A CA 1
ATOM 2865 C C . SER A 1 362 ? -61.125 -40.656 32.688 1 16.19 362 SER A C 1
ATOM 2867 O O . SER A 1 362 ? -60.625 -40.094 31.703 1 16.19 362 SER A O 1
ATOM 2869 N N . LEU A 1 363 ? -60.875 -39.625 33.781 1 16.67 363 LEU A N 1
ATOM 2870 C CA . LEU A 1 363 ? -61.656 -38.875 34.781 1 16.67 363 LEU A CA 1
ATOM 2871 C C . LEU A 1 363 ? -61.625 -37.375 34.469 1 16.67 363 LEU A C 1
ATOM 2873 O O . LEU A 1 363 ? -60.781 -36.906 33.719 1 16.67 363 LEU A O 1
ATOM 2877 N N . ALA A 1 364 ? -61.625 -36.469 35.594 1 15.8 364 ALA A N 1
ATOM 2878 C CA . ALA A 1 364 ? -62.406 -35.375 36.188 1 15.8 364 ALA A CA 1
ATOM 2879 C C . ALA A 1 364 ? -61.781 -34 35.844 1 15.8 364 ALA A C 1
ATOM 2881 O O . ALA A 1 364 ? -60.625 -33.75 36.219 1 15.8 364 ALA A O 1
ATOM 2882 N N . ARG A 1 365 ? -62.281 -33.312 34.875 1 17.11 365 ARG A N 1
ATOM 2883 C CA . ARG A 1 365 ? -62.094 -31.922 34.469 1 17.11 365 ARG A CA 1
ATOM 2884 C C . ARG A 1 365 ? -62.625 -30.984 35.562 1 17.11 365 ARG A C 1
ATOM 2886 O O . ARG A 1 365 ? -63.812 -30.859 35.75 1 17.11 365 ARG A O 1
ATOM 2893 N N . GLY A 1 366 ? -62.031 -30.734 36.562 1 15.48 366 GLY A N 1
ATOM 2894 C CA . GLY A 1 366 ? -62.5 -29.828 37.625 1 15.48 366 GLY A CA 1
ATOM 2895 C C . GLY A 1 366 ? -62.656 -28.406 37.156 1 15.48 366 GLY A C 1
ATOM 2896 O O . GLY A 1 366 ? -62.125 -28.031 36.094 1 15.48 366 GLY A O 1
ATOM 2897 N N . ALA A 1 367 ? -63.031 -27.297 38 1 16.27 367 ALA A N 1
ATOM 2898 C CA . ALA A 1 367 ? -64 -26.281 38.406 1 16.27 367 ALA A CA 1
ATOM 2899 C C . ALA A 1 367 ? -63.656 -24.922 37.812 1 16.27 367 ALA A C 1
ATOM 2901 O O . ALA A 1 367 ? -64.5 -24.281 37.156 1 16.27 367 ALA A O 1
ATOM 2902 N N . GLU A 1 368 ? -62.969 -23.828 38.531 1 15.89 368 GLU A N 1
ATOM 2903 C CA . GLU A 1 368 ? -63.625 -22.781 39.312 1 15.89 368 GLU A CA 1
ATOM 2904 C C . GLU A 1 368 ? -63.594 -21.453 38.562 1 15.89 368 GLU A C 1
ATOM 2906 O O . GLU A 1 368 ? -62.844 -21.281 37.594 1 15.89 368 GLU A O 1
ATOM 2911 N N . ALA A 1 369 ? -63.562 -20.016 39.281 1 16.48 369 ALA A N 1
ATOM 2912 C CA . ALA A 1 369 ? -64.375 -18.859 39.625 1 16.48 369 ALA A CA 1
ATOM 2913 C C . ALA A 1 369 ? -63.906 -17.594 38.938 1 16.48 369 ALA A C 1
ATOM 2915 O O . ALA A 1 369 ? -64.562 -16.562 38.969 1 16.48 369 ALA A O 1
ATOM 2916 N N . GLN A 1 370 ? -62.844 -17.391 38.188 1 16.42 370 GLN A N 1
ATOM 2917 C CA . GLN A 1 370 ? -62.469 -16.031 38.531 1 16.42 370 GLN A CA 1
ATOM 2918 C C . GLN A 1 370 ? -63.531 -15.023 38.125 1 16.42 370 GLN A C 1
ATOM 2920 O O . GLN A 1 370 ? -64.375 -15.32 37.281 1 16.42 370 GLN A O 1
ATOM 2925 N N . THR A 1 371 ? -63.219 -13.484 38.188 1 17.48 371 THR A N 1
ATOM 2926 C CA . THR A 1 371 ? -63.5 -12.195 38.812 1 17.48 371 THR A CA 1
ATOM 2927 C C . THR A 1 371 ? -64.312 -11.289 37.875 1 17.48 371 THR A C 1
ATOM 2929 O O . THR A 1 371 ? -64.25 -11.477 36.688 1 17.48 371 THR A O 1
ATOM 2932 N N . CYS A 1 372 ? -65 -10.148 38.312 1 17.08 372 CYS A N 1
ATOM 2933 C CA . CYS A 1 372 ? -66.188 -9.25 38.375 1 17.08 372 CYS A CA 1
ATOM 2934 C C . CYS A 1 372 ? -66 -8.117 37.375 1 17.08 372 CYS A C 1
ATOM 2936 O O . CYS A 1 372 ? -66.938 -7.816 36.625 1 17.08 372 CYS A O 1
ATOM 2938 N N . GLY A 1 373 ? -65.125 -7.047 37.438 1 18.09 373 GLY A N 1
ATOM 2939 C CA . GLY A 1 373 ? -65.688 -5.742 37.719 1 18.09 373 GLY A CA 1
ATOM 2940 C C . GLY A 1 373 ? -66.25 -5.07 36.469 1 18.09 373 GLY A C 1
ATOM 2941 O O . GLY A 1 373 ? -65.938 -5.477 35.344 1 18.09 373 GLY A O 1
ATOM 2942 N N . PRO A 1 374 ? -66.875 -3.807 36.375 1 18.77 374 PRO A N 1
ATOM 2943 C CA . PRO A 1 374 ? -68.125 -3.096 36 1 18.77 374 PRO A CA 1
ATOM 2944 C C . PRO A 1 374 ? -67.938 -2.299 34.688 1 18.77 374 PRO A C 1
ATOM 2946 O O . PRO A 1 374 ? -68.938 -2.031 34 1 18.77 374 PRO A O 1
ATOM 2949 N N . THR A 1 375 ? -66.875 -2.256 33.844 1 20.31 375 THR A N 1
ATOM 2950 C CA . THR A 1 375 ? -66.938 -0.857 33.406 1 20.31 375 THR A CA 1
ATOM 2951 C C . THR A 1 375 ? -68.188 -0.534 32.625 1 20.31 375 THR A C 1
ATOM 2953 O O . THR A 1 375 ? -68.75 -1.407 31.984 1 20.31 375 THR A O 1
ATOM 2956 N N . ALA A 1 376 ? -68.812 0.715 32.719 1 19 376 ALA A N 1
ATOM 2957 C CA . ALA A 1 376 ? -70 1.557 32.531 1 19 376 ALA A CA 1
ATOM 2958 C C . ALA A 1 376 ? -70.375 1.695 31.078 1 19 376 ALA A C 1
ATOM 2960 O O . ALA A 1 376 ? -69.5 1.498 30.188 1 19 376 ALA A O 1
ATOM 2961 N N . SER A 1 377 ? -71.625 2.357 30.656 1 18.14 377 SER A N 1
ATOM 2962 C CA . SER A 1 377 ? -72.875 2.451 29.969 1 18.14 377 SER A CA 1
ATOM 2963 C C . SER A 1 377 ? -72.812 3.389 28.781 1 18.14 377 SER A C 1
ATOM 2965 O O . SER A 1 377 ? -73.438 3.131 27.734 1 18.14 377 SER A O 1
ATOM 2967 N N . ALA A 1 378 ? -72.188 4.605 28.656 1 22.56 378 ALA A N 1
ATOM 2968 C CA . ALA A 1 378 ? -73.125 5.645 28.328 1 22.56 378 ALA A CA 1
ATOM 2969 C C . ALA A 1 378 ? -73.688 5.457 26.922 1 22.56 378 ALA A C 1
ATOM 2971 O O . ALA A 1 378 ? -73 4.898 26.062 1 22.56 378 ALA A O 1
ATOM 2972 N N . GLY A 1 379 ? -75.125 5.953 26.422 1 18.48 379 GLY A N 1
ATOM 2973 C CA . GLY A 1 379 ? -76.438 6.027 25.797 1 18.48 379 GLY A CA 1
ATOM 2974 C C . GLY A 1 379 ? -76.375 6.66 24.422 1 18.48 379 GLY A C 1
ATOM 2975 O O . GLY A 1 379 ? -76.938 6.125 23.469 1 18.48 379 GLY A O 1
ATOM 2976 N N . SER A 1 380 ? -76.188 7.859 23.953 1 20.17 380 SER A N 1
ATOM 2977 C CA . SER A 1 380 ? -77.375 8.531 23.375 1 20.17 380 SER A CA 1
ATOM 2978 C C . SER A 1 380 ? -77.75 7.906 22.031 1 20.17 380 SER A C 1
ATOM 2980 O O . SER A 1 380 ? -76.938 7.309 21.359 1 20.17 380 SER A O 1
ATOM 2982 N N . ALA A 1 381 ? -79.062 8.43 22.062 1 16.28 381 ALA A N 1
ATOM 2983 C CA . ALA A 1 381 ? -80.125 9.305 21.531 1 16.28 381 ALA A CA 1
ATOM 2984 C 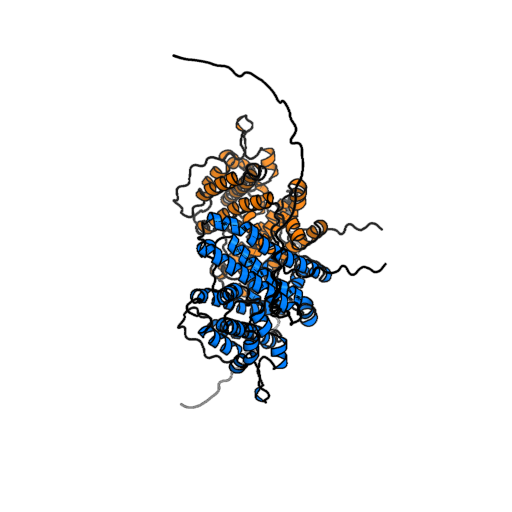C . ALA A 1 381 ? -79.5 10.586 20.953 1 16.28 381 ALA A C 1
ATOM 2986 O O . ALA A 1 381 ? -78.625 11.18 21.562 1 16.28 381 ALA A O 1
ATOM 2987 N N . MET B 1 1 ? 20.531 -6.668 41.188 1 23.28 1 MET B N 1
ATOM 2988 C CA . MET B 1 1 ? 20.734 -6.711 39.75 1 23.28 1 MET B CA 1
ATOM 2989 C C . MET B 1 1 ? 19.703 -5.848 39.031 1 23.28 1 MET B C 1
ATOM 2991 O O . MET B 1 1 ? 18.516 -6.168 39.031 1 23.28 1 MET B O 1
ATOM 2995 N N . THR B 1 2 ? 19.797 -4.535 39.031 1 25.88 2 THR B N 1
ATOM 2996 C CA . THR B 1 2 ? 18.859 -3.525 38.531 1 25.88 2 THR B CA 1
ATOM 2997 C C . THR B 1 2 ? 18.578 -3.74 37.062 1 25.88 2 THR B C 1
ATOM 2999 O O . THR B 1 2 ? 19.516 -3.826 36.25 1 25.88 2 THR B O 1
ATOM 3002 N N . VAL B 1 3 ? 17.562 -4.461 36.75 1 29.92 3 VAL B N 1
ATOM 3003 C CA . VAL B 1 3 ? 17.125 -4.605 35.375 1 29.92 3 VAL B CA 1
ATOM 3004 C C . VAL B 1 3 ? 17.344 -3.291 34.625 1 29.92 3 VAL B C 1
ATOM 3006 O O . VAL B 1 3 ? 16.781 -2.258 35 1 29.92 3 VAL B O 1
ATOM 3009 N N . ARG B 1 4 ? 18.516 -3.041 34.094 1 33.72 4 ARG B N 1
ATOM 3010 C CA . ARG B 1 4 ? 18.859 -1.859 33.312 1 33.72 4 ARG B CA 1
ATOM 3011 C C . ARG B 1 4 ? 17.734 -1.503 32.344 1 33.72 4 ARG B C 1
ATOM 3013 O O . ARG B 1 4 ? 17.234 -2.359 31.609 1 33.72 4 ARG B O 1
ATOM 3020 N N . ALA B 1 5 ? 16.938 -0.552 32.594 1 36.12 5 ALA B N 1
ATOM 3021 C CA . ALA B 1 5 ? 15.914 0.069 31.766 1 36.12 5 ALA B CA 1
ATOM 3022 C C . ALA B 1 5 ? 16.375 0.171 30.312 1 36.12 5 ALA B C 1
ATOM 3024 O O . ALA B 1 5 ? 17.391 0.823 30.016 1 36.12 5 ALA B O 1
ATOM 3025 N N . VAL B 1 6 ? 16.422 -0.912 29.547 1 39.88 6 VAL B N 1
ATOM 3026 C CA . VAL B 1 6 ? 16.766 -0.936 28.125 1 39.88 6 VAL B CA 1
ATOM 3027 C C . VAL B 1 6 ? 16.344 0.378 27.469 1 39.88 6 VAL B C 1
ATOM 3029 O O . VAL B 1 6 ? 15.164 0.751 27.5 1 39.88 6 VAL B O 1
ATOM 3032 N N . GLU B 1 7 ? 17.109 1.357 27.453 1 45.84 7 GLU B N 1
ATOM 3033 C CA . GLU B 1 7 ? 16.875 2.65 26.812 1 45.84 7 GLU B CA 1
ATOM 3034 C C . GLU B 1 7 ? 16.156 2.486 25.484 1 45.84 7 GLU B C 1
ATOM 3036 O O . GLU B 1 7 ? 16.641 1.765 24.594 1 45.84 7 GLU B O 1
ATOM 3041 N N . LEU B 1 8 ? 14.836 2.637 25.344 1 56.84 8 LEU B N 1
ATOM 3042 C CA . LEU B 1 8 ? 14.039 2.586 24.125 1 56.84 8 LEU B CA 1
ATOM 3043 C C . LEU B 1 8 ? 14.656 3.461 23.047 1 56.84 8 LEU B C 1
ATOM 3045 O O . LEU B 1 8 ? 15.141 4.559 23.328 1 56.84 8 LEU B O 1
ATOM 3049 N N . PRO B 1 9 ? 14.922 2.85 21.875 1 68.44 9 PRO B N 1
ATOM 3050 C CA . PRO B 1 9 ? 15.352 3.67 20.75 1 68.44 9 PRO B CA 1
ATOM 3051 C C . PRO B 1 9 ? 14.492 4.918 20.562 1 68.44 9 PRO B C 1
ATOM 3053 O O . PRO B 1 9 ? 13.375 4.984 21.078 1 68.44 9 PRO B O 1
ATOM 3056 N N . GLN B 1 10 ? 15.109 6.035 20.172 1 85.62 10 GLN B N 1
ATOM 3057 C CA . GLN B 1 10 ? 14.422 7.289 19.875 1 85.62 10 GLN B CA 1
ATOM 3058 C C . GLN B 1 10 ? 14.188 7.457 18.375 1 85.62 10 GLN B C 1
ATOM 3060 O O . GLN B 1 10 ? 14.852 6.812 17.562 1 85.62 10 GLN B O 1
ATOM 3065 N N . LEU B 1 11 ? 13.188 8.125 18.062 1 92.38 11 LEU B N 1
ATOM 3066 C CA . LEU B 1 11 ? 12.977 8.5 16.656 1 92.38 11 LEU B CA 1
ATOM 3067 C C . LEU B 1 11 ? 14.188 9.227 16.094 1 92.38 11 LEU B C 1
ATOM 3069 O O . LEU B 1 11 ? 14.719 10.141 16.734 1 92.38 11 LEU B O 1
ATOM 3073 N N . TRP B 1 12 ? 14.625 8.797 14.984 1 93.75 12 TRP B N 1
ATOM 3074 C CA . TRP B 1 12 ? 15.844 9.297 14.359 1 93.75 12 TRP B CA 1
ATOM 3075 C C . TRP B 1 12 ? 15.531 10.352 13.305 1 93.75 12 TRP B C 1
ATOM 3077 O O . TRP B 1 12 ? 14.68 10.141 12.438 1 93.75 12 TRP B O 1
ATOM 3087 N N . MET B 1 13 ? 16.156 11.516 13.406 1 96.06 13 MET B N 1
ATOM 3088 C CA . MET B 1 13 ? 16.047 12.602 12.43 1 96.06 13 MET B CA 1
ATOM 3089 C C . MET B 1 13 ? 17.422 13.148 12.07 1 96.06 13 MET B C 1
ATOM 3091 O O . MET B 1 13 ? 18.062 13.836 12.875 1 96.06 13 MET B O 1
ATOM 3095 N N . PRO B 1 14 ? 17.844 12.828 10.859 1 96.62 14 PRO B N 1
ATOM 3096 C CA . PRO B 1 14 ? 19.219 13.156 10.5 1 96.62 14 PRO B CA 1
ATOM 3097 C C . PRO B 1 14 ? 19.375 14.586 10 1 96.62 14 PRO B C 1
ATOM 3099 O O . PRO B 1 14 ? 20.484 15.023 9.695 1 96.62 14 PRO B O 1
ATOM 3102 N N . TYR B 1 15 ? 18.328 15.359 9.906 1 97.56 15 TYR B N 1
ATOM 3103 C CA . TYR B 1 15 ? 18.391 16.703 9.336 1 97.56 15 TYR B CA 1
ATOM 3104 C C . TYR B 1 15 ? 18.312 17.766 10.43 1 97.56 15 TYR B C 1
ATOM 3106 O O . TYR B 1 15 ? 17.562 17.609 11.398 1 97.56 15 TYR B O 1
ATOM 3114 N N . PRO B 1 16 ? 19.016 18.797 10.266 1 96.5 16 PRO B N 1
ATOM 3115 C CA . PRO B 1 16 ? 18.969 19.875 11.25 1 96.5 16 PRO B CA 1
ATOM 3116 C C . PRO B 1 16 ? 17.656 20.656 11.227 1 96.5 16 PRO B C 1
ATOM 3118 O O . PRO B 1 16 ? 17.047 20.797 10.164 1 96.5 16 PRO B O 1
ATOM 3121 N N . LEU B 1 17 ? 17.359 21.141 12.336 1 96.75 17 LEU B N 1
ATOM 3122 C CA . LEU B 1 17 ? 16.188 22.016 12.438 1 96.75 17 LEU B CA 1
ATOM 3123 C C . LEU B 1 17 ? 16.531 23.438 12 1 96.75 17 LEU B C 1
ATOM 3125 O O . LEU B 1 17 ? 17.562 23.984 12.391 1 96.75 17 LEU B O 1
ATOM 3129 N N . ARG B 1 18 ? 15.766 23.938 11.156 1 97.06 18 ARG B N 1
ATOM 3130 C CA . ARG B 1 18 ? 15.836 25.344 10.742 1 97.06 18 ARG B CA 1
ATOM 3131 C C . ARG B 1 18 ? 14.531 26.062 11.039 1 97.06 18 ARG B C 1
ATOM 3133 O O . ARG B 1 18 ? 13.492 25.438 11.219 1 97.06 18 ARG B O 1
ATOM 3140 N N . VAL B 1 19 ? 14.625 27.359 11.172 1 97.38 19 VAL B N 1
ATOM 3141 C CA . VAL B 1 19 ? 13.445 28.156 11.5 1 97.38 19 VAL B CA 1
ATOM 3142 C C . VAL B 1 19 ? 13.258 29.266 10.461 1 97.38 19 VAL B C 1
ATOM 3144 O O . VAL B 1 19 ? 14.227 29.906 10.062 1 97.38 19 VAL B O 1
ATOM 3147 N N . ASN B 1 20 ? 12.102 29.438 10.008 1 98.56 20 ASN B N 1
ATOM 3148 C CA . ASN B 1 20 ? 11.789 30.531 9.086 1 98.56 20 ASN B CA 1
ATOM 3149 C C . ASN B 1 20 ? 12.031 31.891 9.727 1 98.56 20 ASN B C 1
ATOM 3151 O O . ASN B 1 20 ? 11.586 32.156 10.844 1 98.56 20 ASN B O 1
ATOM 3155 N N . PRO B 1 21 ? 12.648 32.812 9.078 1 98 21 PRO B N 1
ATOM 3156 C CA . PRO B 1 21 ? 12.977 34.125 9.656 1 98 21 PRO B CA 1
ATOM 3157 C C . PRO B 1 21 ? 11.734 34.969 9.945 1 98 21 PRO B C 1
ATOM 3159 O O . PRO B 1 21 ? 11.805 35.938 10.711 1 98 21 PRO B O 1
ATOM 3162 N N . TYR B 1 22 ? 10.68 34.594 9.359 1 98.19 22 TYR B N 1
ATOM 3163 C CA . TYR B 1 22 ? 9.477 35.406 9.531 1 98.19 22 TYR B CA 1
ATOM 3164 C C . TYR B 1 22 ? 8.602 34.875 10.648 1 98.19 22 TYR B C 1
ATOM 3166 O O . TYR B 1 22 ? 7.414 35.188 10.734 1 98.19 22 TYR B O 1
ATOM 3174 N N . LEU B 1 23 ? 9.094 34.031 11.531 1 97.81 23 LEU B N 1
ATOM 3175 C CA . LEU B 1 23 ? 8.336 33.438 12.633 1 97.81 23 LEU B CA 1
ATOM 3176 C C . LEU B 1 23 ? 7.73 34.531 13.516 1 97.81 23 LEU B C 1
ATOM 3178 O O . LEU B 1 23 ? 6.566 34.438 13.914 1 97.81 23 LEU B O 1
ATOM 3182 N N . SER B 1 24 ? 8.477 35.594 13.766 1 96.81 24 SER B N 1
ATOM 3183 C CA . SER B 1 24 ? 7.988 36.656 14.617 1 96.81 24 SER B CA 1
ATOM 3184 C C . SER B 1 24 ? 6.773 37.344 14 1 96.81 24 SER B C 1
ATOM 3186 O O . SER B 1 24 ? 5.793 37.625 14.695 1 96.81 24 SER B O 1
ATOM 3188 N N . ALA B 1 25 ? 6.848 37.625 12.766 1 96.75 25 ALA B N 1
ATOM 3189 C CA . ALA B 1 25 ? 5.723 38.25 12.062 1 96.75 25 ALA B CA 1
ATOM 3190 C C . ALA B 1 25 ? 4.504 37.312 12.086 1 96.75 25 ALA B C 1
ATOM 3192 O O . ALA B 1 25 ? 3.373 37.781 12.266 1 96.75 25 ALA B O 1
ATOM 3193 N N . LEU B 1 26 ? 4.734 36.094 11.906 1 96.25 26 LEU B N 1
ATOM 3194 C CA . LEU B 1 26 ? 3.656 35.125 11.914 1 96.25 26 LEU B CA 1
ATOM 3195 C C . LEU B 1 26 ? 2.99 35.031 13.281 1 96.25 26 LEU B C 1
ATOM 3197 O O . LEU B 1 26 ? 1.768 34.938 13.383 1 96.25 26 LEU B O 1
ATOM 3201 N N . ARG B 1 27 ? 3.738 35.094 14.344 1 95 27 ARG B N 1
ATOM 3202 C CA . ARG B 1 27 ? 3.229 35.031 15.711 1 95 27 ARG B CA 1
ATOM 3203 C C . ARG B 1 27 ? 2.301 36.219 15.992 1 95 27 ARG B C 1
ATOM 3205 O O . ARG B 1 27 ? 1.268 36.062 16.656 1 95 27 ARG B O 1
ATOM 3212 N N . GLU B 1 28 ? 2.635 37.312 15.438 1 93.94 28 GLU B N 1
ATOM 3213 C CA . GLU B 1 28 ? 1.854 38.531 15.656 1 93.94 28 GLU B CA 1
ATOM 3214 C C . GLU B 1 28 ? 0.471 38.406 15.023 1 93.94 28 GLU B C 1
ATOM 3216 O O . GLU B 1 28 ? -0.497 38.969 15.531 1 93.94 28 GLU B O 1
ATOM 3221 N N . GLU B 1 29 ? 0.383 37.656 14.023 1 93.31 29 GLU B N 1
ATOM 3222 C CA . GLU B 1 29 ? -0.885 37.594 13.305 1 93.31 29 GLU B CA 1
ATOM 3223 C C . GLU B 1 29 ? -1.521 36.219 13.414 1 93.31 29 GLU B C 1
ATOM 3225 O O . GLU B 1 29 ? -2.467 35.906 12.688 1 93.31 29 GLU B O 1
ATOM 3230 N N . SER B 1 30 ? -1.034 35.406 14.273 1 90.62 30 SER B N 1
ATOM 3231 C CA . SER B 1 30 ? -1.367 34 14.273 1 90.62 30 SER B CA 1
ATOM 3232 C C . SER B 1 30 ? -2.85 33.781 14.562 1 90.62 30 SER B C 1
ATOM 3234 O O . SER B 1 30 ? -3.461 32.844 14.016 1 90.62 30 SER B O 1
ATOM 3236 N N . GLU B 1 31 ? -3.439 34.656 15.273 1 94.69 31 GLU B N 1
ATOM 3237 C CA . GLU B 1 31 ? -4.816 34.469 15.711 1 94.69 31 GLU B CA 1
ATOM 3238 C C . GLU B 1 31 ? -5.809 35.031 14.695 1 94.69 31 GLU B C 1
ATOM 3240 O O . GLU B 1 31 ? -6.988 34.688 14.711 1 94.69 31 GLU B O 1
ATOM 3245 N N . THR B 1 32 ? -5.312 35.969 13.906 1 95.25 32 THR B N 1
ATOM 3246 C CA . THR B 1 32 ? -6.18 36.844 13.117 1 95.25 32 THR B CA 1
ATOM 3247 C C . THR B 1 32 ? -7.086 36 12.211 1 95.25 32 THR B C 1
ATOM 3249 O O . THR B 1 32 ? -8.312 36.125 12.273 1 95.25 32 THR B O 1
ATOM 3252 N N . TRP B 1 33 ? -6.504 35.156 11.477 1 96.44 33 TRP B N 1
ATOM 3253 C CA . TRP B 1 33 ? -7.277 34.375 10.508 1 96.44 33 TRP B CA 1
ATOM 3254 C C . TRP B 1 33 ? -8.195 33.375 11.211 1 96.44 33 TRP B C 1
ATOM 3256 O O . TRP B 1 33 ? -9.344 33.188 10.812 1 96.44 33 TRP B O 1
ATOM 3266 N N . ALA B 1 34 ? -7.738 32.781 12.242 1 96.94 34 ALA B N 1
ATOM 3267 C CA . ALA B 1 34 ? -8.539 31.812 12.992 1 96.94 34 ALA B CA 1
ATOM 3268 C C . ALA B 1 34 ? -9.781 32.469 13.586 1 96.94 34 ALA B C 1
ATOM 3270 O O . ALA B 1 34 ? -10.859 31.875 13.609 1 96.94 34 ALA B O 1
ATOM 3271 N N . ARG B 1 35 ? -9.617 33.719 14.023 1 95.62 35 ARG B N 1
ATOM 3272 C CA . ARG B 1 35 ? -10.742 34.469 14.555 1 95.62 35 ARG B CA 1
ATOM 3273 C C . ARG B 1 35 ? -11.711 34.844 13.438 1 95.62 35 ARG B C 1
ATOM 3275 O O . ARG B 1 35 ? -12.93 34.75 13.602 1 95.62 35 ARG B O 1
ATOM 3282 N N . GLU B 1 36 ? -11.133 35.281 12.367 1 95.12 36 GLU B N 1
ATOM 3283 C CA . GLU B 1 36 ? -11.945 35.688 11.227 1 95.12 36 GLU B CA 1
ATOM 3284 C C . GLU B 1 36 ? -12.805 34.531 10.719 1 95.12 36 GLU B C 1
ATOM 3286 O O . GLU B 1 36 ? -13.953 34.719 10.32 1 95.12 36 GLU B O 1
ATOM 3291 N N . MET B 1 37 ? -12.281 33.312 10.781 1 95.69 37 MET B N 1
ATOM 3292 C CA . MET B 1 37 ? -13 32.156 10.281 1 95.69 37 MET B CA 1
ATOM 3293 C C . MET B 1 37 ? -13.938 31.594 11.344 1 95.69 37 MET B C 1
ATOM 3295 O O . MET B 1 37 ? -14.742 30.703 11.062 1 95.69 37 MET B O 1
ATOM 3299 N N . GLY B 1 38 ? -13.773 32.031 12.586 1 94.38 38 GLY B N 1
ATOM 3300 C CA . GLY B 1 38 ? -14.641 31.594 13.664 1 94.38 38 GLY B CA 1
ATOM 3301 C C . GLY B 1 38 ? -14.109 30.375 14.391 1 94.38 38 GLY B C 1
ATOM 3302 O O . GLY B 1 38 ? -14.852 29.703 15.109 1 94.38 38 GLY B O 1
ATOM 3303 N N . MET B 1 39 ? -12.867 30.062 14.234 1 96.25 39 MET B N 1
ATOM 3304 C CA . MET B 1 39 ? -12.273 28.891 14.875 1 96.25 39 MET B CA 1
ATOM 3305 C C . MET B 1 39 ? -11.812 29.219 16.297 1 96.25 39 MET B C 1
ATOM 3307 O O . MET B 1 39 ? -11.797 28.344 17.156 1 96.25 39 MET B O 1
ATOM 3311 N N . LEU B 1 40 ? -11.422 30.422 16.469 1 94.38 40 LEU B N 1
ATOM 3312 C CA . LEU B 1 40 ? -10.961 30.922 17.75 1 94.38 40 LEU B CA 1
ATOM 3313 C C . LEU B 1 40 ? -11.938 31.938 18.328 1 94.38 40 LEU B C 1
ATOM 3315 O O . LEU B 1 40 ? -12.297 32.906 17.656 1 94.38 40 LEU B O 1
ATOM 3319 N N . GLY B 1 41 ? -12.43 31.547 19.609 1 83.19 41 GLY B N 1
ATOM 3320 C CA . GLY B 1 41 ? -13.422 32.406 20.25 1 83.19 41 GLY B CA 1
ATOM 3321 C C . GLY B 1 41 ? -12.836 33.688 20.828 1 83.19 41 GLY B C 1
ATOM 3322 O O . GLY B 1 41 ? -11.609 33.812 20.906 1 83.19 41 GLY B O 1
ATOM 3323 N N . GLY B 1 42 ? -13.633 34.781 20.922 1 69.56 42 GLY B N 1
ATOM 3324 C CA . GLY B 1 42 ? -13.242 36 21.625 1 69.56 42 GLY B CA 1
ATOM 3325 C C . GLY B 1 42 ? -13.445 35.906 23.125 1 69.56 42 GLY B C 1
ATOM 3326 O O . GLY B 1 42 ? -13.828 34.844 23.641 1 69.56 42 GLY B O 1
ATOM 3327 N N . GLU B 1 43 ? -12.82 36.906 23.953 1 56.53 43 GLU B N 1
ATOM 3328 C CA . GLU B 1 43 ? -13.055 37.125 25.375 1 56.53 43 GLU B CA 1
ATOM 3329 C C . GLU B 1 43 ? -14.5 37.531 25.656 1 56.53 43 GLU B C 1
ATOM 3331 O O . GLU B 1 43 ? -14.93 37.562 26.812 1 56.53 43 GLU B O 1
ATOM 3336 N N . GLY B 1 44 ? -15.648 36.969 25.078 1 49.62 44 GLY B N 1
ATOM 3337 C CA . GLY B 1 44 ? -17.031 37.344 25.312 1 49.62 44 GLY B CA 1
ATOM 3338 C C . GLY B 1 44 ? -17.984 36.156 25.125 1 49.62 44 GLY B C 1
ATOM 3339 O O . GLY B 1 44 ? -17.562 35.031 24.844 1 49.62 44 GLY B O 1
ATOM 3340 N N . PRO B 1 45 ? -19.281 36.5 25.547 1 47.16 45 PRO B N 1
ATOM 3341 C CA . PRO B 1 45 ? -20.344 35.5 25.531 1 47.16 45 PRO B CA 1
ATOM 3342 C C . PRO B 1 45 ? -20.422 34.719 24.219 1 47.16 45 PRO B C 1
ATOM 3344 O O . PRO B 1 45 ? -21.047 33.688 24.141 1 47.16 45 PRO B O 1
ATOM 3347 N N . SER B 1 46 ? -20.078 35.312 23.203 1 47.97 46 SER B N 1
ATOM 3348 C CA . SER B 1 46 ? -20.25 34.781 21.859 1 47.97 46 SER B CA 1
ATOM 3349 C C . SER B 1 46 ? -19.219 33.688 21.562 1 47.97 46 SER B C 1
ATOM 3351 O O . SER B 1 46 ? -19.188 33.156 20.469 1 47.97 46 SER B O 1
ATOM 3353 N N . ALA B 1 47 ? -18.391 33.531 22.406 1 54.66 47 ALA B N 1
ATOM 3354 C CA . ALA B 1 47 ? -17.375 32.469 22.438 1 54.66 47 ALA B CA 1
ATOM 3355 C C . ALA B 1 47 ? -18.031 31.109 22.344 1 54.66 47 ALA B C 1
ATOM 3357 O O . ALA B 1 47 ? -17.344 30.094 22.219 1 54.66 47 ALA B O 1
ATOM 3358 N N . ARG B 1 48 ? -19.359 31.188 22.219 1 60.03 48 ARG B N 1
ATOM 3359 C CA . ARG B 1 48 ? -20.094 29.922 22.203 1 60.03 48 ARG B CA 1
ATOM 3360 C C . ARG B 1 48 ? -20.062 29.297 20.812 1 60.03 48 ARG B C 1
ATOM 3362 O O . ARG B 1 48 ? -20.391 29.953 19.828 1 60.03 48 ARG B O 1
ATOM 3369 N N . GLY B 1 49 ? -19.203 28.312 20.641 1 80.38 49 GLY B N 1
ATOM 3370 C CA . GLY B 1 49 ? -19.266 27.531 19.406 1 80.38 49 GLY B CA 1
ATOM 3371 C C . GLY B 1 49 ? -17.922 27.469 18.688 1 80.38 49 GLY B C 1
ATOM 3372 O O . GLY B 1 49 ? -17.812 26.812 17.641 1 80.38 49 GLY B O 1
ATOM 3373 N N . ALA B 1 50 ? -16.984 28.328 19.25 1 89.62 50 ALA B N 1
ATOM 3374 C CA . ALA B 1 50 ? -15.672 28.25 18.625 1 89.62 50 ALA B CA 1
ATOM 3375 C C . ALA B 1 50 ? -15.031 26.891 18.859 1 89.62 50 ALA B C 1
ATOM 3377 O O . ALA B 1 50 ? -15.391 26.172 19.797 1 89.62 50 ALA B O 1
ATOM 3378 N N . ILE B 1 51 ? -14.125 26.609 18.016 1 94.5 51 ILE B N 1
ATOM 3379 C CA . ILE B 1 51 ? -13.461 25.312 18.078 1 94.5 51 ILE B CA 1
ATOM 3380 C C . ILE B 1 51 ? -12.438 25.328 19.219 1 94.5 51 ILE B C 1
ATOM 3382 O O . ILE B 1 51 ? -12.312 24.344 19.953 1 94.5 51 ILE B O 1
ATOM 3386 N N . TRP B 1 52 ? -11.773 26.5 19.375 1 95.25 52 TRP B N 1
ATOM 3387 C CA . TRP B 1 52 ? -10.711 26.562 20.375 1 95.25 52 TRP B CA 1
ATOM 3388 C C . TRP B 1 52 ? -10.898 27.75 21.312 1 95.25 52 TRP B C 1
ATOM 3390 O O . TRP B 1 52 ? -11.375 28.812 20.891 1 95.25 52 TRP B O 1
ATOM 3400 N N . THR B 1 53 ? -10.453 27.578 22.562 1 92.25 53 THR B N 1
ATOM 3401 C CA . THR B 1 53 ? -10.086 28.703 23.406 1 92.25 53 THR B CA 1
ATOM 3402 C C . THR B 1 53 ? -8.711 29.25 23.031 1 92.25 53 THR B C 1
ATOM 3404 O O . THR B 1 53 ? -7.969 28.609 22.281 1 92.25 53 THR B O 1
ATOM 3407 N N . ARG B 1 54 ? -8.438 30.453 23.516 1 92.38 54 ARG B N 1
ATOM 3408 C CA . ARG B 1 54 ? -7.129 31.031 23.234 1 92.38 54 ARG B CA 1
ATOM 3409 C C . ARG B 1 54 ? -6.008 30.141 23.766 1 92.38 54 ARG B C 1
ATOM 3411 O O . ARG B 1 54 ? -4.988 29.969 23.109 1 92.38 54 ARG B O 1
ATOM 3418 N N . SER B 1 55 ? -6.184 29.594 24.938 1 91.19 55 SER B N 1
ATOM 3419 C CA . SER B 1 55 ? -5.184 28.719 25.547 1 91.19 55 SER B CA 1
ATOM 3420 C C . SER B 1 55 ? -4.98 27.453 24.703 1 91.19 55 SER B C 1
ATOM 3422 O O . SER B 1 55 ? -3.846 27.016 24.5 1 91.19 55 SER B O 1
ATOM 3424 N N . GLN B 1 56 ? -6.023 26.859 24.234 1 91.19 56 GLN B N 1
ATOM 3425 C CA . GLN B 1 56 ? -5.945 25.672 23.391 1 91.19 56 GLN B CA 1
ATOM 3426 C C . GLN B 1 56 ? -5.215 25.984 22.078 1 91.19 56 GLN B C 1
ATOM 3428 O O . GLN B 1 56 ? -4.383 25.188 21.641 1 91.19 56 GLN B O 1
ATOM 3433 N N . PHE B 1 57 ? -5.582 27.078 21.516 1 94.31 57 PHE B N 1
ATOM 3434 C CA . PHE B 1 57 ? -4.984 27.484 20.25 1 94.31 57 PHE B CA 1
ATOM 3435 C C . PHE B 1 57 ? -3.471 27.609 20.391 1 94.31 57 PHE B C 1
ATOM 3437 O O . PHE B 1 57 ? -2.723 27.078 19.562 1 94.31 57 PHE B O 1
ATOM 3444 N N . HIS B 1 58 ? -2.982 28.266 21.438 1 92.94 58 HIS B N 1
ATOM 3445 C CA . HIS B 1 58 ? -1.559 28.531 21.609 1 92.94 58 HIS B CA 1
ATOM 3446 C C . HIS B 1 58 ? -0.814 27.281 22.047 1 92.94 58 HIS B C 1
ATOM 3448 O O . HIS B 1 58 ? 0.388 27.141 21.797 1 92.94 58 HIS B O 1
ATOM 3454 N N . ALA B 1 59 ? -1.54 26.344 22.625 1 91.06 59 ALA B N 1
ATOM 3455 C CA . ALA B 1 59 ? -0.927 25.078 23.031 1 91.06 59 ALA B CA 1
ATOM 3456 C C . ALA B 1 59 ? -0.518 24.25 21.828 1 91.06 59 ALA B C 1
ATOM 3458 O O . ALA B 1 59 ? 0.408 23.438 21.906 1 91.06 59 ALA B O 1
ATOM 3459 N N . MET B 1 60 ? -1.137 24.516 20.734 1 93.12 60 MET B N 1
ATOM 3460 C CA . MET B 1 60 ? -0.853 23.734 19.547 1 93.12 60 MET B CA 1
ATOM 3461 C C . MET B 1 60 ? 0.421 24.234 18.859 1 93.12 60 MET B C 1
ATOM 3463 O O . MET B 1 60 ? 0.994 23.531 18.031 1 93.12 60 MET B O 1
ATOM 3467 N N . THR B 1 61 ? 0.851 25.406 19.094 1 93.75 61 THR B N 1
ATOM 3468 C CA . THR B 1 61 ? 2.08 26 18.578 1 93.75 61 THR B CA 1
ATOM 3469 C C . THR B 1 61 ? 2.156 25.828 17.062 1 93.75 61 THR B C 1
ATOM 3471 O O . THR B 1 61 ? 3.172 25.375 16.531 1 93.75 61 THR B O 1
ATOM 3474 N N . VAL B 1 62 ? 1.063 26.219 16.391 1 95.5 62 VAL B N 1
ATOM 3475 C CA . VAL B 1 62 ? 0.957 26.016 14.945 1 95.5 62 VAL B CA 1
ATOM 3476 C C . VAL B 1 62 ? 1.954 26.906 14.219 1 95.5 62 VAL B C 1
ATOM 3478 O O . VAL B 1 62 ? 2.453 26.562 13.148 1 95.5 62 VAL B O 1
ATOM 3481 N N . GLU B 1 63 ? 2.201 28.125 14.766 1 96.06 63 GLU B N 1
ATOM 3482 C CA . GLU B 1 63 ? 3.188 29.016 14.164 1 96.06 63 GLU B CA 1
ATOM 3483 C C . GLU B 1 63 ? 4.57 28.375 14.133 1 96.06 63 GLU B C 1
ATOM 3485 O O . GLU B 1 63 ? 5.32 28.547 13.172 1 96.06 63 GLU B O 1
ATOM 3490 N N . LEU B 1 64 ? 4.926 27.609 15.211 1 95.88 64 LEU B N 1
ATOM 3491 C CA . LEU B 1 64 ? 6.199 26.891 15.234 1 95.88 64 LEU B CA 1
ATOM 3492 C C . LEU B 1 64 ? 6.211 25.766 14.211 1 95.88 64 LEU B C 1
ATOM 3494 O O . LEU B 1 64 ? 7.191 25.594 13.484 1 95.88 64 LEU B O 1
ATOM 3498 N N . LEU B 1 65 ? 5.137 25.016 14.172 1 96.56 65 LEU B N 1
ATOM 3499 C CA . LEU B 1 65 ? 5.016 23.969 13.172 1 96.56 65 LEU B CA 1
ATOM 3500 C C . LEU B 1 65 ? 5.297 24.516 11.773 1 96.56 65 LEU B C 1
ATOM 3502 O O . LEU B 1 65 ? 6.105 23.953 11.031 1 96.56 65 LEU B O 1
ATOM 3506 N N . THR B 1 66 ? 4.629 25.594 11.453 1 98 66 THR B N 1
ATOM 3507 C CA . THR B 1 66 ? 4.727 26.172 10.125 1 98 66 THR B CA 1
ATOM 3508 C C . THR B 1 66 ? 6.141 26.688 9.859 1 98 66 THR B C 1
ATOM 3510 O O . THR B 1 66 ? 6.719 26.422 8.805 1 98 66 THR B O 1
ATOM 3513 N N . ALA B 1 67 ? 6.715 27.391 10.805 1 97.88 67 ALA B N 1
ATOM 3514 C CA . ALA B 1 67 ? 8.023 28.016 10.641 1 97.88 67 ALA B CA 1
ATOM 3515 C C . ALA B 1 67 ? 9.133 26.984 10.578 1 97.88 67 ALA B C 1
ATOM 3517 O O . ALA B 1 67 ? 10.148 27.188 9.914 1 97.88 67 ALA B O 1
ATOM 3518 N N . TRP B 1 68 ? 8.945 25.891 11.281 1 97.5 68 TRP B N 1
ATOM 3519 C CA . TRP B 1 68 ? 9.961 24.859 11.32 1 97.5 68 TRP B CA 1
ATOM 3520 C C . TRP B 1 68 ? 9.891 23.969 10.078 1 97.5 68 TRP B C 1
ATOM 3522 O O . TRP B 1 68 ? 10.914 23.469 9.609 1 97.5 68 TRP B O 1
ATOM 3532 N N . THR B 1 69 ? 8.734 23.75 9.531 1 98.31 69 THR B N 1
ATOM 3533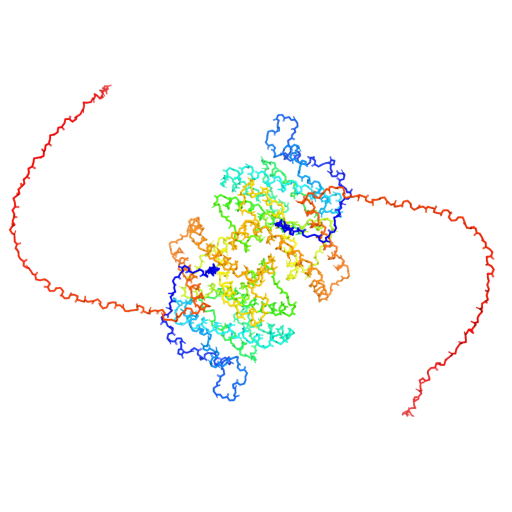 C CA . THR B 1 69 ? 8.594 22.875 8.367 1 98.31 69 THR B CA 1
ATOM 3534 C C . THR B 1 69 ? 8.938 23.625 7.086 1 98.31 69 THR B C 1
ATOM 3536 O O . THR B 1 69 ? 9.32 23 6.09 1 98.31 69 THR B O 1
ATOM 3539 N N . LEU B 1 70 ? 8.773 24.969 7.109 1 98.75 70 LEU B N 1
ATOM 3540 C CA . LEU B 1 70 ? 8.984 25.766 5.902 1 98.75 70 LEU B CA 1
ATOM 3541 C C . LEU B 1 70 ? 10 26.875 6.152 1 98.75 70 LEU B C 1
ATOM 3543 O O . LEU B 1 70 ? 9.703 28.047 5.957 1 98.75 70 LEU B O 1
ATOM 3547 N N . PRO B 1 71 ? 11.188 26.516 6.414 1 98.5 71 PRO B N 1
ATOM 3548 C CA . PRO B 1 71 ? 12.172 27.531 6.762 1 98.5 71 PRO B CA 1
ATOM 3549 C C . PRO B 1 71 ? 12.531 28.438 5.582 1 98.5 71 PRO B C 1
ATOM 3551 O O . PRO B 1 71 ? 13.062 29.531 5.777 1 98.5 71 PRO B O 1
ATOM 3554 N N . ASP B 1 72 ? 12.172 28.016 4.352 1 98.19 72 ASP B N 1
ATOM 3555 C CA . ASP B 1 72 ? 12.602 28.781 3.174 1 98.19 72 ASP B CA 1
ATOM 3556 C C . ASP B 1 72 ? 11.414 29.5 2.531 1 98.19 72 ASP B C 1
ATOM 3558 O O . ASP B 1 72 ? 11.562 30.109 1.472 1 98.19 72 ASP B O 1
ATOM 3562 N N . ALA B 1 73 ? 10.289 29.422 3.125 1 98.62 73 ALA B N 1
ATOM 3563 C CA . ALA B 1 73 ? 9.109 30.031 2.512 1 98.62 73 ALA B CA 1
ATOM 3564 C C . ALA B 1 73 ? 9.133 31.547 2.639 1 98.62 73 ALA B C 1
ATOM 3566 O O . ALA B 1 73 ? 9.586 32.094 3.656 1 98.62 73 ALA B O 1
ATOM 3567 N N . SER B 1 74 ? 8.664 32.281 1.596 1 98 74 SER B N 1
ATOM 3568 C CA . SER B 1 74 ? 8.375 33.719 1.713 1 98 74 SER B CA 1
ATOM 3569 C C . SER B 1 74 ? 7.301 33.969 2.764 1 98 74 SER B C 1
ATOM 3571 O O . SER B 1 74 ? 6.605 33.062 3.195 1 98 74 SER B O 1
ATOM 3573 N N . LEU B 1 75 ? 7.23 35.188 3.189 1 97.88 75 LEU B N 1
ATOM 3574 C CA . LEU B 1 75 ? 6.211 35.531 4.176 1 97.88 75 LEU B CA 1
ATOM 3575 C C . LEU B 1 75 ? 4.82 35.156 3.66 1 97.88 75 LEU B C 1
ATOM 3577 O O . LEU B 1 75 ? 3.992 34.656 4.406 1 97.88 75 LEU B O 1
ATOM 3581 N N . ALA B 1 76 ? 4.594 35.438 2.354 1 97.38 76 ALA B N 1
ATOM 3582 C CA . ALA B 1 76 ? 3.297 35.125 1.757 1 97.38 76 ALA B CA 1
ATOM 3583 C C . ALA B 1 76 ? 3.033 33.625 1.78 1 97.38 76 ALA B C 1
ATOM 3585 O O . ALA B 1 76 ? 1.928 33.188 2.105 1 97.38 76 ALA B O 1
ATOM 3586 N N . GLY B 1 77 ? 4.059 32.844 1.406 1 97.88 77 GLY B N 1
ATOM 3587 C CA . GLY B 1 77 ? 3.934 31.391 1.445 1 97.88 77 GLY B CA 1
ATOM 3588 C C . GLY B 1 77 ? 3.764 30.844 2.85 1 97.88 77 GLY B C 1
ATOM 3589 O O . GLY B 1 77 ? 2.982 29.922 3.07 1 97.88 77 GLY B O 1
ATOM 3590 N N . LEU B 1 78 ? 4.492 31.422 3.756 1 98.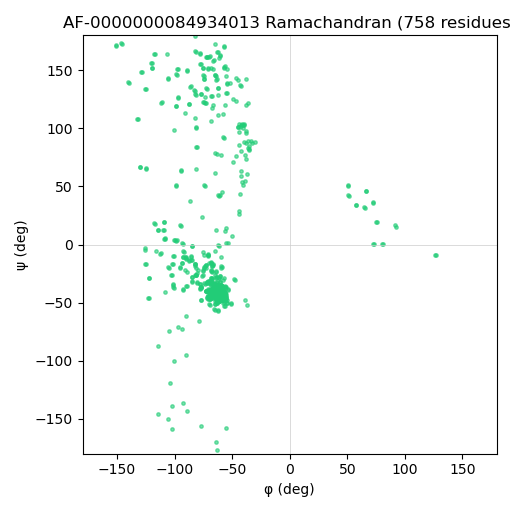38 78 LEU B N 1
ATOM 3591 C CA . LEU B 1 78 ? 4.406 31.031 5.156 1 98.38 78 LEU B CA 1
ATOM 3592 C C . LEU B 1 78 ? 3.002 31.25 5.703 1 98.38 78 LEU B C 1
ATOM 3594 O O . LEU B 1 78 ? 2.441 30.375 6.367 1 98.38 78 LEU B O 1
ATOM 3598 N N . ARG B 1 79 ? 2.449 32.406 5.387 1 97.81 79 ARG B N 1
ATOM 3599 C CA . ARG B 1 79 ? 1.096 32.75 5.812 1 97.81 79 ARG B CA 1
ATOM 3600 C C . ARG B 1 79 ? 0.076 31.766 5.242 1 97.81 79 ARG B C 1
ATOM 3602 O O . ARG B 1 79 ? -0.814 31.297 5.957 1 97.81 79 ARG B O 1
ATOM 3609 N N . LEU B 1 80 ? 0.243 31.5 4.023 1 97.94 80 LEU B N 1
ATOM 3610 C CA . LEU B 1 80 ? -0.7 30.609 3.357 1 97.94 80 LEU B CA 1
ATOM 3611 C C . LEU B 1 80 ? -0.667 29.219 3.98 1 97.94 80 LEU B C 1
ATOM 3613 O O . LEU B 1 80 ? -1.714 28.641 4.297 1 97.94 80 LEU B O 1
ATOM 3617 N N . ASN B 1 81 ? 0.506 28.656 4.152 1 98.38 81 ASN B N 1
ATOM 3618 C CA . ASN B 1 81 ? 0.607 27.328 4.746 1 98.38 81 ASN B CA 1
ATOM 3619 C C . ASN B 1 81 ? 0.168 27.328 6.211 1 98.38 81 ASN B C 1
ATOM 3621 O O . ASN B 1 81 ? -0.372 26.344 6.703 1 98.38 81 ASN B O 1
ATOM 3625 N N . HIS B 1 82 ? 0.416 28.406 6.895 1 98.25 82 HIS B N 1
ATOM 3626 C CA . HIS B 1 82 ? -0.05 28.531 8.273 1 98.25 82 HIS B CA 1
ATOM 3627 C C . HIS B 1 82 ? -1.569 28.438 8.352 1 98.25 82 HIS B C 1
ATOM 3629 O O . HIS B 1 82 ? -2.107 27.75 9.219 1 98.25 82 HIS B O 1
ATOM 3635 N N . ARG B 1 83 ? -2.232 29.156 7.477 1 98.06 83 ARG B N 1
ATOM 3636 C CA . ARG B 1 83 ? -3.689 29.078 7.414 1 98.06 83 ARG B CA 1
ATOM 3637 C C . ARG B 1 83 ? -4.148 27.641 7.129 1 98.06 83 ARG B C 1
ATOM 3639 O O . ARG B 1 83 ? -5.113 27.172 7.73 1 98.06 83 ARG B O 1
ATOM 3646 N N . PHE B 1 84 ? -3.439 27.016 6.258 1 98.25 84 PHE B N 1
ATOM 3647 C CA . PHE B 1 84 ? -3.779 25.625 5.949 1 98.25 84 PHE B CA 1
ATOM 3648 C C . PHE B 1 84 ? -3.604 24.734 7.176 1 98.25 84 PHE B C 1
ATOM 3650 O O . PHE B 1 84 ? -4.457 23.906 7.473 1 98.25 84 PHE B O 1
ATOM 3657 N N . ASN B 1 85 ? -2.479 24.875 7.844 1 98 85 ASN B N 1
ATOM 3658 C CA . ASN B 1 85 ? -2.25 24.094 9.055 1 98 85 ASN B CA 1
ATOM 3659 C C . ASN B 1 85 ? -3.334 24.344 10.102 1 98 85 ASN B C 1
ATOM 3661 O O . ASN B 1 85 ? -3.811 23.406 10.75 1 98 85 ASN B O 1
ATOM 3665 N N . ILE B 1 86 ? -3.701 25.578 10.297 1 97.69 86 ILE B N 1
ATOM 3666 C CA . ILE B 1 86 ? -4.762 25.938 11.234 1 97.69 86 ILE B CA 1
ATOM 3667 C C . ILE B 1 86 ? -6.059 25.234 10.844 1 97.69 86 ILE B C 1
ATOM 3669 O O . ILE B 1 86 ? -6.742 24.656 11.688 1 97.69 86 ILE B O 1
ATOM 3673 N N . TRP B 1 87 ? -6.344 25.297 9.602 1 98.25 87 TRP B N 1
ATOM 3674 C CA . TRP B 1 87 ? -7.574 24.656 9.133 1 98.25 87 TRP B CA 1
ATOM 3675 C C . TRP B 1 87 ? -7.555 23.156 9.391 1 98.25 87 TRP B C 1
ATOM 3677 O O . TRP B 1 87 ? -8.547 22.594 9.852 1 98.25 87 TRP B O 1
ATOM 3687 N N . ALA B 1 88 ? -6.461 22.531 9.016 1 98 88 ALA B N 1
ATOM 3688 C CA . ALA B 1 88 ? -6.348 21.094 9.203 1 98 88 ALA B CA 1
ATOM 3689 C C . ALA B 1 88 ? -6.57 20.703 10.656 1 98 88 ALA B C 1
ATOM 3691 O O . ALA B 1 88 ? -7.273 19.734 10.945 1 98 88 ALA B O 1
ATOM 3692 N N . LEU B 1 89 ? -6.027 21.438 11.555 1 96.75 89 LEU B N 1
ATOM 3693 C CA . LEU B 1 89 ? -6.203 21.172 12.977 1 96.75 89 LEU B CA 1
ATOM 3694 C C . LEU B 1 89 ? -7.633 21.453 13.414 1 96.75 89 LEU B C 1
ATOM 3696 O O . LEU B 1 89 ? -8.188 20.75 14.25 1 96.75 89 LEU B O 1
ATOM 3700 N N . ALA B 1 90 ? -8.172 22.516 12.875 1 97 90 ALA B N 1
ATOM 3701 C CA . ALA B 1 90 ? -9.562 22.844 13.188 1 97 90 ALA B CA 1
ATOM 3702 C C . ALA B 1 90 ? -10.508 21.75 12.711 1 97 90 ALA B C 1
ATOM 3704 O O . ALA B 1 90 ? -11.43 21.359 13.422 1 97 90 ALA B O 1
ATOM 3705 N N . TRP B 1 91 ? -10.242 21.297 11.484 1 97.25 91 TRP B N 1
ATOM 3706 C CA . TRP B 1 91 ? -11.016 20.188 10.938 1 97.25 91 TRP B CA 1
ATOM 3707 C C . TRP B 1 91 ? -10.922 18.969 11.852 1 97.25 91 TRP B C 1
ATOM 3709 O O . TRP B 1 91 ? -11.945 18.375 12.203 1 97.25 91 TRP B O 1
ATOM 3719 N N . ASP B 1 92 ? -9.781 18.609 12.289 1 94.75 92 ASP B N 1
ATOM 3720 C CA . ASP B 1 92 ? -9.555 17.438 13.133 1 94.75 92 ASP B CA 1
ATOM 3721 C C . ASP B 1 92 ? -10.266 17.578 14.469 1 94.75 92 ASP B C 1
ATOM 3723 O O . ASP B 1 92 ? -10.977 16.672 14.898 1 94.75 92 ASP B O 1
ATOM 3727 N N . ASP B 1 93 ? -10.047 18.703 15.109 1 94.31 93 ASP B N 1
ATOM 3728 C CA . ASP B 1 93 ? -10.594 18.906 16.438 1 94.31 93 ASP B CA 1
ATOM 3729 C C . ASP B 1 93 ? -12.117 19.031 16.406 1 94.31 93 ASP B C 1
ATOM 3731 O O . ASP B 1 93 ? -12.805 18.516 17.297 1 94.31 93 ASP B O 1
ATOM 3735 N N . TYR B 1 94 ? -12.602 19.719 15.422 1 95.38 94 TYR B N 1
ATOM 3736 C CA . TYR B 1 94 ? -14.047 19.828 15.266 1 95.38 94 TYR B CA 1
ATOM 3737 C C . TYR B 1 94 ? -14.672 18.453 15.016 1 95.38 94 TYR B C 1
ATOM 3739 O O . TYR B 1 94 ? -15.68 18.109 15.633 1 95.38 94 TYR B O 1
ATOM 3747 N N . PHE B 1 95 ? -14.094 17.719 14.117 1 95.56 95 PHE B N 1
ATOM 3748 C CA . PHE B 1 95 ? -14.594 16.391 13.789 1 95.56 95 PHE B CA 1
ATOM 3749 C C . PHE B 1 95 ? -14.547 15.469 15.008 1 95.56 95 PHE B C 1
ATOM 3751 O O . PHE B 1 95 ? -15.492 14.727 15.266 1 95.56 95 PHE B O 1
ATOM 3758 N N . ALA B 1 96 ? -13.508 15.531 15.742 1 91.81 96 ALA B N 1
ATOM 3759 C CA . ALA B 1 96 ? -13.352 14.711 16.938 1 91.81 96 ALA B CA 1
ATOM 3760 C C . ALA B 1 96 ? -14.414 15.055 17.984 1 91.81 96 ALA B C 1
ATOM 3762 O O . ALA B 1 96 ? -15.102 14.164 18.5 1 91.81 96 ALA B O 1
ATOM 3763 N N . SER B 1 97 ? -14.586 16.312 18.266 1 91.25 97 SER B N 1
ATOM 3764 C CA . SER B 1 97 ? -15.484 16.75 19.328 1 91.25 97 SER B CA 1
ATOM 3765 C C . SER B 1 97 ? -16.938 16.547 18.922 1 91.25 97 SER B C 1
ATOM 3767 O O . SER B 1 97 ? -17.766 16.188 19.766 1 91.25 97 SER B O 1
ATOM 3769 N N . THR B 1 98 ? -17.203 16.688 17.688 1 93.31 98 THR B N 1
ATOM 3770 C CA . THR B 1 98 ? -18.594 16.688 17.234 1 93.31 98 THR B CA 1
ATOM 3771 C C . THR B 1 98 ? -19.047 15.266 16.906 1 93.31 98 THR B C 1
ATOM 3773 O O . THR B 1 98 ? -20.188 14.898 17.172 1 93.31 98 THR B O 1
ATOM 3776 N N . PHE B 1 99 ? -18.109 14.508 16.375 1 93.88 99 PHE B N 1
ATOM 3777 C CA . PHE B 1 99 ? -18.594 13.25 15.82 1 93.88 99 PHE B CA 1
ATOM 3778 C C . PHE B 1 99 ? -17.875 12.07 16.469 1 93.88 99 PHE B C 1
ATOM 3780 O O . PHE B 1 99 ? -18.5 11.062 16.797 1 93.88 99 PHE B O 1
ATOM 3787 N N . LYS B 1 100 ? -16.609 12.094 16.609 1 89.31 100 LYS B N 1
ATOM 3788 C CA . LYS B 1 100 ? -15.883 10.961 17.156 1 89.31 100 LYS B CA 1
ATOM 3789 C C . LYS B 1 100 ? -16.281 10.695 18.609 1 89.31 100 LYS B C 1
ATOM 3791 O O . LYS B 1 100 ? -16.531 9.555 18.984 1 89.31 100 LYS B O 1
ATOM 3796 N N . GLN B 1 101 ? -16.344 11.719 19.406 1 87.06 101 GLN B N 1
ATOM 3797 C CA . GLN B 1 101 ? -16.672 11.586 20.812 1 87.06 101 GLN B CA 1
ATOM 3798 C C . GLN B 1 101 ? -18.125 11.148 21 1 87.06 101 GLN B C 1
ATOM 3800 O O . GLN B 1 101 ? -18.438 10.422 21.953 1 87.06 101 GLN B O 1
ATOM 3805 N N . THR B 1 102 ? -18.969 11.516 20.078 1 90.25 102 THR B N 1
ATOM 3806 C CA . THR B 1 102 ? -20.391 11.203 20.203 1 90.25 102 THR B CA 1
ATOM 3807 C C . THR B 1 102 ? -20.734 9.922 19.453 1 90.25 102 THR B C 1
ATOM 3809 O O . THR B 1 102 ? -21.797 9.328 19.672 1 90.25 102 THR B O 1
ATOM 3812 N N . GLY B 1 103 ? -19.891 9.555 18.547 1 90.31 103 GLY B N 1
ATOM 3813 C CA . GLY B 1 103 ? -20.156 8.375 17.734 1 90.31 103 GLY B CA 1
ATOM 3814 C C . GLY B 1 103 ? -21.203 8.602 16.672 1 90.31 103 GLY B C 1
ATOM 3815 O O . GLY B 1 103 ? -21.797 7.648 16.156 1 90.31 103 GLY B O 1
ATOM 3816 N N . ASP B 1 104 ? -21.484 9.828 16.312 1 94.5 104 ASP B N 1
ATOM 3817 C CA . ASP B 1 104 ? -22.531 10.188 15.352 1 94.5 104 ASP B CA 1
ATOM 3818 C C . ASP B 1 104 ? -22.047 10 13.922 1 94.5 104 ASP B C 1
ATOM 3820 O O . ASP B 1 104 ? -21.719 10.969 13.234 1 94.5 104 ASP B O 1
ATOM 3824 N N . LEU B 1 105 ? -22.141 8.797 13.43 1 93.56 105 LEU B N 1
ATOM 3825 C CA . LEU B 1 105 ? -21.641 8.469 12.102 1 93.56 105 LEU B CA 1
ATOM 3826 C C . LEU B 1 105 ? -22.516 9.094 11.016 1 93.56 105 LEU B C 1
ATOM 3828 O O . LEU B 1 105 ? -22.016 9.688 10.062 1 93.56 105 LEU B O 1
ATOM 3832 N N . PRO B 1 106 ? -23.828 9.039 11.125 1 94.25 106 PRO B N 1
ATOM 3833 C CA . PRO B 1 106 ? -24.641 9.711 10.102 1 94.25 106 PRO B CA 1
ATOM 3834 C C . PRO B 1 106 ? -24.344 11.203 10 1 94.25 106 PRO B C 1
ATOM 3836 O O . PRO B 1 106 ? -24.234 11.742 8.898 1 94.25 106 PRO B O 1
ATOM 3839 N N . GLY B 1 107 ? -24.234 11.852 11.141 1 96.5 107 GLY B N 1
ATOM 3840 C CA . GLY B 1 107 ? -23.875 13.258 11.141 1 96.5 107 GLY B CA 1
ATOM 3841 C C . GLY B 1 107 ? -22.531 13.523 10.492 1 96.5 107 GLY B C 1
ATOM 3842 O O . GLY B 1 107 ? -22.359 14.492 9.758 1 96.5 107 GLY B O 1
ATOM 3843 N N . ALA B 1 108 ? -21.562 12.664 10.828 1 97 108 ALA B N 1
ATOM 3844 C CA . ALA B 1 108 ? -20.219 12.781 10.242 1 97 108 ALA B CA 1
ATOM 3845 C C . ALA B 1 108 ? -20.281 12.656 8.719 1 97 108 ALA B C 1
ATOM 3847 O O . ALA B 1 108 ? -19.625 13.414 8 1 97 108 ALA B O 1
ATOM 3848 N N . LEU B 1 109 ? -21.047 11.719 8.25 1 95.44 109 LEU B N 1
ATOM 3849 C CA . LEU B 1 109 ? -21.188 11.492 6.816 1 95.44 109 LEU B CA 1
ATOM 3850 C C . LEU B 1 109 ? -21.812 12.695 6.129 1 95.44 109 LEU B C 1
ATOM 3852 O O . LEU B 1 109 ? -21.375 13.117 5.059 1 95.44 109 LEU B O 1
ATOM 3856 N N . ASP B 1 110 ? -22.797 13.273 6.711 1 96.25 110 ASP B N 1
ATOM 3857 C CA . ASP B 1 110 ? -23.438 14.469 6.168 1 96.25 110 ASP B CA 1
ATOM 3858 C C . ASP B 1 110 ? -22.453 15.641 6.125 1 96.25 110 ASP B C 1
ATOM 3860 O O . ASP B 1 110 ? -22.359 16.344 5.117 1 96.25 110 ASP B O 1
ATOM 3864 N N . PHE B 1 111 ? -21.812 15.82 7.195 1 96.94 111 PHE B N 1
ATOM 3865 C CA . PHE B 1 111 ? -20.859 16.906 7.328 1 96.94 111 PHE B CA 1
ATOM 3866 C C . PHE B 1 111 ? -19.75 16.797 6.285 1 96.94 111 PHE B C 1
ATOM 3868 O O . PHE B 1 111 ? -19.406 17.781 5.621 1 96.94 111 PHE B O 1
ATOM 3875 N N . THR B 1 112 ? -19.203 15.602 6.102 1 97.56 112 THR B N 1
ATOM 3876 C CA . THR B 1 112 ? -18.078 15.414 5.184 1 97.56 112 THR B CA 1
ATOM 3877 C C . THR B 1 112 ? -18.547 15.469 3.734 1 97.56 112 THR B C 1
ATOM 3879 O O . THR B 1 112 ? -17.812 15.93 2.857 1 97.56 112 THR B O 1
ATOM 3882 N N . ALA B 1 113 ? -19.719 15.016 3.471 1 94.81 113 ALA B N 1
ATOM 3883 C CA . ALA B 1 113 ? -20.281 15.172 2.133 1 94.81 113 ALA B CA 1
ATOM 3884 C C . ALA B 1 113 ? -20.375 16.641 1.735 1 94.81 113 ALA B C 1
ATOM 3886 O O . ALA B 1 113 ? -20.047 17 0.6 1 94.81 113 ALA B O 1
ATOM 3887 N N . ARG B 1 114 ? -20.812 17.422 2.604 1 95.38 114 ARG B N 1
ATOM 3888 C CA . ARG B 1 114 ? -20.891 18.859 2.355 1 95.38 114 ARG B CA 1
ATOM 3889 C C . ARG B 1 114 ? -19.516 19.453 2.17 1 95.38 114 ARG B C 1
ATOM 3891 O O . ARG B 1 114 ? -19.312 20.328 1.312 1 95.38 114 ARG B O 1
ATOM 3898 N N . LEU B 1 115 ? -18.578 19.062 2.977 1 96.69 115 LEU B N 1
ATOM 3899 C CA . LEU B 1 115 ? -17.219 19.578 2.889 1 96.69 115 LEU B CA 1
ATOM 3900 C C . LEU B 1 115 ? -16.609 19.281 1.523 1 96.69 115 LEU B C 1
ATOM 3902 O O . LEU B 1 115 ? -15.844 20.094 0.994 1 96.69 115 LEU B O 1
ATOM 3906 N N . HIS B 1 116 ? -16.938 18.125 0.955 1 96 116 HIS B N 1
ATOM 3907 C CA . HIS B 1 116 ? -16.469 17.75 -0.375 1 96 116 HIS B CA 1
ATOM 3908 C C . HIS B 1 116 ? -16.891 18.781 -1.419 1 96 116 HIS B C 1
ATOM 3910 O O . HIS B 1 116 ? -16.188 19.016 -2.396 1 96 116 HIS B O 1
ATOM 3916 N N . ALA B 1 117 ? -17.969 19.406 -1.207 1 94.81 117 ALA B N 1
ATOM 3917 C CA . ALA B 1 117 ? -18.516 20.359 -2.164 1 94.81 117 ALA B CA 1
ATOM 3918 C C . ALA B 1 117 ? -17.641 21.609 -2.256 1 94.81 117 ALA B C 1
ATOM 3920 O O . ALA B 1 117 ? -17.75 22.375 -3.213 1 94.81 117 ALA B O 1
ATOM 3921 N N . PHE B 1 118 ? -16.797 21.781 -1.297 1 95.81 118 PHE B N 1
ATOM 3922 C CA . PHE B 1 118 ? -15.922 22.938 -1.304 1 95.81 118 PHE B CA 1
ATOM 3923 C C . PHE B 1 118 ? -14.617 22.641 -2.037 1 95.81 118 PHE B C 1
ATOM 3925 O O . PHE B 1 118 ? -13.812 23.531 -2.275 1 95.81 118 PHE B O 1
ATOM 3932 N N . LEU B 1 119 ? -14.375 21.312 -2.354 1 94.81 119 LEU B N 1
ATOM 3933 C CA . LEU B 1 119 ? -13.109 20.875 -2.951 1 94.81 119 LEU B CA 1
ATOM 3934 C C . LEU B 1 119 ? -13.25 20.719 -4.461 1 94.81 119 LEU B C 1
ATOM 3936 O O . LEU B 1 119 ? -12.797 19.734 -5.035 1 94.81 119 LEU B O 1
ATOM 3940 N N . ARG B 1 120 ? -13.734 21.641 -5.172 1 82.44 120 ARG B N 1
ATOM 3941 C CA . ARG B 1 120 ? -13.977 21.516 -6.605 1 82.44 120 ARG B CA 1
ATOM 3942 C C . ARG B 1 120 ? -12.727 21.875 -7.402 1 82.44 120 ARG B C 1
ATOM 3944 O O . ARG B 1 120 ? -12.055 22.859 -7.098 1 82.44 120 ARG B O 1
ATOM 3951 N N . PRO B 1 121 ? -12.469 21.031 -8.398 1 76.31 121 PRO B N 1
ATOM 3952 C CA . PRO B 1 121 ? -11.242 21.234 -9.18 1 76.31 121 PRO B CA 1
ATOM 3953 C C . PRO B 1 121 ? -11.344 22.422 -10.141 1 76.31 121 PRO B C 1
ATOM 3955 O O . PRO B 1 121 ? -10.32 22.953 -10.586 1 76.31 121 PRO B O 1
ATOM 3958 N N . GLU B 1 122 ? -12.57 22.75 -10.375 1 81.19 122 GLU B N 1
ATOM 3959 C CA . GLU B 1 122 ? -12.727 23.859 -11.312 1 81.19 122 GLU B CA 1
ATOM 3960 C C . GLU B 1 122 ? -12.562 25.203 -10.617 1 81.19 122 GLU B C 1
ATOM 3962 O O . GLU B 1 122 ? -13.148 25.438 -9.555 1 81.19 122 GLU B O 1
ATOM 3967 N N . ALA B 1 123 ? -11.797 26.047 -11.188 1 73.06 123 ALA B N 1
ATOM 3968 C CA . ALA B 1 123 ? -11.469 27.344 -10.594 1 73.06 123 ALA B CA 1
ATOM 3969 C C . ALA B 1 123 ? -12.719 28.188 -10.398 1 73.06 123 ALA B C 1
ATOM 3971 O O . ALA B 1 123 ? -12.828 28.938 -9.414 1 73.06 123 ALA B O 1
ATOM 3972 N N . ASP B 1 124 ? -13.68 27.984 -11.219 1 75.56 124 ASP B N 1
ATOM 3973 C CA . ASP B 1 124 ? -14.836 28.875 -11.172 1 75.56 124 ASP B CA 1
ATOM 3974 C C . ASP B 1 124 ? -16.062 28.156 -10.609 1 75.56 124 ASP B C 1
ATOM 3976 O O . ASP B 1 124 ? -17.188 28.641 -10.742 1 75.56 124 ASP B O 1
ATOM 3980 N N . ALA B 1 125 ? -15.727 27.109 -9.953 1 77.81 125 ALA B N 1
ATOM 3981 C CA . ALA B 1 125 ? -16.859 26.344 -9.422 1 77.81 125 ALA B CA 1
ATOM 3982 C C . ALA B 1 125 ? -17.516 27.094 -8.258 1 77.81 125 ALA B C 1
ATOM 3984 O O . ALA B 1 125 ? -16.828 27.688 -7.426 1 77.81 125 ALA B O 1
ATOM 3985 N N . ARG B 1 126 ? -18.812 27.156 -8.289 1 81.81 126 ARG B N 1
ATOM 3986 C CA . ARG B 1 126 ? -19.562 27.781 -7.195 1 81.81 126 ARG B CA 1
ATOM 3987 C C . ARG B 1 126 ? -19.562 26.891 -5.957 1 81.81 126 ARG B C 1
ATOM 3989 O O . ARG B 1 126 ? -19.875 25.703 -6.043 1 81.81 126 ARG B O 1
ATOM 3996 N N . SER B 1 127 ? -19.031 27.469 -4.84 1 86.94 127 SER B N 1
ATOM 3997 C CA . SER B 1 127 ? -19.062 26.766 -3.559 1 86.94 127 SER B CA 1
ATOM 3998 C C . SER B 1 127 ? -20.328 27.078 -2.787 1 86.94 127 SER B C 1
ATOM 4000 O O . SER B 1 127 ? -20.922 28.156 -2.949 1 86.94 127 SER B O 1
ATOM 4002 N N . PRO B 1 128 ? -20.766 26.125 -1.992 1 92.88 128 PRO B N 1
ATOM 4003 C CA . PRO B 1 128 ? -21.891 26.422 -1.112 1 92.88 128 PRO B CA 1
ATOM 4004 C C . PRO B 1 128 ? -21.578 27.516 -0.105 1 92.88 128 PRO B C 1
ATOM 4006 O O . PRO B 1 128 ? -20.422 27.922 0.047 1 92.88 128 PRO B O 1
ATOM 4009 N N . GLU B 1 129 ? -22.688 28.016 0.517 1 95.38 129 GLU B N 1
ATOM 4010 C CA . GLU B 1 129 ? -22.5 28.969 1.607 1 95.38 129 GLU B CA 1
ATOM 4011 C C . GLU B 1 129 ? -22.031 28.266 2.875 1 95.38 129 GLU B C 1
ATOM 4013 O O . GLU B 1 129 ? -22.672 27.328 3.348 1 95.38 129 GLU B O 1
ATOM 4018 N N . PRO B 1 130 ? -20.875 28.703 3.383 1 96.19 130 PRO B N 1
ATOM 4019 C CA . PRO B 1 130 ? -20.391 28.047 4.602 1 96.19 130 PRO B CA 1
ATOM 4020 C C . PRO B 1 130 ? -21.312 28.281 5.801 1 96.19 130 PRO B C 1
ATOM 4022 O O . PRO B 1 130 ? -21.875 29.359 5.957 1 96.19 130 PRO B O 1
ATOM 4025 N N . VAL B 1 131 ? -21.406 27.281 6.66 1 95.06 131 VAL B N 1
ATOM 4026 C CA . VAL B 1 131 ? -22.328 27.406 7.785 1 95.06 131 VAL B CA 1
ATOM 4027 C C . VAL B 1 131 ? -21.578 27.156 9.094 1 95.06 131 VAL B C 1
ATOM 4029 O O . VAL B 1 131 ? -22.172 27.234 10.18 1 95.06 131 VAL B O 1
ATOM 4032 N N . ASN B 1 132 ? -20.391 26.812 9.078 1 94.88 132 ASN B N 1
ATOM 4033 C CA . ASN B 1 132 ? -19.547 26.625 10.258 1 94.88 132 ASN B CA 1
ATOM 4034 C C . ASN B 1 132 ? -18.109 27.031 9.984 1 94.88 132 ASN B C 1
ATOM 4036 O O . ASN B 1 132 ? -17.75 27.359 8.852 1 94.88 132 ASN B O 1
ATOM 4040 N N . ALA B 1 133 ? -17.281 27.062 10.984 1 96.69 133 ALA B N 1
ATOM 4041 C CA . ALA B 1 133 ? -15.93 27.594 10.914 1 96.69 133 ALA B CA 1
ATOM 4042 C C . ALA B 1 133 ? -15.07 26.781 9.953 1 96.69 133 ALA B C 1
ATOM 4044 O O . ALA B 1 133 ? -14.25 27.328 9.227 1 96.69 133 ALA B O 1
ATOM 4045 N N . VAL B 1 134 ? -15.211 25.422 9.961 1 97.62 134 VAL B N 1
ATOM 4046 C CA . VAL B 1 134 ? -14.414 24.547 9.109 1 97.62 134 VAL B CA 1
ATOM 4047 C C . VAL B 1 134 ? -14.734 24.828 7.641 1 97.62 134 VAL B C 1
ATOM 4049 O O . VAL B 1 134 ? -13.828 24.953 6.812 1 97.62 134 VAL B O 1
ATOM 4052 N N . GLU B 1 135 ? -15.945 24.984 7.344 1 97.19 135 GLU B N 1
ATOM 4053 C CA . GLU B 1 135 ? -16.375 25.281 5.984 1 97.19 135 GLU B CA 1
ATOM 4054 C C . GLU B 1 135 ? -15.914 26.672 5.555 1 97.19 135 GLU B C 1
ATOM 4056 O O . GLU B 1 135 ? -15.461 26.859 4.422 1 97.19 135 GLU B O 1
ATOM 4061 N N . ARG B 1 136 ? -16.047 27.641 6.426 1 97.06 136 ARG B N 1
ATOM 4062 C CA . ARG B 1 136 ? -15.578 28.984 6.117 1 97.06 136 ARG B CA 1
ATOM 4063 C C . ARG B 1 136 ? -14.086 28.984 5.812 1 97.06 136 ARG B C 1
ATOM 4065 O O . ARG B 1 136 ? -13.641 29.656 4.871 1 97.06 136 ARG B O 1
ATOM 4072 N N . GLY B 1 137 ? -13.367 28.234 6.617 1 97.56 137 GLY B N 1
ATOM 4073 C CA . GLY B 1 137 ? -11.93 28.156 6.426 1 97.56 137 GLY B CA 1
ATOM 4074 C C . GLY B 1 137 ? -11.539 27.578 5.078 1 97.56 137 GLY B C 1
ATOM 4075 O O . GLY B 1 137 ? -10.719 28.156 4.367 1 97.56 137 GLY B O 1
ATOM 4076 N N . ILE B 1 138 ? -12.148 26.453 4.652 1 97.56 138 ILE B N 1
ATOM 4077 C CA . ILE B 1 138 ? -11.766 25.812 3.404 1 97.56 138 ILE B CA 1
ATOM 4078 C C . ILE B 1 138 ? -12.242 26.641 2.221 1 97.56 138 ILE B C 1
ATOM 4080 O O . ILE B 1 138 ? -11.578 26.703 1.184 1 97.56 138 ILE B O 1
ATOM 4084 N N . ALA B 1 139 ? -13.352 27.297 2.359 1 95.62 139 ALA B N 1
ATOM 4085 C CA . ALA B 1 139 ? -13.828 28.203 1.315 1 95.62 139 ALA B CA 1
ATOM 4086 C C . ALA B 1 139 ? -12.828 29.328 1.067 1 95.62 139 ALA B C 1
ATOM 4088 O O . ALA B 1 139 ? -12.539 29.656 -0.082 1 95.62 139 ALA B O 1
ATOM 4089 N N . ASP B 1 140 ? -12.359 29.875 2.09 1 95.5 140 ASP B N 1
ATOM 4090 C CA . ASP B 1 140 ? -11.391 30.953 1.967 1 95.5 140 ASP B CA 1
ATOM 4091 C C . ASP B 1 140 ? -10.07 30.438 1.396 1 95.5 140 ASP B C 1
ATOM 4093 O O . ASP B 1 140 ? -9.484 31.062 0.503 1 95.5 140 ASP B O 1
ATOM 4097 N N . LEU B 1 141 ? -9.609 29.328 1.919 1 96.44 141 LEU B N 1
ATOM 4098 C CA . LEU B 1 141 ? -8.352 28.75 1.475 1 96.44 141 LEU B CA 1
ATOM 4099 C C . LEU B 1 141 ? -8.391 28.438 -0.019 1 96.44 141 LEU B C 1
ATOM 4101 O O . LEU B 1 141 ? -7.398 28.641 -0.724 1 96.44 141 LEU B O 1
ATOM 4105 N N . GLN B 1 142 ? -9.523 27.922 -0.519 1 95.25 142 GLN B N 1
ATOM 4106 C CA . GLN B 1 142 ? -9.648 27.562 -1.926 1 95.25 142 GLN B CA 1
ATOM 4107 C C . GLN B 1 142 ? -9.414 28.766 -2.83 1 95.25 142 GLN B C 1
ATOM 4109 O O . GLN B 1 142 ? -9 28.609 -3.982 1 95.25 142 GLN B O 1
ATOM 4114 N N . LYS B 1 143 ? -9.523 29.953 -2.309 1 93.06 143 LYS B N 1
ATOM 4115 C CA . LYS B 1 143 ? -9.312 31.188 -3.076 1 93.06 143 LYS B CA 1
ATOM 4116 C C . LYS B 1 143 ? -7.832 31.516 -3.174 1 93.06 143 LYS B C 1
ATOM 4118 O O . LYS B 1 143 ? -7.418 32.281 -4.055 1 93.06 143 LYS B O 1
ATOM 4123 N N . HIS B 1 144 ? -7.047 30.906 -2.287 1 94.94 144 HIS B N 1
ATOM 4124 C CA . HIS B 1 144 ? -5.68 31.406 -2.168 1 94.94 144 HIS B CA 1
ATOM 4125 C C . HIS B 1 144 ? -4.668 30.281 -2.369 1 94.94 144 HIS B C 1
ATOM 4127 O O . HIS B 1 144 ? -3.496 30.547 -2.652 1 94.94 144 HIS B O 1
ATOM 4133 N N . LEU B 1 145 ? -5.035 29.047 -2.289 1 96.06 145 LEU B N 1
ATOM 4134 C CA . LEU B 1 145 ? -4.129 27.906 -2.227 1 96.06 145 LEU B CA 1
ATOM 4135 C C . LEU B 1 145 ? -3.377 27.734 -3.543 1 96.06 145 LEU B C 1
ATOM 4137 O O . LEU B 1 145 ? -2.295 27.141 -3.572 1 96.06 145 LEU B O 1
ATOM 4141 N N . PHE B 1 146 ? -3.908 28.344 -4.625 1 95.56 146 PHE B N 1
ATOM 4142 C CA . PHE B 1 146 ? -3.338 28 -5.922 1 95.56 146 PHE B CA 1
ATOM 4143 C C . PHE B 1 146 ? -3 29.25 -6.715 1 95.56 146 PHE B C 1
ATOM 4145 O O . PHE B 1 146 ? -3.545 29.469 -7.797 1 95.56 146 PHE B O 1
ATOM 4152 N N . PRO B 1 147 ? -2.014 30 -6.195 1 94.06 147 PRO B N 1
ATOM 4153 C CA . PRO B 1 147 ? -1.505 31.078 -7.059 1 94.06 147 PRO B CA 1
ATOM 4154 C C . PRO B 1 147 ? -0.987 30.547 -8.398 1 94.06 147 PRO B C 1
ATOM 4156 O O . PRO B 1 147 ? -0.835 29.344 -8.578 1 94.06 147 PRO B O 1
ATOM 4159 N N . PRO B 1 148 ? -0.684 31.375 -9.312 1 93.38 148 PRO B N 1
ATOM 4160 C CA . PRO B 1 148 ? -0.342 30.953 -10.672 1 93.38 148 PRO B CA 1
ATOM 4161 C C . PRO B 1 148 ? 0.78 29.922 -10.703 1 93.38 148 PRO B C 1
ATOM 4163 O O . PRO B 1 148 ? 0.687 28.922 -11.422 1 93.38 148 PRO B O 1
ATOM 4166 N N . ARG B 1 149 ? 1.709 30.062 -9.883 1 94.62 149 ARG B N 1
ATOM 4167 C CA . ARG B 1 149 ? 2.861 29.172 -9.891 1 94.62 149 ARG B CA 1
ATOM 4168 C C . ARG B 1 149 ? 2.49 27.797 -9.344 1 94.62 149 ARG B C 1
ATOM 4170 O O . ARG B 1 149 ? 3.193 26.812 -9.594 1 94.62 149 ARG B O 1
ATOM 4177 N N . LEU B 1 150 ? 1.409 27.703 -8.633 1 96.62 150 LEU B N 1
ATOM 4178 C CA . LEU B 1 150 ? 0.999 26.438 -8.016 1 96.62 150 LEU B CA 1
ATOM 4179 C C . LEU B 1 150 ? -0.346 25.984 -8.562 1 96.62 150 LEU B C 1
ATOM 4181 O O . LEU B 1 150 ? -0.974 25.078 -8 1 96.62 150 LEU B O 1
ATOM 4185 N N . ALA B 1 151 ? -0.727 26.516 -9.672 1 94.56 151 ALA B N 1
ATOM 4186 C CA . ALA B 1 151 ? -2.029 26.234 -10.258 1 94.56 151 ALA B CA 1
ATOM 4187 C C . ALA B 1 151 ? -2.141 24.75 -10.641 1 94.56 151 ALA B C 1
ATOM 4189 O O . ALA B 1 151 ? -3.225 24.172 -10.57 1 94.56 151 ALA B O 1
ATOM 4190 N N . HIS B 1 152 ? -1.035 24.156 -10.922 1 94.19 152 HIS B N 1
ATOM 4191 C CA . HIS B 1 152 ? -1.017 22.766 -11.367 1 94.19 152 HIS B CA 1
ATOM 4192 C C . HIS B 1 152 ? -1.363 21.812 -10.234 1 94.19 152 HIS B C 1
ATOM 4194 O O . HIS B 1 152 ? -1.664 20.641 -10.469 1 94.19 152 HIS B O 1
ATOM 4200 N N . TRP B 1 153 ? -1.441 22.297 -9 1 96.25 153 TRP B N 1
ATOM 4201 C CA . TRP B 1 153 ? -1.705 21.469 -7.828 1 96.25 153 TRP B CA 1
ATOM 4202 C C . TRP B 1 153 ? -3.203 21.359 -7.562 1 96.25 153 TRP B C 1
ATOM 4204 O O . TRP B 1 153 ? -3.641 20.516 -6.77 1 96.25 153 TRP B O 1
ATOM 4214 N N . ARG B 1 154 ? -3.982 22.125 -8.172 1 95.69 154 ARG B N 1
ATOM 4215 C CA . ARG B 1 154 ? -5.383 22.266 -7.777 1 95.69 154 ARG B CA 1
ATOM 4216 C C . ARG B 1 154 ? -6.078 20.922 -7.75 1 95.69 154 ARG B C 1
ATOM 4218 O O . ARG B 1 154 ? -6.734 20.562 -6.762 1 95.69 154 ARG B O 1
ATOM 4225 N N . GLN B 1 155 ? -5.871 20.188 -8.773 1 95.06 155 GLN B N 1
ATOM 4226 C CA . GLN B 1 155 ? -6.547 18.891 -8.844 1 95.06 155 GLN B CA 1
ATOM 4227 C C . GLN B 1 155 ? -5.98 17.922 -7.812 1 95.06 155 GLN B C 1
ATOM 4229 O O . GLN B 1 155 ? -6.723 17.375 -7 1 95.06 155 GLN B O 1
ATOM 4234 N N . GLU B 1 156 ? -4.699 17.797 -7.828 1 95.44 156 GLU B N 1
ATOM 4235 C CA . GLU B 1 156 ? -4.055 16.812 -6.961 1 95.44 156 GLU B CA 1
ATOM 4236 C C . GLU B 1 156 ? -4.211 17.188 -5.488 1 95.44 156 GLU B C 1
ATOM 4238 O O . GLU B 1 156 ? -4.414 16.312 -4.641 1 95.44 156 GLU B O 1
ATOM 4243 N N . PHE B 1 157 ? -4.125 18.422 -5.195 1 97.31 157 PHE B N 1
ATOM 4244 C CA . PHE B 1 157 ? -4.25 18.875 -3.814 1 97.31 157 PHE B CA 1
ATOM 4245 C C . PHE B 1 157 ? -5.672 18.672 -3.305 1 97.31 157 PHE B C 1
ATOM 4247 O O . PHE B 1 157 ? -5.871 18.188 -2.184 1 97.31 157 PHE B O 1
ATOM 4254 N N . ASN B 1 158 ? -6.617 18.984 -4.074 1 96.75 158 ASN B N 1
ATOM 4255 C CA . ASN B 1 158 ? -8 18.812 -3.654 1 96.75 158 ASN B CA 1
ATOM 4256 C C . ASN B 1 158 ? -8.383 17.328 -3.549 1 96.75 158 ASN B C 1
ATOM 4258 O O . ASN B 1 158 ? -9.188 16.953 -2.697 1 96.75 158 ASN B O 1
ATOM 4262 N N . LEU B 1 159 ? -7.793 16.547 -4.359 1 96.56 159 LEU B N 1
ATOM 4263 C CA . LEU B 1 159 ? -7.977 15.102 -4.199 1 96.56 159 LEU B CA 1
ATOM 4264 C C . LEU B 1 159 ? -7.383 14.625 -2.879 1 96.56 159 LEU B C 1
ATOM 4266 O O . LEU B 1 159 ? -7.988 13.797 -2.186 1 96.56 159 LEU B O 1
ATOM 4270 N N . ALA B 1 160 ? -6.223 15.141 -2.568 1 97.19 160 ALA B N 1
ATOM 4271 C CA . ALA B 1 160 ? -5.602 14.812 -1.289 1 97.19 160 ALA B CA 1
ATOM 4272 C C . ALA B 1 160 ? -6.492 15.227 -0.123 1 97.19 160 ALA B C 1
ATOM 4274 O O . ALA B 1 160 ? -6.645 14.477 0.845 1 97.19 160 ALA B O 1
ATOM 4275 N N . LEU B 1 161 ? -7.094 16.375 -0.21 1 98 161 LEU B N 1
ATOM 4276 C CA . LEU B 1 161 ? -7.992 16.844 0.836 1 98 161 LEU B CA 1
ATOM 4277 C C . LEU B 1 161 ? -9.234 15.969 0.924 1 98 161 LEU B C 1
ATOM 4279 O O . LEU B 1 161 ? -9.727 15.688 2.02 1 98 161 LEU B O 1
ATOM 4283 N N . ALA B 1 162 ? -9.719 15.594 -0.225 1 97.12 162 ALA B N 1
ATOM 4284 C CA . ALA B 1 162 ? -10.875 14.703 -0.234 1 97.12 162 ALA B CA 1
ATOM 4285 C C . ALA B 1 162 ? -10.57 13.391 0.492 1 97.12 162 ALA B C 1
ATOM 4287 O O . ALA B 1 162 ? -11.359 12.93 1.316 1 97.12 162 ALA B O 1
ATOM 4288 N N . HIS B 1 163 ? -9.453 12.859 0.194 1 96.69 163 HIS B N 1
ATOM 4289 C CA . HIS B 1 163 ? -9.039 11.633 0.861 1 96.69 163 HIS B CA 1
ATOM 4290 C C . HIS B 1 163 ? -8.836 11.859 2.355 1 96.69 163 HIS B C 1
ATOM 4292 O O . HIS B 1 163 ? -9.141 10.977 3.168 1 96.69 163 HIS B O 1
ATOM 4298 N N . TYR B 1 164 ? -8.344 12.961 2.68 1 98 164 TYR B N 1
ATOM 4299 C CA . TYR B 1 164 ? -8.133 13.336 4.074 1 98 164 TYR B CA 1
ATOM 4300 C C . TYR B 1 164 ? -9.453 13.375 4.832 1 98 164 TYR B C 1
ATOM 4302 O O . TYR B 1 164 ? -9.57 12.805 5.922 1 98 164 TYR B O 1
ATOM 4310 N N . ILE B 1 165 ? -10.406 13.953 4.25 1 97.81 165 ILE B N 1
ATOM 4311 C CA . ILE B 1 165 ? -11.742 14.078 4.824 1 97.81 165 ILE B CA 1
ATOM 4312 C C . ILE B 1 165 ? -12.375 12.688 4.953 1 97.81 165 ILE B C 1
ATOM 4314 O O . ILE B 1 165 ? -12.883 12.328 6.016 1 97.81 165 ILE B O 1
ATOM 4318 N N . ASP B 1 166 ? -12.219 11.922 3.945 1 96 166 ASP B N 1
ATOM 4319 C CA . ASP B 1 166 ? -12.789 10.578 3.957 1 96 166 ASP B CA 1
ATOM 4320 C C . ASP B 1 166 ? -12.102 9.703 5.012 1 96 166 ASP B C 1
ATOM 4322 O O . ASP B 1 166 ? -12.734 8.836 5.609 1 96 166 ASP B O 1
ATOM 4326 N N . ALA B 1 167 ? -10.891 9.898 5.172 1 96.44 167 ALA B N 1
ATOM 4327 C CA . ALA B 1 167 ? -10.133 9.125 6.152 1 96.44 167 ALA B CA 1
ATOM 4328 C C . ALA B 1 167 ? -10.641 9.391 7.57 1 96.44 167 ALA B C 1
ATOM 4330 O O . ALA B 1 167 ? -10.633 8.492 8.414 1 96.44 167 ALA B O 1
ATOM 4331 N N . GLY B 1 168 ? -11.055 10.602 7.832 1 95.88 168 GLY B N 1
ATOM 4332 C CA . GLY B 1 168 ? -11.656 10.898 9.125 1 95.88 168 GLY B CA 1
ATOM 4333 C C . GLY B 1 168 ? -12.875 10.047 9.43 1 95.88 168 GLY B C 1
ATOM 4334 O O . GLY B 1 168 ? -13.031 9.547 10.539 1 95.88 168 GLY B O 1
ATOM 4335 N N . VAL B 1 169 ? -13.648 9.867 8.43 1 95.25 169 VAL B N 1
ATOM 4336 C CA . VAL B 1 169 ? -14.852 9.047 8.578 1 95.25 169 VAL B CA 1
ATOM 4337 C C . VAL B 1 169 ? -14.453 7.594 8.812 1 95.25 169 VAL B C 1
ATOM 4339 O O . VAL B 1 169 ? -15.047 6.91 9.656 1 95.25 169 VAL B O 1
ATOM 4342 N N . GLN B 1 170 ? -13.477 7.18 8.078 1 93.31 170 GLN B N 1
ATOM 4343 C CA . GLN B 1 170 ? -13 5.809 8.25 1 93.31 170 GLN B CA 1
ATOM 4344 C C . GLN B 1 170 ? -12.438 5.59 9.648 1 93.31 170 GLN B C 1
ATOM 4346 O O . GLN B 1 170 ? -12.656 4.539 10.258 1 93.31 170 GLN B O 1
ATOM 4351 N N . GLU B 1 171 ? -11.719 6.523 10.148 1 94.44 171 GLU B N 1
ATOM 4352 C CA . GLU B 1 171 ? -11.203 6.434 11.516 1 94.44 171 GLU B CA 1
ATOM 4353 C C . GLU B 1 171 ? -12.344 6.324 12.531 1 94.44 171 GLU B C 1
ATOM 4355 O O . GLU B 1 171 ? -12.258 5.547 13.477 1 94.44 171 GLU B O 1
ATOM 4360 N N . LEU B 1 172 ? -13.344 7.09 12.344 1 94.19 172 LEU B N 1
ATOM 4361 C CA . LEU B 1 172 ? -14.516 7.035 13.211 1 94.19 172 LEU B CA 1
ATOM 4362 C C . LEU B 1 172 ? -15.18 5.664 13.141 1 94.19 172 LEU B C 1
ATOM 4364 O O . LEU B 1 172 ? -15.57 5.102 14.164 1 94.19 172 LEU B O 1
ATOM 4368 N N . THR B 1 173 ? -15.266 5.168 11.961 1 91.25 173 THR B N 1
ATOM 4369 C CA . THR B 1 173 ? -15.867 3.852 11.766 1 91.25 173 THR B CA 1
ATOM 4370 C C . THR B 1 173 ? -15.055 2.779 12.492 1 91.25 173 THR B C 1
ATOM 4372 O O . THR B 1 173 ? -15.625 1.917 13.164 1 91.25 173 THR B O 1
ATOM 4375 N N . ASN B 1 174 ? -13.812 2.83 12.344 1 91.69 174 ASN B N 1
ATOM 4376 C CA . ASN B 1 174 ? -12.938 1.903 13.055 1 91.69 174 ASN B CA 1
ATOM 4377 C C . ASN B 1 174 ? -13.125 2.002 14.562 1 91.69 174 ASN B C 1
ATOM 4379 O O . ASN B 1 174 ? -13.25 0.983 15.25 1 91.69 174 ASN B O 1
ATOM 4383 N N . SER B 1 175 ? -13.125 3.186 15.016 1 90.31 175 SER B N 1
ATOM 4384 C CA . SER B 1 175 ? -13.242 3.426 16.453 1 90.31 175 SER B CA 1
ATOM 4385 C C . SER B 1 175 ? -14.57 2.908 16.984 1 90.31 175 SER B C 1
ATOM 4387 O O . SER B 1 175 ? -14.617 2.254 18.031 1 90.31 175 SER B O 1
ATOM 4389 N N . ARG B 1 176 ? -15.586 3.148 16.328 1 89.12 176 ARG B N 1
ATOM 4390 C CA . ARG B 1 176 ? -16.922 2.721 16.719 1 89.12 176 ARG B CA 1
ATOM 4391 C C . ARG B 1 176 ? -17.016 1.199 16.766 1 89.12 176 ARG B C 1
ATOM 4393 O O . ARG B 1 176 ? -17.656 0.638 17.656 1 89.12 176 ARG B O 1
ATOM 4400 N N . GLY B 1 177 ? -16.391 0.588 15.883 1 87.44 177 GLY B N 1
ATOM 4401 C CA . GLY B 1 177 ? -16.453 -0.862 15.797 1 87.44 177 GLY B CA 1
ATOM 4402 C C . GLY B 1 177 ? -15.336 -1.552 16.562 1 87.44 177 GLY B C 1
ATOM 4403 O O . GLY B 1 177 ? -15.312 -2.781 16.656 1 87.44 177 GLY B O 1
ATOM 4404 N N . GLY B 1 178 ? -14.445 -0.726 17.062 1 89.31 178 GLY B N 1
ATOM 4405 C CA . GLY B 1 178 ? -13.289 -1.299 17.734 1 89.31 178 GLY B CA 1
ATOM 4406 C C . GLY B 1 178 ? -12.391 -2.082 16.781 1 89.31 178 GLY B C 1
ATOM 4407 O O . GLY B 1 178 ? -11.789 -3.082 17.188 1 89.31 178 GLY B O 1
ATOM 4408 N N . ARG B 1 179 ? -12.344 -1.693 15.633 1 91.5 179 ARG B N 1
ATOM 4409 C CA . ARG B 1 179 ? -11.578 -2.42 14.625 1 91.5 179 ARG B CA 1
ATOM 4410 C C . ARG B 1 179 ? -10.211 -1.777 14.406 1 91.5 179 ARG B C 1
ATOM 4412 O O . ARG B 1 179 ? -10.125 -0.615 14.008 1 91.5 179 ARG B O 1
ATOM 4419 N N . VAL B 1 180 ? -9.195 -2.535 14.664 1 95.06 180 VAL B N 1
ATOM 4420 C CA . VAL B 1 180 ? -7.828 -2.086 14.406 1 95.06 180 VAL B CA 1
ATOM 4421 C C . VAL B 1 180 ? -7.441 -2.412 12.969 1 95.06 180 VAL B C 1
ATOM 4423 O O . VAL B 1 180 ? -7.543 -3.562 12.539 1 95.06 180 VAL B O 1
ATOM 4426 N N . PRO B 1 181 ? -7.109 -1.413 12.219 1 94.62 181 PRO B N 1
ATOM 4427 C CA . PRO B 1 181 ? -6.66 -1.707 10.859 1 94.62 181 PRO B CA 1
ATOM 4428 C C . PRO B 1 181 ? -5.461 -2.65 10.82 1 94.62 181 PRO B C 1
ATOM 4430 O O . PRO B 1 181 ? -4.66 -2.676 11.758 1 94.62 181 PRO B O 1
ATOM 4433 N N . HIS B 1 182 ? -5.375 -3.383 9.711 1 95.69 182 HIS B N 1
ATOM 4434 C CA . HIS B 1 182 ? -4.207 -4.234 9.516 1 95.69 182 HIS B CA 1
ATOM 4435 C C . HIS B 1 182 ? -2.982 -3.41 9.133 1 95.69 182 HIS B C 1
ATOM 4437 O O . HIS B 1 182 ? -3.092 -2.439 8.383 1 95.69 182 HIS B O 1
ATOM 4443 N N . LEU B 1 183 ? -1.828 -3.836 9.586 1 95.94 183 LEU B N 1
ATOM 4444 C CA . LEU B 1 183 ? -0.587 -3.096 9.383 1 95.94 183 LEU B CA 1
ATOM 4445 C C . LEU B 1 183 ? -0.346 -2.828 7.902 1 95.94 183 LEU B C 1
ATOM 4447 O O . LEU B 1 183 ? 0.097 -1.74 7.527 1 95.94 183 LEU B O 1
ATOM 4451 N N . ILE B 1 184 ? -0.668 -3.701 7.035 1 93.19 184 ILE B N 1
ATOM 4452 C CA . ILE B 1 184 ? -0.443 -3.598 5.598 1 93.19 184 ILE B CA 1
ATOM 4453 C C . ILE B 1 184 ? -1.277 -2.451 5.027 1 93.19 184 ILE B C 1
ATOM 4455 O O . ILE B 1 184 ? -0.819 -1.721 4.148 1 93.19 184 ILE B O 1
ATOM 4459 N N . GLU B 1 185 ? -2.396 -2.246 5.559 1 94 185 GLU B N 1
ATOM 4460 C CA . GLU B 1 185 ? -3.303 -1.227 5.039 1 94 185 GLU B CA 1
ATOM 4461 C C . GLU B 1 185 ? -3.123 0.098 5.773 1 94 185 GLU B C 1
ATOM 4463 O O . GLU B 1 185 ? -3.541 1.149 5.285 1 94 185 GLU B O 1
ATOM 4468 N N . TYR B 1 186 ? -2.496 0.023 6.875 1 96.31 186 TYR B N 1
ATOM 4469 C CA . TYR B 1 186 ? -2.502 1.174 7.773 1 96.31 186 TYR B CA 1
ATOM 4470 C C . TYR B 1 186 ? -1.626 2.295 7.227 1 96.31 186 TYR B C 1
ATOM 4472 O O . TYR B 1 186 ? -1.994 3.469 7.297 1 96.31 186 TYR B O 1
ATOM 4480 N N . ALA B 1 187 ? -0.506 1.947 6.68 1 94.12 187 ALA B N 1
ATOM 4481 C CA . ALA B 1 187 ? 0.431 2.986 6.262 1 94.12 187 ALA B CA 1
ATOM 4482 C C . ALA B 1 187 ? -0.16 3.84 5.141 1 94.12 187 ALA B C 1
ATOM 4484 O O . ALA B 1 187 ? -0.207 5.066 5.246 1 94.12 187 ALA B O 1
ATOM 4485 N N . PRO B 1 188 ? -0.671 3.189 4.062 1 94.06 188 PRO B N 1
ATOM 4486 C CA . PRO B 1 188 ? -1.316 4.027 3.051 1 94.06 188 PRO B CA 1
ATOM 4487 C C . PRO B 1 188 ? -2.512 4.805 3.6 1 94.06 188 PRO B C 1
ATOM 4489 O O . PRO B 1 188 ? -2.736 5.953 3.213 1 94.06 188 PRO B O 1
ATOM 4492 N N . PHE B 1 189 ? -3.207 4.184 4.488 1 96.31 189 PHE B N 1
ATOM 4493 C CA . PHE B 1 189 ? -4.344 4.855 5.117 1 96.31 189 PHE B CA 1
ATOM 4494 C C . PHE B 1 189 ? -3.879 6.055 5.93 1 96.31 189 PHE B C 1
ATOM 4496 O O . PHE B 1 189 ? -4.504 7.117 5.895 1 96.31 189 PHE B O 1
ATOM 4503 N N . ARG B 1 190 ? -2.779 5.871 6.57 1 97.38 190 ARG B N 1
ATOM 4504 C CA . ARG B 1 190 ? -2.262 6.93 7.434 1 97.38 190 ARG B CA 1
ATOM 4505 C C . ARG B 1 190 ? -1.744 8.102 6.609 1 97.38 190 ARG B C 1
ATOM 4507 O O . ARG B 1 190 ? -1.827 9.258 7.039 1 97.38 190 ARG B O 1
ATOM 4514 N N . ARG B 1 191 ? -1.231 7.832 5.402 1 97.5 191 ARG B N 1
ATOM 4515 C CA . ARG B 1 191 ? -0.867 8.93 4.508 1 97.5 191 ARG B CA 1
ATOM 4516 C C . ARG B 1 191 ? -2.057 9.852 4.254 1 97.5 191 ARG B C 1
ATOM 4518 O O . ARG B 1 191 ? -1.901 11.07 4.191 1 97.5 191 ARG B O 1
ATOM 4525 N N . GLU B 1 192 ? -3.188 9.227 4.168 1 97.12 192 GLU B N 1
ATOM 4526 C CA . GLU B 1 192 ? -4.406 9.992 3.92 1 97.12 192 GLU B CA 1
ATOM 4527 C C . GLU B 1 192 ? -4.879 10.695 5.188 1 97.12 192 GLU B C 1
ATOM 4529 O O . GLU B 1 192 ? -5.148 11.898 5.168 1 97.12 192 GLU B O 1
ATOM 4534 N N . SER B 1 193 ? -4.922 9.945 6.297 1 96.75 193 SER B N 1
ATOM 4535 C CA . SER B 1 193 ? -5.523 10.484 7.512 1 96.75 193 SER B CA 1
ATOM 4536 C C . SER B 1 193 ? -4.637 11.547 8.148 1 96.75 193 SER B C 1
ATOM 4538 O O . SER B 1 193 ? -5.098 12.336 8.969 1 96.75 193 SER B O 1
ATOM 4540 N N . PHE B 1 194 ? -3.35 11.516 7.719 1 96.81 194 PHE B N 1
ATOM 4541 C CA . PHE B 1 194 ? -2.418 12.523 8.211 1 96.81 194 PHE B CA 1
ATOM 4542 C C . PHE B 1 194 ? -2.264 13.656 7.203 1 96.81 194 PHE B C 1
ATOM 4544 O O . PHE B 1 194 ? -1.4 14.523 7.359 1 96.81 194 PHE B O 1
ATOM 4551 N N . ALA B 1 195 ? -2.986 13.633 6.137 1 97.5 195 ALA B N 1
ATOM 4552 C CA . ALA B 1 195 ? -2.922 14.609 5.051 1 97.5 195 ALA B CA 1
ATOM 4553 C C . ALA B 1 195 ? -1.515 14.695 4.469 1 97.5 195 ALA B C 1
ATOM 4555 O O . ALA B 1 195 ? -1.073 15.766 4.043 1 97.5 195 ALA B O 1
ATOM 4556 N N . ALA B 1 196 ? -0.836 13.625 4.445 1 98.12 196 ALA B N 1
ATOM 4557 C CA . ALA B 1 196 ? 0.565 13.617 4.035 1 98.12 196 ALA B CA 1
ATOM 4558 C C . ALA B 1 196 ? 0.705 13.938 2.549 1 98.12 196 ALA B C 1
ATOM 4560 O O . ALA B 1 196 ? 1.722 14.484 2.115 1 98.12 196 ALA B O 1
ATOM 4561 N N . HIS B 1 197 ? -0.324 13.727 1.781 1 98.06 197 HIS B N 1
ATOM 4562 C CA . HIS B 1 197 ? -0.294 13.961 0.342 1 98.06 197 HIS B CA 1
ATOM 4563 C C . HIS B 1 197 ? -0.249 15.453 0.029 1 98.06 197 HIS B C 1
ATOM 4565 O O . HIS B 1 197 ? 0.021 15.844 -1.109 1 98.06 197 HIS B O 1
ATOM 4571 N N . THR B 1 198 ? -0.409 16.297 1.003 1 98.31 198 THR B N 1
ATOM 4572 C CA . THR B 1 198 ? -0.348 17.75 0.795 1 98.31 198 THR B CA 1
ATOM 4573 C C . THR B 1 198 ? 1.065 18.266 1.04 1 98.31 198 THR B C 1
ATOM 4575 O O . THR B 1 198 ? 1.386 19.406 0.675 1 98.31 198 THR B O 1
ATOM 4578 N N . ALA B 1 199 ? 1.892 17.453 1.567 1 98.44 199 ALA B N 1
ATOM 4579 C CA . ALA B 1 199 ? 3.221 17.891 1.985 1 98.44 199 ALA B CA 1
ATOM 4580 C C . ALA B 1 199 ? 4.07 18.297 0.783 1 98.44 199 ALA B C 1
ATOM 4582 O O . ALA B 1 199 ? 4.785 19.297 0.83 1 98.44 199 ALA B O 1
ATOM 4583 N N . PRO B 1 200 ? 3.992 17.531 -0.338 1 98.31 200 PRO B N 1
ATOM 4584 C CA . PRO B 1 200 ? 4.773 17.969 -1.498 1 98.31 200 PRO B CA 1
ATOM 4585 C C . PRO B 1 200 ? 4.375 19.359 -1.994 1 98.31 200 PRO B C 1
ATOM 4587 O O . PRO B 1 200 ? 5.227 20.109 -2.473 1 98.31 200 PRO B O 1
ATOM 4590 N N . TYR B 1 201 ? 3.125 19.688 -1.908 1 98.38 201 TYR B N 1
ATOM 4591 C CA . TYR B 1 201 ? 2.656 21.031 -2.215 1 98.38 201 TYR B CA 1
ATOM 4592 C C . TYR B 1 201 ? 3.346 22.062 -1.329 1 98.38 201 TYR B C 1
ATOM 4594 O O . TYR B 1 201 ? 3.822 23.094 -1.818 1 98.38 201 TYR B O 1
ATOM 4602 N N . SER B 1 202 ? 3.396 21.797 -0.048 1 98.69 202 SER B N 1
ATOM 4603 C CA . SER B 1 202 ? 4 22.719 0.905 1 98.69 202 SER B CA 1
ATOM 4604 C C . SER B 1 202 ? 5.488 22.906 0.626 1 98.69 202 SER B C 1
ATOM 4606 O O . SER B 1 202 ? 6.016 24.016 0.775 1 98.69 202 SER B O 1
ATOM 4608 N N . VAL B 1 203 ? 6.117 21.828 0.235 1 98.75 203 VAL B N 1
ATOM 4609 C CA . VAL B 1 203 ? 7.539 21.891 -0.092 1 98.75 203 VAL B CA 1
ATOM 4610 C C . VAL B 1 203 ? 7.742 22.797 -1.303 1 98.75 203 VAL B C 1
ATOM 4612 O O . VAL B 1 203 ? 8.625 23.672 -1.297 1 98.75 203 VAL B O 1
ATOM 4615 N N . GLU B 1 204 ? 6.938 22.609 -2.303 1 98.56 204 GLU B N 1
ATOM 4616 C CA . GLU B 1 204 ? 7.035 23.453 -3.486 1 98.56 204 GLU B CA 1
ATOM 4617 C C . GLU B 1 204 ? 6.684 24.906 -3.156 1 98.56 204 GLU B C 1
ATOM 4619 O O . GLU B 1 204 ? 7.309 25.828 -3.668 1 98.56 204 GLU B O 1
ATOM 4624 N N . LEU B 1 205 ? 5.727 25.094 -2.348 1 98.5 205 LEU B N 1
ATOM 4625 C CA . LEU B 1 205 ? 5.344 26.422 -1.898 1 98.5 205 LEU B CA 1
ATOM 4626 C C . LEU B 1 205 ? 6.52 27.125 -1.225 1 98.5 205 LEU B C 1
ATOM 4628 O O . LEU B 1 205 ? 6.766 28.312 -1.475 1 98.5 205 LEU B O 1
ATOM 4632 N N . ALA B 1 206 ? 7.23 26.406 -0.424 1 98.12 206 ALA B N 1
ATOM 4633 C CA . ALA B 1 206 ? 8.297 26.984 0.4 1 98.12 206 ALA B CA 1
ATOM 4634 C C . ALA B 1 206 ? 9.555 27.234 -0.426 1 98.12 206 ALA B C 1
ATOM 4636 O O . ALA B 1 206 ? 10.227 28.25 -0.235 1 98.12 206 ALA B O 1
ATOM 4637 N N . THR B 1 207 ? 9.844 26.312 -1.36 1 98.25 207 THR B N 1
ATOM 4638 C CA . THR B 1 207 ? 11.141 26.359 -2.016 1 98.25 207 THR B CA 1
ATOM 4639 C C . THR B 1 207 ? 11.023 26.953 -3.418 1 98.25 207 THR B C 1
ATOM 4641 O O . THR B 1 207 ? 12.016 27.391 -3.992 1 98.25 207 THR B O 1
ATOM 4644 N N . GLY B 1 208 ? 9.898 26.812 -3.955 1 97.75 208 GLY B N 1
ATOM 4645 C CA . GLY B 1 208 ? 9.711 27.156 -5.355 1 97.75 208 GLY B CA 1
ATOM 4646 C C . GLY B 1 208 ? 10.188 26.078 -6.309 1 97.75 208 GLY B C 1
ATOM 4647 O O . GLY B 1 208 ? 10.039 26.219 -7.523 1 97.75 208 GLY B O 1
ATOM 4648 N N . ALA B 1 209 ? 10.672 25.031 -5.781 1 98.12 209 ALA B N 1
ATOM 4649 C CA . ALA B 1 209 ? 11.242 23.969 -6.613 1 98.12 209 ALA B CA 1
ATOM 4650 C C . ALA B 1 209 ? 10.242 22.844 -6.836 1 98.12 209 ALA B C 1
ATOM 4652 O O . ALA B 1 209 ? 9.453 22.516 -5.945 1 98.12 209 ALA B O 1
ATOM 4653 N N . ARG B 1 210 ? 10.359 22.281 -8.031 1 97 210 ARG B N 1
ATOM 4654 C CA . ARG B 1 210 ? 9.547 21.125 -8.398 1 97 210 ARG B CA 1
ATOM 4655 C C . ARG B 1 210 ? 10.422 19.922 -8.734 1 97 210 ARG B C 1
ATOM 4657 O O . ARG B 1 210 ? 11.578 20.078 -9.141 1 97 210 ARG B O 1
ATOM 4664 N N . ILE B 1 211 ? 9.844 18.766 -8.5 1 97.19 211 ILE B N 1
ATOM 4665 C CA . ILE B 1 211 ? 10.484 17.562 -9.055 1 97.19 211 ILE B CA 1
ATOM 4666 C C . ILE B 1 211 ? 10.383 17.578 -10.578 1 97.19 211 ILE B C 1
ATOM 4668 O O . ILE B 1 211 ? 9.281 17.719 -11.125 1 97.19 211 ILE B O 1
ATOM 4672 N N . PRO B 1 212 ? 11.508 17.406 -11.227 1 96.62 212 PRO B N 1
ATOM 4673 C CA . PRO B 1 212 ? 11.453 17.438 -12.688 1 96.62 212 PRO B CA 1
ATOM 4674 C C . PRO B 1 212 ? 10.43 16.453 -13.258 1 96.62 212 PRO B C 1
ATOM 4676 O O . PRO B 1 212 ? 10.359 15.305 -12.812 1 96.62 212 PRO B O 1
ATOM 4679 N N . GLU B 1 213 ? 9.719 16.906 -14.266 1 93.56 213 GLU B N 1
ATOM 4680 C CA . GLU B 1 213 ? 8.586 16.172 -14.82 1 93.56 213 GLU B CA 1
ATOM 4681 C C . GLU B 1 213 ? 9.031 14.812 -15.352 1 93.56 213 GLU B C 1
ATOM 4683 O O . GLU B 1 213 ? 8.297 13.828 -15.234 1 93.56 213 GLU B O 1
ATOM 4688 N N . GLN B 1 214 ? 10.164 14.766 -15.883 1 94.31 214 GLN B N 1
ATOM 4689 C CA . GLN B 1 214 ? 10.672 13.539 -16.484 1 94.31 214 GLN B CA 1
ATOM 4690 C C . GLN B 1 214 ? 10.852 12.438 -15.453 1 94.31 214 GLN B C 1
ATOM 4692 O O . GLN B 1 214 ? 10.781 11.25 -15.781 1 94.31 214 GLN B O 1
ATOM 4697 N N . LEU B 1 215 ? 11 12.859 -14.219 1 95.62 215 LEU B N 1
ATOM 4698 C CA . LEU B 1 215 ? 11.281 11.891 -13.164 1 95.62 215 LEU B CA 1
ATOM 4699 C C . LEU B 1 215 ? 10.023 11.578 -12.359 1 95.62 215 LEU B C 1
ATOM 4701 O O . LEU B 1 215 ? 9.969 10.578 -11.641 1 95.62 215 LEU B O 1
ATOM 4705 N N . ARG B 1 216 ? 9.047 12.375 -12.453 1 93.62 216 ARG B N 1
ATOM 4706 C CA . ARG B 1 216 ? 7.941 12.438 -11.508 1 93.62 216 ARG B CA 1
ATOM 4707 C C . ARG B 1 216 ? 7.199 11.102 -11.453 1 93.62 216 ARG B C 1
ATOM 4709 O O . ARG B 1 216 ? 6.676 10.727 -10.398 1 93.62 216 ARG B O 1
ATOM 4716 N N . HIS B 1 217 ? 7.254 10.383 -12.531 1 91.56 217 HIS B N 1
ATOM 4717 C CA . HIS B 1 217 ? 6.418 9.195 -12.586 1 91.56 217 HIS B CA 1
ATOM 4718 C C . HIS B 1 217 ? 7.258 7.926 -12.516 1 91.56 217 HIS B C 1
ATOM 4720 O O . HIS B 1 217 ? 6.754 6.824 -12.742 1 91.56 217 HIS B O 1
ATOM 4726 N N . THR B 1 218 ? 8.484 8.062 -12.18 1 92.75 218 THR B N 1
ATOM 4727 C CA . THR B 1 218 ? 9.352 6.898 -12.016 1 92.75 218 THR B CA 1
ATOM 4728 C C . THR B 1 218 ? 9.07 6.203 -10.688 1 92.75 218 THR B C 1
ATOM 4730 O O . THR B 1 218 ? 8.594 6.828 -9.742 1 92.75 218 THR B O 1
ATOM 4733 N N . ARG B 1 219 ? 9.375 4.961 -10.617 1 90.06 219 ARG B N 1
ATOM 4734 C CA . ARG B 1 219 ? 9.203 4.164 -9.406 1 90.06 219 ARG B CA 1
ATOM 4735 C C . ARG B 1 219 ? 10.031 4.727 -8.258 1 90.06 219 ARG B C 1
ATOM 4737 O O . ARG B 1 219 ? 9.594 4.719 -7.105 1 90.06 219 ARG B O 1
ATOM 4744 N N . THR B 1 220 ? 11.195 5.188 -8.578 1 94.06 220 THR B N 1
ATOM 4745 C CA . THR B 1 220 ? 12.109 5.703 -7.562 1 94.06 220 THR B CA 1
ATOM 4746 C C . THR B 1 220 ? 11.523 6.941 -6.891 1 94.06 220 THR B C 1
ATOM 4748 O O . THR B 1 220 ? 11.523 7.047 -5.664 1 94.06 220 THR B O 1
ATOM 4751 N N . VAL B 1 221 ? 10.953 7.824 -7.656 1 97.38 221 VAL B N 1
ATOM 4752 C CA . VAL B 1 221 ? 10.391 9.055 -7.109 1 97.38 221 VAL B CA 1
ATOM 4753 C C . VAL B 1 221 ? 9.125 8.742 -6.32 1 97.38 221 VAL B C 1
ATOM 4755 O O . VAL B 1 221 ? 8.906 9.289 -5.238 1 97.38 221 VAL B O 1
ATOM 4758 N N . HIS B 1 222 ? 8.359 7.863 -6.816 1 96.25 222 HIS B N 1
ATOM 4759 C CA . HIS B 1 222 ? 7.18 7.438 -6.078 1 96.25 222 HIS B CA 1
ATOM 4760 C C . HIS B 1 222 ? 7.555 6.84 -4.727 1 96.25 222 HIS B C 1
ATOM 4762 O O . HIS B 1 222 ? 6.941 7.164 -3.709 1 96.25 222 HIS B O 1
ATOM 4768 N N . ALA B 1 223 ? 8.562 5.996 -4.754 1 95.25 223 ALA B N 1
ATOM 4769 C CA . ALA B 1 223 ? 9.031 5.379 -3.516 1 95.25 223 ALA B CA 1
ATOM 4770 C C . ALA B 1 223 ? 9.555 6.43 -2.543 1 95.25 223 ALA B C 1
ATOM 4772 O O . ALA B 1 223 ? 9.328 6.336 -1.334 1 95.25 223 ALA B O 1
ATOM 4773 N N . LEU B 1 224 ? 10.234 7.367 -3.064 1 97.75 224 LEU B N 1
ATOM 4774 C CA . LEU B 1 224 ? 10.781 8.445 -2.248 1 97.75 224 LEU B CA 1
ATOM 4775 C C . LEU B 1 224 ? 9.664 9.25 -1.596 1 97.75 224 LEU B C 1
ATOM 4777 O O . LEU B 1 224 ? 9.703 9.523 -0.393 1 97.75 224 LEU B O 1
ATOM 4781 N N . LEU B 1 225 ? 8.664 9.586 -2.35 1 98.12 225 LEU B N 1
ATOM 4782 C CA . LEU B 1 225 ? 7.535 10.352 -1.831 1 98.12 225 LEU B CA 1
ATOM 4783 C C . LEU B 1 225 ? 6.766 9.539 -0.794 1 98.12 225 LEU B C 1
ATOM 4785 O O . LEU B 1 225 ? 6.352 10.078 0.237 1 98.12 225 LEU B O 1
ATOM 4789 N N . ASP B 1 226 ? 6.625 8.281 -1.058 1 97.44 226 ASP B N 1
ATOM 4790 C CA . ASP B 1 226 ? 5.949 7.418 -0.095 1 97.44 226 ASP B CA 1
ATOM 4791 C C . ASP B 1 226 ? 6.695 7.387 1.235 1 97.44 226 ASP B C 1
ATOM 4793 O O . ASP B 1 226 ? 6.086 7.512 2.299 1 97.44 226 ASP B O 1
ATOM 4797 N N . ALA B 1 227 ? 7.984 7.172 1.143 1 98.06 227 ALA B N 1
ATOM 4798 C CA . ALA B 1 227 ? 8.789 7.129 2.361 1 98.06 227 ALA B CA 1
ATOM 4799 C C . ALA B 1 227 ? 8.703 8.453 3.117 1 98.06 227 ALA B C 1
ATOM 4801 O O . ALA B 1 227 ? 8.57 8.469 4.344 1 98.06 227 ALA B O 1
ATOM 4802 N N . PHE B 1 228 ? 8.773 9.555 2.324 1 98.5 228 PHE B N 1
ATOM 4803 C CA . PHE B 1 228 ? 8.633 10.906 2.865 1 98.5 228 PHE B CA 1
ATOM 4804 C C . PHE B 1 228 ? 7.328 11.047 3.639 1 98.5 228 PHE B C 1
ATOM 4806 O O . PHE B 1 228 ? 7.328 11.461 4.797 1 98.5 228 PHE B O 1
ATOM 4813 N N . MET B 1 229 ? 6.281 10.562 3.113 1 98.25 229 MET B N 1
ATOM 4814 C CA . MET B 1 229 ? 4.949 10.695 3.697 1 98.25 229 MET B CA 1
ATOM 4815 C C . MET B 1 229 ? 4.77 9.727 4.863 1 98.25 229 MET B C 1
ATOM 4817 O O . MET B 1 229 ? 4.148 10.07 5.871 1 98.25 229 MET B O 1
ATOM 4821 N N . ASP B 1 230 ? 5.312 8.594 4.738 1 98.06 230 ASP B N 1
ATOM 4822 C CA . ASP B 1 230 ? 5.184 7.59 5.793 1 98.06 230 ASP B CA 1
ATOM 4823 C C . ASP B 1 230 ? 5.863 8.047 7.078 1 98.06 230 ASP B C 1
ATOM 4825 O O . ASP B 1 230 ? 5.305 7.91 8.172 1 98.06 230 ASP B O 1
ATOM 4829 N N . VAL B 1 231 ? 7.031 8.578 6.938 1 97.81 231 VAL B N 1
ATOM 4830 C CA . VAL B 1 231 ? 7.789 8.992 8.109 1 97.81 231 VAL B CA 1
ATOM 4831 C C . VAL B 1 231 ? 6.996 10.031 8.898 1 97.81 231 VAL B C 1
ATOM 4833 O O . VAL B 1 231 ? 6.91 9.961 10.125 1 97.81 231 VAL B O 1
ATOM 4836 N N . MET B 1 232 ? 6.34 10.922 8.219 1 95.69 232 MET B N 1
ATOM 4837 C CA . MET B 1 232 ? 5.586 12 8.852 1 95.69 232 MET B CA 1
ATOM 4838 C C . MET B 1 232 ? 4.457 11.438 9.711 1 95.69 232 MET B C 1
ATOM 4840 O O . MET B 1 232 ? 4.438 11.641 10.922 1 95.69 232 MET B O 1
ATOM 4844 N N . GLY B 1 233 ? 3.648 10.695 9.086 1 94.81 233 GLY B N 1
ATOM 4845 C CA . GLY B 1 233 ? 2.453 10.211 9.766 1 94.81 233 GLY B CA 1
ATOM 4846 C C . GLY B 1 233 ? 2.75 9.172 10.828 1 94.81 233 GLY B C 1
ATOM 4847 O O . GLY B 1 233 ? 2.209 9.242 11.938 1 94.81 233 GLY B O 1
ATOM 4848 N N . LEU B 1 234 ? 3.639 8.289 10.586 1 97.06 234 LEU B N 1
ATOM 4849 C CA . LEU B 1 234 ? 3.896 7.176 11.492 1 97.06 234 LEU B CA 1
ATOM 4850 C C . LEU B 1 234 ? 4.73 7.625 12.688 1 97.06 234 LEU B C 1
ATOM 4852 O O . LEU B 1 234 ? 4.555 7.117 13.797 1 97.06 234 LEU B O 1
ATOM 4856 N N . ALA B 1 235 ? 5.613 8.562 12.445 1 95.94 235 ALA B N 1
ATOM 4857 C CA . ALA B 1 235 ? 6.379 9.102 13.562 1 95.94 235 ALA B CA 1
ATOM 4858 C C . ALA B 1 235 ? 5.465 9.82 14.555 1 95.94 235 ALA B C 1
ATOM 4860 O O . ALA B 1 235 ? 5.656 9.719 15.766 1 95.94 235 ALA B O 1
ATOM 4861 N N . ASN B 1 236 ? 4.535 10.469 14.008 1 92.81 236 ASN B N 1
ATOM 4862 C CA . ASN B 1 236 ? 3.555 11.133 14.859 1 92.81 236 ASN B CA 1
ATOM 4863 C C . ASN B 1 236 ? 2.795 10.133 15.727 1 92.81 236 ASN B C 1
ATOM 4865 O O . ASN B 1 236 ? 2.496 10.414 16.891 1 92.81 236 ASN B O 1
ATOM 4869 N N . ASP B 1 237 ? 2.447 8.992 15.227 1 94.38 237 ASP B N 1
ATOM 4870 C CA . ASP B 1 237 ? 1.764 7.941 15.977 1 94.38 237 ASP B CA 1
ATOM 4871 C C . ASP B 1 237 ? 2.59 7.508 17.188 1 94.38 237 ASP B C 1
ATOM 4873 O O . ASP B 1 237 ? 2.051 7.312 18.281 1 94.38 237 ASP B O 1
ATOM 4877 N N . VAL B 1 238 ? 3.861 7.371 16.922 1 93.31 238 VAL B N 1
ATOM 4878 C CA . VAL B 1 238 ? 4.754 6.922 17.984 1 93.31 238 VAL B CA 1
ATOM 4879 C C . VAL B 1 238 ? 4.871 8.008 19.047 1 93.31 238 VAL B C 1
ATOM 4881 O O . VAL B 1 238 ? 4.777 7.73 20.25 1 93.31 238 VAL B O 1
ATOM 4884 N N . ALA B 1 239 ? 4.984 9.164 18.609 1 89.5 239 ALA B N 1
ATOM 4885 C CA . ALA B 1 239 ? 5.164 10.289 19.516 1 89.5 239 ALA B CA 1
ATOM 4886 C C . ALA B 1 239 ? 3.902 10.531 20.344 1 89.5 239 ALA B C 1
ATOM 4888 O O . ALA B 1 239 ? 3.982 10.922 21.516 1 89.5 239 ALA B O 1
ATOM 4889 N N . SER B 1 240 ? 2.814 10.266 19.797 1 86.69 240 SER B N 1
ATOM 4890 C CA . SER B 1 240 ? 1.557 10.578 20.469 1 86.69 240 SER B CA 1
ATOM 4891 C C . SER B 1 240 ? 0.956 9.344 21.141 1 86.69 240 SER B C 1
ATOM 4893 O O . SER B 1 240 ? -0.156 9.398 21.656 1 86.69 240 SER B O 1
ATOM 4895 N N . TYR B 1 241 ? 1.594 8.305 21.109 1 87.94 241 TYR B N 1
ATOM 4896 C CA . TYR B 1 241 ? 1.054 7.012 21.516 1 87.94 241 TYR B CA 1
ATOM 4897 C C . TYR B 1 241 ? 0.5 7.086 22.938 1 87.94 241 TYR B C 1
ATOM 4899 O O . TYR B 1 241 ? -0.62 6.637 23.188 1 87.94 241 TYR B O 1
ATOM 4907 N N . GLU B 1 242 ? 1.254 7.578 23.828 1 79 242 GLU B N 1
ATOM 4908 C CA . GLU B 1 242 ? 0.838 7.602 25.234 1 79 242 GLU B CA 1
ATOM 4909 C C . GLU B 1 242 ? -0.47 8.367 25.406 1 79 242 GLU B C 1
ATOM 4911 O O . GLU B 1 242 ? -1.389 7.891 26.078 1 79 242 GLU B O 1
ATOM 4916 N N . ARG B 1 243 ? -0.536 9.453 24.75 1 77.75 243 ARG B N 1
ATOM 4917 C CA . ARG B 1 243 ? -1.749 10.266 24.844 1 77.75 243 ARG B CA 1
ATOM 4918 C C . ARG B 1 243 ? -2.91 9.586 24.125 1 77.75 243 ARG B C 1
ATOM 4920 O O . ARG B 1 243 ? -3.982 9.398 24.703 1 77.75 243 ARG B O 1
ATOM 4927 N N . GLU B 1 244 ? -2.764 9.109 22.984 1 74.88 244 GLU B N 1
ATOM 4928 C CA . GLU B 1 244 ? -3.824 8.594 22.109 1 74.88 244 GLU B CA 1
ATOM 4929 C C . GLU B 1 244 ? -4.348 7.254 22.625 1 74.88 244 GLU B C 1
ATOM 4931 O O . GLU B 1 244 ? -5.551 7 22.594 1 74.88 244 GLU B O 1
ATOM 4936 N N . VAL B 1 245 ? -3.506 6.457 23.078 1 74.31 245 VAL B N 1
ATOM 4937 C CA . VAL B 1 245 ? -3.91 5.098 23.406 1 74.31 245 VAL B CA 1
ATOM 4938 C C . VAL B 1 245 ? -4.305 5.016 24.875 1 74.31 245 VAL B C 1
ATOM 4940 O O . VAL B 1 245 ? -5.305 4.379 25.219 1 74.31 245 VAL B O 1
ATOM 4943 N N . HIS B 1 246 ? -3.623 5.66 25.625 1 71.75 246 HIS B N 1
ATOM 4944 C CA . HIS B 1 246 ? -3.93 5.531 27.047 1 71.75 246 HIS B CA 1
ATOM 4945 C C . HIS B 1 246 ? -5.055 6.477 27.453 1 71.75 246 HIS B C 1
ATOM 4947 O O . HIS B 1 246 ? -5.895 6.121 28.281 1 71.75 246 HIS B O 1
ATOM 4953 N N . GLU B 1 247 ? -5.129 7.586 26.703 1 67.88 247 GLU B N 1
ATOM 4954 C CA . GLU B 1 247 ? -6.145 8.555 27.109 1 67.88 247 GLU B CA 1
ATOM 4955 C C . GLU B 1 247 ? -7.379 8.461 26.219 1 67.88 247 GLU B C 1
ATOM 4957 O O . GLU B 1 247 ? -8.508 8.5 26.703 1 67.88 247 GLU B O 1
ATOM 4962 N N . GLU B 1 248 ? -7.145 8.148 24.969 1 69.62 248 GLU B N 1
ATOM 4963 C CA . GLU B 1 248 ? -8.242 8.266 24.016 1 69.62 248 GLU B CA 1
ATOM 4964 C C . GLU B 1 248 ? -8.672 6.891 23.5 1 69.62 248 GLU B C 1
ATOM 4966 O O . GLU B 1 248 ? -9.719 6.758 22.859 1 69.62 248 GLU B O 1
ATOM 4971 N N . ARG B 1 249 ? -7.969 5.902 23.812 1 73.5 249 ARG B N 1
ATOM 4972 C CA . ARG B 1 249 ? -8.242 4.543 23.359 1 73.5 249 ARG B CA 1
ATOM 4973 C C . ARG B 1 249 ? -8.43 4.496 21.859 1 73.5 249 ARG B C 1
ATOM 4975 O O . ARG B 1 249 ? -9.383 3.887 21.359 1 73.5 249 ARG B O 1
ATOM 4982 N N . ASP B 1 250 ? -7.629 5.168 21.188 1 84.56 250 ASP B N 1
ATOM 4983 C CA . ASP B 1 250 ? -7.703 5.242 19.734 1 84.56 250 ASP B CA 1
ATOM 4984 C C . ASP B 1 250 ? -7.141 3.975 19.094 1 84.56 250 ASP B C 1
ATOM 4986 O O . ASP B 1 250 ? -6.023 3.555 19.406 1 84.56 250 ASP B O 1
ATOM 4990 N N . VAL B 1 251 ? -7.883 3.387 18.188 1 90.69 251 VAL B N 1
ATOM 4991 C CA . VAL B 1 251 ? -7.465 2.152 17.531 1 90.69 251 VAL B CA 1
ATOM 4992 C C . VAL B 1 251 ? -6.609 2.48 16.297 1 90.69 251 VAL B C 1
ATOM 4994 O O . VAL B 1 251 ? -5.945 1.602 15.75 1 90.69 251 VAL B O 1
ATOM 4997 N N . ASN B 1 252 ? -6.641 3.73 15.906 1 92.88 252 ASN B N 1
ATOM 4998 C CA . ASN B 1 252 ? -5.91 4.172 14.727 1 92.88 252 ASN B CA 1
ATOM 4999 C C . ASN B 1 252 ? -4.535 4.727 15.086 1 92.88 252 ASN B C 1
ATOM 5001 O O . ASN B 1 252 ? -4.262 5.91 14.875 1 92.88 252 ASN B O 1
ATOM 5005 N N . ASN B 1 253 ? -3.754 3.912 15.602 1 96.19 253 ASN B N 1
ATOM 5006 C CA . ASN B 1 253 ? -2.389 4.25 15.984 1 96.19 253 ASN B CA 1
ATOM 5007 C C . ASN B 1 253 ? -1.413 3.127 15.641 1 96.19 253 ASN B C 1
ATOM 5009 O O . ASN B 1 253 ? -1.714 1.95 15.852 1 96.19 253 ASN B O 1
ATOM 5013 N N . LEU B 1 254 ? -0.28 3.494 15.164 1 97.12 254 LEU B N 1
ATOM 5014 C CA . LEU B 1 254 ? 0.693 2.539 14.641 1 97.12 254 LEU B CA 1
ATOM 5015 C C . LEU B 1 254 ? 1.046 1.495 15.695 1 97.12 254 LEU B C 1
ATOM 5017 O O . LEU B 1 254 ? 1.182 0.311 15.383 1 97.12 254 LEU B O 1
ATOM 5021 N N . VAL B 1 255 ? 1.229 1.887 16.938 1 95.94 255 VAL B N 1
ATOM 5022 C CA . VAL B 1 255 ? 1.635 0.976 18 1 95.94 255 VAL B CA 1
ATOM 5023 C C . VAL B 1 255 ? 0.553 -0.078 18.219 1 95.94 255 VAL B C 1
ATOM 5025 O O . VAL B 1 255 ? 0.85 -1.271 18.312 1 95.94 255 VAL B O 1
ATOM 5028 N N . VAL B 1 256 ? -0.654 0.332 18.25 1 96.5 256 VAL B N 1
ATOM 5029 C CA . VAL B 1 256 ? -1.78 -0.58 18.422 1 96.5 256 VAL B CA 1
ATOM 5030 C C . VAL B 1 256 ? -1.896 -1.495 17.203 1 96.5 256 VAL B C 1
ATOM 5032 O O . VAL B 1 256 ? -2.111 -2.701 17.344 1 96.5 256 VAL B O 1
ATOM 5035 N N . VAL B 1 257 ? -1.717 -0.926 16.094 1 97.25 257 VAL B N 1
ATOM 5036 C CA . VAL B 1 257 ? -1.815 -1.653 14.836 1 97.25 257 VAL B CA 1
ATOM 5037 C C . VAL B 1 257 ? -0.754 -2.75 14.781 1 97.25 257 VAL B C 1
ATOM 5039 O O . VAL B 1 257 ? -1.053 -3.896 14.438 1 97.25 257 VAL B O 1
ATOM 5042 N N . ILE B 1 258 ? 0.465 -2.416 15.125 1 97.06 258 ILE B N 1
ATOM 5043 C CA . ILE B 1 258 ? 1.562 -3.377 15.125 1 97.06 258 ILE B CA 1
ATOM 5044 C C . ILE B 1 258 ? 1.282 -4.48 16.141 1 97.06 258 ILE B C 1
ATOM 5046 O O . ILE B 1 258 ? 1.405 -5.668 15.828 1 97.06 258 ILE B O 1
ATOM 5050 N N . GLY B 1 259 ? 0.907 -4.047 17.344 1 96.19 259 GLY B N 1
ATOM 5051 C CA . GLY B 1 259 ? 0.596 -5.035 18.359 1 96.19 259 GLY B CA 1
ATOM 5052 C C . GLY B 1 259 ? -0.467 -6.027 17.922 1 96.19 259 GLY B C 1
ATOM 5053 O O . GLY B 1 259 ? -0.298 -7.238 18.094 1 96.19 259 GLY B O 1
ATOM 5054 N N . THR B 1 260 ? -1.48 -5.535 17.359 1 95.69 260 THR B N 1
ATOM 5055 C CA . THR B 1 260 ? -2.619 -6.355 16.953 1 95.69 260 THR B CA 1
ATOM 5056 C C . THR B 1 260 ? -2.264 -7.223 15.75 1 95.69 260 THR B C 1
ATOM 5058 O O . THR B 1 260 ? -2.557 -8.422 15.734 1 95.69 260 THR B O 1
ATOM 5061 N N . SER B 1 261 ? -1.637 -6.68 14.773 1 95.75 261 SER B N 1
ATOM 5062 C CA . SER B 1 261 ? -1.342 -7.391 13.531 1 95.75 261 SER B CA 1
ATOM 5063 C C . SER B 1 261 ? -0.298 -8.484 13.758 1 95.75 261 SER B C 1
ATOM 5065 O O . SER B 1 261 ? -0.331 -9.523 13.094 1 95.75 261 SER B O 1
ATOM 5067 N N . LEU B 1 262 ? 0.602 -8.234 14.656 1 95 262 LEU B N 1
ATOM 5068 C CA . LEU B 1 262 ? 1.708 -9.164 14.844 1 95 262 LEU B CA 1
ATOM 5069 C C . LEU B 1 262 ? 1.466 -10.055 16.062 1 95 262 LEU B C 1
ATOM 5071 O O . LEU B 1 262 ? 2.209 -11.016 16.281 1 95 262 LEU B O 1
ATOM 5075 N N . GLY B 1 263 ? 0.479 -9.742 16.828 1 93.62 263 GLY B N 1
ATOM 5076 C CA . GLY B 1 263 ? 0.16 -10.531 18 1 93.62 263 GLY B CA 1
ATOM 5077 C C . GLY B 1 263 ? 1.159 -10.359 19.125 1 93.62 263 GLY B C 1
ATOM 5078 O O . GLY B 1 263 ? 1.535 -11.336 19.781 1 93.62 263 GLY B O 1
ATOM 5079 N N . ILE B 1 264 ? 1.647 -9.164 19.281 1 93.12 264 ILE B N 1
ATOM 5080 C CA . ILE B 1 264 ? 2.594 -8.891 20.344 1 93.12 264 ILE B CA 1
ATOM 5081 C C . ILE B 1 264 ? 1.999 -7.859 21.312 1 93.12 264 ILE B C 1
ATOM 5083 O O . ILE B 1 264 ? 1.009 -7.199 20.984 1 93.12 264 ILE B O 1
ATOM 5087 N N . THR B 1 265 ? 2.572 -7.758 22.469 1 93.38 265 THR B N 1
ATOM 5088 C CA . THR B 1 265 ? 2.074 -6.828 23.469 1 93.38 265 THR B CA 1
ATOM 5089 C C . THR B 1 265 ? 2.393 -5.387 23.078 1 93.38 265 THR B C 1
ATOM 5091 O O . THR B 1 265 ? 3.285 -5.141 22.266 1 93.38 265 THR B O 1
ATOM 5094 N N . LEU B 1 266 ? 1.701 -4.457 23.656 1 91.88 266 LEU B N 1
ATOM 5095 C CA . LEU B 1 266 ? 1.963 -3.049 23.391 1 91.88 266 LEU B CA 1
ATOM 5096 C C . LEU B 1 266 ? 3.369 -2.662 23.844 1 91.88 266 LEU B C 1
ATOM 5098 O O . LEU B 1 266 ? 4.012 -1.815 23.219 1 91.88 266 LEU B O 1
ATOM 5102 N N . HIS B 1 267 ? 3.812 -3.232 24.906 1 91.88 267 HIS B N 1
ATOM 5103 C CA . HIS B 1 267 ? 5.164 -2.992 25.391 1 91.88 267 HIS B CA 1
ATOM 5104 C C . HIS B 1 267 ? 6.207 -3.367 24.344 1 91.88 267 HIS B C 1
ATOM 5106 O O . HIS B 1 267 ? 7.215 -2.678 24.188 1 91.88 267 HIS B O 1
ATOM 5112 N N . GLN B 1 268 ? 5.91 -4.387 23.625 1 92.81 268 GLN B N 1
ATOM 5113 C CA . GLN B 1 268 ? 6.801 -4.836 22.562 1 92.81 268 GLN B CA 1
ATOM 5114 C C . GLN B 1 268 ? 6.59 -4.023 21.281 1 92.81 268 GLN B C 1
ATOM 5116 O O . GLN B 1 268 ? 7.512 -3.871 20.484 1 92.81 268 GLN B O 1
ATOM 5121 N N . ALA B 1 269 ? 5.398 -3.514 21.156 1 94.81 269 ALA B N 1
ATOM 5122 C CA . ALA B 1 269 ? 5.023 -2.83 19.922 1 94.81 269 ALA B CA 1
ATOM 5123 C C . ALA B 1 269 ? 5.66 -1.444 19.844 1 94.81 269 ALA B C 1
ATOM 5125 O O . ALA B 1 269 ? 5.93 -0.935 18.766 1 94.81 269 ALA B O 1
ATOM 5126 N N . VAL B 1 270 ? 5.941 -0.868 20.938 1 94.25 270 VAL B N 1
ATOM 5127 C CA . VAL B 1 270 ? 6.492 0.483 20.953 1 94.25 270 VAL B CA 1
ATOM 5128 C C . VAL B 1 270 ? 7.879 0.485 20.312 1 94.25 270 VAL B C 1
ATOM 5130 O O . VAL B 1 270 ? 8.117 1.193 19.328 1 94.25 270 VAL B O 1
ATOM 5133 N N . PRO B 1 271 ? 8.805 -0.351 20.812 1 94.5 271 PRO B N 1
ATOM 5134 C CA . PRO B 1 271 ? 10.109 -0.354 20.156 1 94.5 271 PRO B CA 1
ATOM 5135 C C . PRO B 1 271 ? 10.031 -0.838 18.703 1 94.5 271 PRO B C 1
ATOM 5137 O O . PRO B 1 271 ? 10.805 -0.381 17.859 1 94.5 271 PRO B O 1
ATOM 5140 N N . ALA B 1 272 ? 9.156 -1.714 18.422 1 95.12 272 ALA B N 1
ATOM 5141 C CA . ALA B 1 272 ? 8.969 -2.174 17.047 1 95.12 272 ALA B CA 1
ATOM 5142 C C . ALA B 1 272 ? 8.539 -1.028 16.141 1 95.12 272 ALA B C 1
ATOM 5144 O O . ALA B 1 272 ? 9.039 -0.895 15.023 1 95.12 272 ALA B O 1
ATOM 5145 N N . ALA B 1 273 ? 7.625 -0.245 16.641 1 96.5 273 ALA B N 1
ATOM 5146 C CA . ALA B 1 273 ? 7.156 0.913 15.875 1 96.5 273 ALA B CA 1
ATOM 5147 C C . ALA B 1 273 ? 8.289 1.913 15.648 1 96.5 273 ALA B C 1
ATOM 5149 O O . ALA B 1 273 ? 8.438 2.449 14.547 1 96.5 273 ALA B O 1
ATOM 5150 N N . LEU B 1 274 ? 9.047 2.129 16.656 1 96.25 274 LEU B N 1
ATOM 5151 C CA . LEU B 1 274 ? 10.195 3.027 16.547 1 96.25 274 LEU B CA 1
ATOM 5152 C C . LEU B 1 274 ? 11.172 2.537 15.484 1 96.25 274 LEU B C 1
ATOM 5154 O O . LEU B 1 274 ? 11.625 3.318 14.641 1 96.25 274 LEU B O 1
ATOM 5158 N N . HIS B 1 275 ? 11.438 1.306 15.547 1 96.06 275 HIS B N 1
ATOM 5159 C CA . HIS B 1 275 ? 12.352 0.726 14.57 1 96.06 275 HIS B CA 1
ATOM 5160 C C . HIS B 1 275 ? 11.781 0.816 13.156 1 96.06 275 HIS B C 1
ATOM 5162 O O . HIS B 1 275 ? 12.516 1.093 12.203 1 96.06 275 HIS B O 1
ATOM 5168 N N . MET B 1 276 ? 10.57 0.565 13.086 1 96.88 276 MET B N 1
ATOM 5169 C CA . MET B 1 276 ? 9.922 0.608 11.781 1 96.88 276 MET B CA 1
ATOM 5170 C C . MET B 1 276 ? 10.008 2.006 11.172 1 96.88 276 MET B C 1
ATOM 5172 O O . MET B 1 276 ? 10.312 2.154 9.992 1 96.88 276 MET B O 1
ATOM 5176 N N . VAL B 1 277 ? 9.727 3.016 11.938 1 97.62 277 VAL B N 1
ATOM 5177 C CA . VAL B 1 277 ? 9.773 4.398 11.477 1 97.62 277 VAL B CA 1
ATOM 5178 C C . VAL B 1 277 ? 11.211 4.773 11.125 1 97.62 277 VAL B C 1
ATOM 5180 O O . VAL B 1 277 ? 11.461 5.379 10.078 1 97.62 277 VAL B O 1
ATOM 5183 N N . ASN B 1 278 ? 12.125 4.363 11.945 1 97.31 278 ASN B N 1
ATOM 5184 C CA . ASN B 1 278 ? 13.531 4.648 11.672 1 97.31 278 ASN B CA 1
ATOM 5185 C C . ASN B 1 278 ? 14.016 3.936 10.406 1 97.31 278 ASN B C 1
ATOM 5187 O O . ASN B 1 278 ? 14.797 4.492 9.633 1 97.31 278 ASN B O 1
ATOM 5191 N N . ALA B 1 279 ? 13.562 2.738 10.273 1 96.56 279 ALA B N 1
ATOM 5192 C CA . ALA B 1 279 ? 13.891 2.016 9.047 1 96.56 279 ALA B CA 1
ATOM 5193 C C . ALA B 1 279 ? 13.328 2.73 7.824 1 96.56 279 ALA B C 1
ATOM 5195 O O . ALA B 1 279 ? 13.977 2.779 6.773 1 96.56 279 ALA B O 1
ATOM 5196 N N . ARG B 1 280 ? 12.148 3.248 7.945 1 97.5 280 ARG B N 1
ATOM 5197 C CA . ARG B 1 280 ? 11.531 3.957 6.832 1 97.5 280 ARG B CA 1
ATOM 5198 C C . ARG B 1 280 ? 12.289 5.242 6.512 1 97.5 280 ARG B C 1
ATOM 5200 O O . ARG B 1 280 ? 12.422 5.617 5.344 1 97.5 280 ARG B O 1
ATOM 5207 N N . MET B 1 281 ? 12.781 5.93 7.523 1 97.81 281 MET B N 1
ATOM 5208 C CA . MET B 1 281 ? 13.625 7.105 7.332 1 97.81 281 MET B CA 1
ATOM 5209 C C . MET B 1 281 ? 14.922 6.73 6.609 1 97.81 281 MET B C 1
ATOM 5211 O O . MET B 1 281 ? 15.375 7.461 5.73 1 97.81 281 MET B O 1
ATOM 5215 N N . ARG B 1 282 ? 15.469 5.609 6.941 1 96.81 282 ARG B N 1
ATOM 5216 C CA . ARG B 1 282 ? 16.656 5.129 6.254 1 96.81 282 ARG B CA 1
ATOM 5217 C C . ARG B 1 282 ? 16.375 4.836 4.785 1 96.81 282 ARG B C 1
ATOM 5219 O O . ARG B 1 282 ? 17.219 5.043 3.924 1 96.81 282 ARG B O 1
ATOM 5226 N N . ASP B 1 283 ? 15.172 4.371 4.559 1 96.38 283 ASP B N 1
ATOM 5227 C CA . ASP B 1 283 ? 14.758 4.16 3.176 1 96.38 283 ASP B CA 1
ATOM 5228 C C . ASP B 1 283 ? 14.758 5.477 2.398 1 96.38 283 ASP B C 1
ATOM 5230 O O . ASP B 1 283 ? 15.227 5.531 1.263 1 96.38 283 ASP B O 1
ATOM 5234 N N . PHE B 1 284 ? 14.195 6.488 2.969 1 98.19 284 PHE B N 1
ATOM 5235 C CA . PHE B 1 284 ? 14.172 7.801 2.338 1 98.19 284 PHE B CA 1
ATOM 5236 C C . PHE B 1 284 ? 15.578 8.273 2.006 1 98.19 284 PHE B C 1
ATOM 5238 O O . PHE B 1 284 ? 15.844 8.727 0.891 1 98.19 284 PHE B O 1
ATOM 5245 N N . GLU B 1 285 ? 16.469 8.055 2.945 1 97.75 285 GLU B N 1
ATOM 5246 C CA . GLU B 1 285 ? 17.859 8.438 2.752 1 97.75 285 GLU B CA 1
ATOM 5247 C C . GLU B 1 285 ? 18.516 7.617 1.644 1 97.75 285 GLU B C 1
ATOM 5249 O O . GLU B 1 285 ? 19.234 8.156 0.812 1 97.75 285 GLU B O 1
ATOM 5254 N N . HIS B 1 286 ? 18.219 6.391 1.682 1 95.44 286 HIS B N 1
ATOM 5255 C CA . HIS B 1 286 ? 18.797 5.508 0.671 1 95.44 286 HIS B CA 1
ATOM 5256 C C . HIS B 1 286 ? 18.328 5.895 -0.728 1 95.44 286 HIS B C 1
ATOM 5258 O O . HIS B 1 286 ? 19.141 5.984 -1.655 1 95.44 286 HIS B O 1
ATOM 5264 N N . LEU B 1 287 ? 17.078 6.105 -0.896 1 96.31 287 LEU B N 1
ATOM 5265 C CA . LEU B 1 287 ? 16.5 6.512 -2.178 1 96.31 287 LEU B CA 1
ATOM 5266 C C . LEU B 1 287 ? 17.109 7.832 -2.645 1 96.31 287 LEU B C 1
ATOM 5268 O O . LEU B 1 287 ? 17.484 7.973 -3.809 1 96.31 287 LEU B O 1
ATOM 5272 N N . ARG B 1 288 ? 17.266 8.727 -1.737 1 97.44 288 ARG B N 1
ATOM 5273 C CA . ARG B 1 288 ? 17.766 10.062 -2.041 1 97.44 288 ARG B CA 1
ATOM 5274 C C . ARG B 1 288 ? 19.219 10.016 -2.479 1 97.44 288 ARG B C 1
ATOM 5276 O O . ARG B 1 288 ? 19.609 10.664 -3.449 1 97.44 288 ARG B O 1
ATOM 5283 N N . HIS B 1 289 ? 19.984 9.148 -1.846 1 96.56 289 HIS B N 1
ATOM 5284 C CA . HIS B 1 289 ? 21.422 9.258 -2.002 1 96.56 289 HIS B CA 1
ATOM 5285 C C . HIS B 1 289 ? 21.969 8.164 -2.912 1 96.56 289 HIS B C 1
ATOM 5287 O O . HIS B 1 289 ? 23.047 8.305 -3.496 1 96.56 289 HIS B O 1
ATOM 5293 N N . HIS B 1 290 ? 21.203 7.09 -3.088 1 93.69 290 HIS B N 1
ATOM 5294 C CA . HIS B 1 290 ? 21.797 5.969 -3.807 1 93.69 290 HIS B CA 1
ATOM 5295 C C . HIS B 1 290 ? 20.969 5.609 -5.043 1 93.69 290 HIS B C 1
ATOM 5297 O O . HIS B 1 290 ? 21.516 5.125 -6.035 1 93.69 290 HIS B O 1
ATOM 5303 N N . GLU B 1 291 ? 19.734 5.848 -4.992 1 93.88 291 GLU B N 1
ATOM 5304 C CA . GLU B 1 291 ? 18.906 5.41 -6.117 1 93.88 291 GLU B CA 1
ATOM 5305 C C . GLU B 1 291 ? 18.594 6.574 -7.051 1 93.88 291 GLU B C 1
ATOM 5307 O O . GLU B 1 291 ? 18.547 6.402 -8.273 1 93.88 291 GLU B O 1
ATOM 5312 N N . LEU B 1 292 ? 18.375 7.707 -6.527 1 96.25 292 LEU B N 1
ATOM 5313 C CA . LEU B 1 292 ? 17.938 8.852 -7.32 1 96.25 292 LEU B CA 1
ATOM 5314 C C . LEU B 1 292 ? 19.078 9.359 -8.203 1 96.25 292 LEU B C 1
ATOM 5316 O O . LEU B 1 292 ? 18.875 9.633 -9.383 1 96.25 292 LEU B O 1
ATOM 5320 N N . PRO B 1 293 ? 20.328 9.406 -7.734 1 95.62 293 PRO B N 1
ATOM 5321 C CA . PRO B 1 293 ? 21.391 9.977 -8.547 1 95.62 293 PRO B CA 1
ATOM 5322 C C . PRO B 1 293 ? 21.625 9.203 -9.844 1 95.62 293 PRO B C 1
ATOM 5324 O O . PRO B 1 293 ? 21.688 9.797 -10.922 1 95.62 293 PRO B O 1
ATOM 5327 N N . PRO B 1 294 ? 21.719 7.848 -9.812 1 94.12 294 PRO B N 1
ATOM 5328 C CA . PRO B 1 294 ? 21.859 7.145 -11.094 1 94.12 294 PRO B CA 1
ATOM 5329 C C . PRO B 1 294 ? 20.672 7.379 -12.031 1 94.12 294 PRO B C 1
ATOM 5331 O O . PRO B 1 294 ? 20.844 7.387 -13.25 1 94.12 294 PRO B O 1
ATOM 5334 N N . LEU B 1 295 ? 19.547 7.539 -11.484 1 94.69 295 LEU B N 1
ATOM 5335 C CA . LEU B 1 295 ? 18.375 7.812 -12.297 1 94.69 295 LEU B CA 1
ATOM 5336 C C . LEU B 1 295 ? 18.484 9.172 -12.977 1 94.69 295 LEU B C 1
ATOM 5338 O O . LEU B 1 295 ? 18.156 9.312 -14.156 1 94.69 295 LEU B O 1
ATOM 5342 N N . VAL B 1 296 ? 18.906 10.141 -12.25 1 96.56 296 VAL B N 1
ATOM 5343 C CA . VAL B 1 296 ? 19.125 11.492 -12.758 1 96.56 296 VAL B CA 1
ATOM 5344 C C . VAL B 1 296 ? 20.109 11.461 -13.922 1 96.56 296 VAL B C 1
ATOM 5346 O O . VAL B 1 296 ? 19.891 12.094 -14.953 1 96.56 296 VAL B O 1
ATOM 5349 N N . ASP B 1 297 ? 21.141 10.656 -13.805 1 95.62 297 ASP B N 1
ATOM 5350 C CA . ASP B 1 297 ? 22.141 10.516 -14.859 1 95.62 297 ASP B CA 1
ATOM 5351 C C . ASP B 1 297 ? 21.531 9.852 -16.094 1 95.62 297 ASP B C 1
ATOM 5353 O O . ASP B 1 297 ? 21.766 10.312 -17.219 1 95.62 297 ASP B O 1
ATOM 5357 N N . ARG B 1 298 ? 20.797 8.867 -15.852 1 93.94 298 ARG B N 1
ATOM 5358 C CA . ARG B 1 298 ? 20.203 8.117 -16.953 1 93.94 298 ARG B CA 1
ATOM 5359 C C . ARG B 1 298 ? 19.25 8.992 -17.766 1 93.94 298 ARG B C 1
ATOM 5361 O O . ARG B 1 298 ? 19.188 8.875 -18.984 1 93.94 298 ARG B O 1
ATOM 5368 N N . PHE B 1 299 ? 18.578 9.844 -17.062 1 95.56 299 PHE B N 1
ATOM 5369 C CA . PHE B 1 299 ? 17.594 10.688 -17.734 1 95.56 299 PHE B CA 1
ATOM 5370 C C . PHE B 1 299 ? 18.266 11.938 -18.312 1 95.56 299 PHE B C 1
ATOM 5372 O O . PHE B 1 299 ? 17.625 12.703 -19.031 1 95.56 299 PHE B O 1
ATOM 5379 N N . GLY B 1 300 ? 19.438 12.188 -17.984 1 95.56 300 GLY B N 1
ATOM 5380 C CA . GLY B 1 300 ? 20.188 13.297 -18.531 1 95.56 300 GLY B CA 1
ATOM 5381 C C . GLY B 1 300 ? 19.641 14.648 -18.141 1 95.56 300 GLY B C 1
ATOM 5382 O O . GLY B 1 300 ? 19.484 15.531 -19 1 95.56 300 GLY B O 1
ATOM 5383 N N . LEU B 1 301 ? 19.328 14.828 -16.906 1 96.31 301 LEU B N 1
ATOM 5384 C CA . LEU B 1 301 ? 18.797 16.109 -16.438 1 96.31 301 LEU B CA 1
ATOM 5385 C C . LEU B 1 301 ? 19.828 17.219 -16.625 1 96.31 301 LEU B C 1
ATOM 5387 O O . LEU B 1 301 ? 21.016 17.016 -16.391 1 96.31 301 LEU B O 1
ATOM 5391 N N . ARG B 1 302 ? 19.281 18.375 -17 1 96.81 302 ARG B N 1
ATOM 5392 C CA . ARG B 1 302 ? 20.109 19.562 -17.109 1 96.81 302 ARG B CA 1
ATOM 5393 C C . ARG B 1 302 ? 20.547 20.047 -15.727 1 96.81 302 ARG B C 1
ATOM 5395 O O . ARG B 1 302 ? 19.922 19.703 -14.719 1 96.81 302 ARG B O 1
ATOM 5402 N N . PRO B 1 303 ? 21.609 20.875 -15.719 1 96.44 303 PRO B N 1
ATOM 5403 C CA . PRO B 1 303 ? 22.109 21.375 -14.438 1 96.44 303 PRO B CA 1
ATOM 5404 C C . PRO B 1 303 ? 21.031 22.125 -13.641 1 96.44 303 PRO B C 1
ATOM 5406 O O . PRO B 1 303 ? 20.953 21.984 -12.422 1 96.44 303 PRO B O 1
ATOM 5409 N N . ASP B 1 304 ? 20.297 22.938 -14.289 1 96.88 304 ASP B N 1
ATOM 5410 C CA . ASP B 1 304 ? 19.266 23.688 -13.602 1 96.88 304 ASP B CA 1
ATOM 5411 C C . ASP B 1 304 ? 18.188 22.766 -13.031 1 96.88 304 ASP B C 1
ATOM 5413 O O . ASP B 1 304 ? 17.656 23.016 -11.953 1 96.88 304 ASP B O 1
ATOM 5417 N N . GLU B 1 305 ? 17.906 21.672 -13.766 1 96.81 305 GLU B N 1
ATOM 5418 C CA . GLU B 1 305 ? 16.938 20.672 -13.305 1 96.81 305 GLU B CA 1
ATOM 5419 C C . GLU B 1 305 ? 17.469 19.906 -12.094 1 96.81 305 GLU B C 1
ATOM 5421 O O . GLU B 1 305 ? 16.719 19.594 -11.172 1 96.81 305 GLU B O 1
ATOM 5426 N N . ARG B 1 306 ? 18.688 19.656 -12.18 1 97.12 306 ARG B N 1
ATOM 5427 C CA . ARG B 1 306 ? 19.344 18.969 -11.055 1 97.12 306 ARG B CA 1
ATOM 5428 C C . ARG B 1 306 ? 19.297 19.828 -9.797 1 97.12 306 ARG B C 1
ATOM 5430 O O . ARG B 1 306 ? 19.031 19.328 -8.703 1 97.12 306 ARG B O 1
ATOM 5437 N N . GLU B 1 307 ? 19.594 21.078 -9.984 1 97.38 307 GLU B N 1
ATOM 5438 C CA . GLU B 1 307 ? 19.547 22 -8.859 1 97.38 307 GLU B CA 1
ATOM 5439 C C . GLU B 1 307 ? 18.141 22.125 -8.281 1 97.38 307 GLU B C 1
ATOM 5441 O O . GLU B 1 307 ? 17.969 22.188 -7.062 1 97.38 307 GLU B O 1
ATOM 5446 N N . GLU B 1 308 ? 17.234 22.172 -9.125 1 97.5 308 GLU B N 1
ATOM 5447 C CA . GLU B 1 308 ? 15.836 22.25 -8.688 1 97.5 308 GLU B CA 1
ATOM 5448 C C . GLU B 1 308 ? 15.445 21.031 -7.875 1 97.5 308 GLU B C 1
ATOM 5450 O O . GLU B 1 308 ? 14.781 21.141 -6.84 1 97.5 308 GLU B O 1
ATOM 5455 N N . LEU B 1 309 ? 15.852 19.875 -8.359 1 98.06 309 LEU B N 1
ATOM 5456 C CA . LEU B 1 309 ? 15.586 18.641 -7.648 1 98.06 309 LEU B CA 1
ATOM 5457 C C . LEU B 1 309 ? 16.234 18.641 -6.266 1 98.06 309 LEU B C 1
ATOM 5459 O O . LEU B 1 309 ? 15.594 18.281 -5.277 1 98.06 309 LEU B O 1
ATOM 5463 N N . GLU B 1 310 ? 17.422 19.062 -6.184 1 98.06 310 GLU B N 1
ATOM 5464 C CA . GLU B 1 310 ? 18.141 19.109 -4.91 1 98.06 310 GLU B CA 1
ATOM 5465 C C . GLU B 1 310 ? 17.469 20.094 -3.949 1 98.06 310 GLU B C 1
ATOM 5467 O O . GLU B 1 310 ? 17.406 19.844 -2.742 1 98.06 310 GLU B O 1
ATOM 5472 N N . THR B 1 311 ? 17.047 21.203 -4.473 1 98.56 311 THR B N 1
ATOM 5473 C CA . THR B 1 311 ? 16.328 22.188 -3.668 1 98.56 311 THR B CA 1
ATOM 5474 C C . THR B 1 311 ? 15.039 21.594 -3.102 1 98.56 311 THR B C 1
ATOM 5476 O O . THR B 1 311 ? 14.742 21.766 -1.92 1 98.56 311 THR B O 1
ATOM 5479 N N . TRP B 1 312 ? 14.344 20.859 -3.957 1 98.56 312 TRP B N 1
ATOM 5480 C CA . TRP B 1 312 ? 13.125 20.219 -3.492 1 98.56 312 TRP B CA 1
ATOM 5481 C C . TRP B 1 312 ? 13.43 19.188 -2.398 1 98.56 312 TRP B C 1
ATOM 5483 O O . TRP B 1 312 ? 12.75 19.156 -1.369 1 98.56 312 TRP B O 1
ATOM 5493 N N . LEU B 1 313 ? 14.445 18.406 -2.613 1 98.62 313 LEU B N 1
ATOM 5494 C CA . LEU B 1 313 ? 14.836 17.391 -1.645 1 98.62 313 LEU B CA 1
ATOM 5495 C C . LEU B 1 313 ? 15.234 18.031 -0.318 1 98.62 313 LEU B C 1
ATOM 5497 O O . LEU B 1 313 ? 14.906 17.516 0.75 1 98.62 313 LEU B O 1
ATOM 5501 N N . GLY B 1 314 ? 15.922 19.125 -0.435 1 98.44 314 GLY B N 1
ATOM 5502 C CA . GLY B 1 314 ? 16.25 19.875 0.771 1 98.44 314 GLY B CA 1
ATOM 5503 C C . GLY B 1 314 ? 15.016 20.375 1.507 1 98.44 314 GLY B C 1
ATOM 5504 O O . GLY B 1 314 ? 14.977 20.359 2.738 1 98.44 314 GLY B O 1
ATOM 5505 N N . GLY B 1 315 ? 14.102 20.844 0.757 1 98.75 315 GLY B N 1
ATOM 5506 C CA . GLY B 1 315 ? 12.836 21.266 1.345 1 98.75 315 GLY B CA 1
ATOM 5507 C C . GLY B 1 315 ? 12.102 20.125 2.043 1 98.75 315 GLY B C 1
ATOM 5508 O O . GLY B 1 315 ? 11.531 20.328 3.117 1 98.75 315 GLY B O 1
ATOM 5509 N N . ALA B 1 316 ? 12.102 18.969 1.445 1 98.75 316 ALA B N 1
ATOM 5510 C CA . ALA B 1 316 ? 11.477 17.797 2.053 1 98.75 316 ALA B CA 1
ATOM 5511 C C . ALA B 1 316 ? 12.164 17.438 3.365 1 98.75 316 ALA B C 1
ATOM 5513 O O . ALA B 1 316 ? 11.492 17.109 4.352 1 98.75 316 ALA B O 1
ATOM 5514 N N . ALA B 1 317 ? 13.461 17.516 3.354 1 98.56 317 ALA B N 1
ATOM 5515 C CA . ALA B 1 317 ? 14.227 17.234 4.562 1 98.56 317 ALA B CA 1
ATOM 5516 C C . ALA B 1 317 ? 13.891 18.219 5.672 1 98.56 317 ALA B C 1
ATOM 5518 O O . ALA B 1 317 ? 13.695 17.828 6.828 1 98.56 317 ALA B O 1
ATOM 5519 N N . SER B 1 318 ? 13.773 19.453 5.316 1 98.31 318 SER B N 1
ATOM 5520 C CA . SER B 1 318 ? 13.414 20.484 6.277 1 98.31 318 SER B CA 1
ATOM 5521 C C . SER B 1 318 ? 12.008 20.266 6.82 1 98.31 318 SER B C 1
ATOM 5523 O O . SER B 1 318 ? 11.75 20.484 8.008 1 98.31 318 SER B O 1
ATOM 5525 N N . PHE B 1 319 ? 11.172 19.891 5.922 1 98.62 319 PHE B N 1
ATOM 5526 C CA . PHE B 1 319 ? 9.797 19.609 6.324 1 98.62 319 PHE B CA 1
ATOM 5527 C C . PHE B 1 319 ? 9.758 18.516 7.379 1 98.62 319 PHE B C 1
ATOM 5529 O O . PHE B 1 319 ? 9.086 18.656 8.406 1 98.62 319 PHE B O 1
ATOM 5536 N N . LEU B 1 320 ? 10.484 17.438 7.168 1 98.38 320 LEU B N 1
ATOM 5537 C CA . LEU B 1 320 ? 10.539 16.312 8.102 1 98.38 320 LEU B CA 1
ATOM 5538 C C . LEU B 1 320 ? 11.141 16.75 9.438 1 98.38 320 LEU B C 1
ATOM 5540 O O . LEU B 1 320 ? 10.625 16.391 10.5 1 98.38 320 LEU B O 1
ATOM 5544 N N . SER B 1 321 ? 12.203 17.484 9.352 1 97.44 321 SER B N 1
ATOM 5545 C CA . SER B 1 321 ? 12.867 17.953 10.57 1 97.44 321 SER B CA 1
ATOM 5546 C C . SER B 1 321 ? 11.961 18.859 11.383 1 97.44 321 SER B C 1
ATOM 5548 O O . SER B 1 321 ? 11.93 18.781 12.617 1 97.44 321 SER B O 1
ATOM 5550 N N . GLY B 1 322 ? 11.336 19.734 10.695 1 97.69 322 GLY B N 1
ATOM 5551 C CA . GLY B 1 322 ? 10.406 20.625 11.367 1 97.69 322 GLY B CA 1
ATOM 5552 C C . GLY B 1 322 ? 9.266 19.875 12.047 1 97.69 322 GLY B C 1
ATOM 5553 O O . GLY B 1 322 ? 8.914 20.188 13.188 1 97.69 322 GLY B O 1
ATOM 5554 N N . LEU B 1 323 ? 8.633 18.938 11.344 1 96.69 323 LEU B N 1
ATOM 5555 C CA . LEU B 1 323 ? 7.562 18.125 11.914 1 96.69 323 LEU B CA 1
ATOM 5556 C C . LEU B 1 323 ? 8.047 17.359 13.141 1 96.69 323 LEU B C 1
ATOM 5558 O O . LEU B 1 323 ? 7.352 17.281 14.148 1 96.69 323 LEU B O 1
ATOM 5562 N N . HIS B 1 324 ? 9.211 16.797 12.984 1 95.5 324 HIS B N 1
ATOM 5563 C CA . HIS B 1 324 ? 9.828 16.047 14.078 1 95.5 324 HIS B CA 1
ATOM 5564 C C . HIS B 1 324 ? 9.977 16.922 15.32 1 95.5 324 HIS B C 1
ATOM 5566 O O . HIS B 1 324 ? 9.672 16.484 16.438 1 95.5 324 HIS B O 1
ATOM 5572 N N . ALA B 1 325 ? 10.445 18.078 15.117 1 94.56 325 ALA B N 1
ATOM 5573 C CA . ALA B 1 325 ? 10.617 19.016 16.219 1 94.56 325 ALA B CA 1
ATOM 5574 C C . ALA B 1 325 ? 9.273 19.344 16.875 1 94.56 325 ALA B C 1
ATOM 5576 O O . ALA B 1 325 ? 9.188 19.438 18.109 1 94.56 325 ALA B O 1
ATOM 5577 N N . TRP B 1 326 ? 8.352 19.422 16.109 1 93.81 326 TRP B N 1
ATOM 5578 C CA . TRP B 1 326 ? 7.031 19.812 16.594 1 93.81 326 TRP B CA 1
ATOM 5579 C C . TRP B 1 326 ? 6.422 18.703 17.453 1 93.81 326 TRP B C 1
ATOM 5581 O O . TRP B 1 326 ? 5.961 18.953 18.562 1 93.81 326 TRP B O 1
ATOM 5591 N N . TYR B 1 327 ? 6.441 17.422 17.031 1 89.25 327 TYR B N 1
ATOM 5592 C CA . TYR B 1 327 ? 5.754 16.375 17.781 1 89.25 327 TYR B CA 1
ATOM 5593 C C . TYR B 1 327 ? 6.609 15.883 18.938 1 89.25 327 TYR B C 1
ATOM 5595 O O . TYR B 1 327 ? 6.117 15.188 19.828 1 89.25 327 TYR B O 1
ATOM 5603 N N . THR B 1 328 ? 7.93 16.156 18.938 1 87.25 328 THR B N 1
ATOM 5604 C CA . THR B 1 328 ? 8.766 15.742 20.062 1 87.25 328 THR B CA 1
ATOM 5605 C C . THR B 1 328 ? 8.883 16.859 21.094 1 87.25 328 THR B C 1
ATOM 5607 O O . THR B 1 328 ? 9.398 16.656 22.188 1 87.25 328 THR B O 1
ATOM 5610 N N . GLY B 1 329 ? 8.328 17.906 20.938 1 77.5 329 GLY B N 1
ATOM 5611 C CA . GLY B 1 329 ? 8.297 19 21.906 1 77.5 329 GLY B CA 1
ATOM 5612 C C . GLY B 1 329 ? 9.625 19.734 22.016 1 77.5 329 GLY B C 1
ATOM 5613 O O . GLY B 1 329 ? 9.945 20.297 23.062 1 77.5 329 GLY B O 1
ATOM 5614 N N . ALA B 1 330 ? 10.781 19.406 21.25 1 56.28 330 ALA B N 1
ATOM 5615 C CA . ALA B 1 330 ? 12.078 20.047 21.391 1 56.28 330 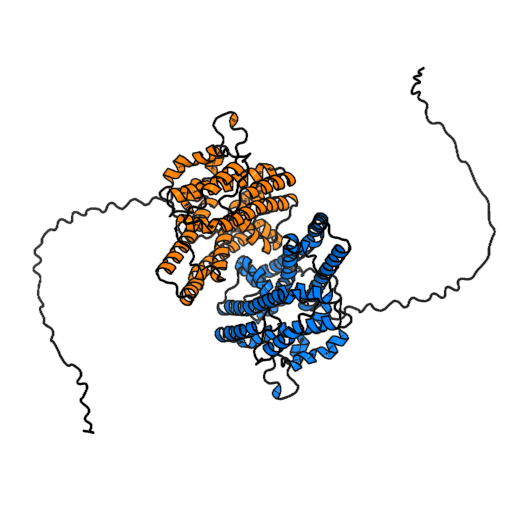ALA B CA 1
ATOM 5616 C C . ALA B 1 330 ? 11.922 21.547 21.656 1 56.28 330 ALA B C 1
ATOM 5618 O O . ALA B 1 330 ? 11.047 22.203 21.078 1 56.28 330 ALA B O 1
ATOM 5619 N N . PRO B 1 331 ? 12.516 21.859 22.875 1 45.72 331 PRO B N 1
ATOM 5620 C CA . PRO B 1 331 ? 12.445 23.281 23.219 1 45.72 331 PRO B CA 1
ATOM 5621 C C . PRO B 1 331 ? 12.742 24.188 22.031 1 45.72 331 PRO B C 1
ATOM 5623 O O . PRO B 1 331 ? 13.453 23.781 21.094 1 45.72 331 PRO B O 1
ATOM 5626 N N . ARG B 1 332 ? 11.938 25.203 21.906 1 39.41 332 ARG B N 1
ATOM 5627 C CA . ARG B 1 332 ? 11.781 26.359 21.031 1 39.41 332 ARG B CA 1
ATOM 5628 C C . ARG B 1 332 ? 13.133 26.953 20.672 1 39.41 332 ARG B C 1
ATOM 5630 O O . ARG B 1 332 ? 13.234 27.75 19.734 1 39.41 332 ARG B O 1
ATOM 5637 N N . TYR B 1 333 ? 14.125 27.219 21.672 1 37.44 333 TYR B N 1
ATOM 5638 C CA . TYR B 1 333 ? 15.227 28.156 21.484 1 37.44 333 TYR B CA 1
ATOM 5639 C C . TYR B 1 333 ? 16.281 27.578 20.547 1 37.44 333 TYR B C 1
ATOM 5641 O O . TYR B 1 333 ? 17.219 26.906 20.984 1 37.44 333 TYR B O 1
ATOM 5649 N N . ALA B 1 334 ? 15.969 27.125 19.5 1 41 334 ALA B N 1
ATOM 5650 C CA . ALA B 1 334 ? 17.141 27.062 18.625 1 41 334 ALA B CA 1
ATOM 5651 C C . ALA B 1 334 ? 17.953 28.344 18.688 1 41 334 ALA B C 1
ATOM 5653 O O . ALA B 1 334 ? 17.406 29.438 18.5 1 41 334 ALA B O 1
ATOM 5654 N N . PRO B 1 335 ? 19.109 28.438 19.422 1 35.88 335 PRO B N 1
ATOM 5655 C CA . PRO B 1 335 ? 19.891 29.688 19.453 1 35.88 335 PRO B CA 1
ATOM 5656 C C . PRO B 1 335 ? 20.031 30.328 18.078 1 35.88 335 PRO B C 1
ATOM 5658 O O . PRO B 1 335 ? 20.219 29.625 17.078 1 35.88 335 PRO B O 1
ATOM 5661 N N . THR B 1 336 ? 19.234 31.344 17.812 1 36.81 336 THR B N 1
ATOM 5662 C CA . THR B 1 336 ? 19.609 32.25 16.734 1 36.81 336 THR B CA 1
ATOM 5663 C C . THR B 1 336 ? 21.109 32.562 16.797 1 36.81 336 THR B C 1
ATOM 5665 O O . THR B 1 336 ? 21.562 33.281 17.672 1 36.81 336 THR B O 1
ATOM 5668 N N . ASP B 1 337 ? 21.906 31.594 16.719 1 34.03 337 ASP B N 1
ATOM 5669 C CA . ASP B 1 337 ? 23.328 31.922 16.641 1 34.03 337 ASP B CA 1
ATOM 5670 C C . ASP B 1 337 ? 23.578 33.062 15.672 1 34.03 337 ASP B C 1
ATOM 5672 O O . ASP B 1 337 ? 23.906 32.844 14.5 1 34.03 337 ASP B O 1
ATOM 5676 N N . HIS B 1 338 ? 22.625 33.969 15.484 1 33.66 338 HIS B N 1
ATOM 5677 C CA . HIS B 1 338 ? 23.094 35.062 14.672 1 33.66 338 HIS B CA 1
ATOM 5678 C C . HIS B 1 338 ? 24.25 35.812 15.359 1 33.66 338 HIS B C 1
ATOM 5680 O O . HIS B 1 338 ? 24.562 36.938 15.008 1 33.66 338 HIS B O 1
ATOM 5686 N N . SER B 1 339 ? 24.703 35.5 16.5 1 29.31 339 SER B N 1
ATOM 5687 C CA . SER B 1 339 ? 25.812 36.406 16.859 1 29.31 339 SER B CA 1
ATOM 5688 C C . SER B 1 339 ? 26.969 36.25 15.875 1 29.31 339 SER B C 1
ATOM 5690 O O . SER B 1 339 ? 27.641 35.219 15.852 1 29.31 339 SER B O 1
ATOM 5692 N N . VAL B 1 340 ? 26.719 36.875 14.758 1 31.62 340 VAL B N 1
ATOM 5693 C CA . VAL B 1 340 ? 27.938 37.125 13.984 1 31.62 340 VAL B CA 1
ATOM 5694 C C . VAL B 1 340 ? 29.078 37.531 14.93 1 31.62 340 VAL B C 1
ATOM 5696 O O . VAL B 1 340 ? 28.938 38.438 15.719 1 31.62 340 VAL B O 1
ATOM 5699 N N . PRO B 1 341 ? 29.984 36.562 15.164 1 28.94 341 PRO B N 1
ATOM 5700 C CA . PRO B 1 341 ? 31.141 37.062 15.898 1 28.94 341 PRO B CA 1
ATOM 5701 C C . PRO B 1 341 ? 31.594 38.438 15.398 1 28.94 341 PRO B C 1
ATOM 5703 O O . PRO B 1 341 ? 31.562 38.688 14.195 1 28.94 341 PRO B O 1
ATOM 5706 N N . GLU B 1 342 ? 31.328 39.469 16.078 1 27.23 342 GLU B N 1
ATOM 5707 C CA . GLU B 1 342 ? 32 40.75 15.844 1 27.23 342 GLU B CA 1
ATOM 5708 C C . GLU B 1 342 ? 33.469 40.562 15.508 1 27.23 342 GLU B C 1
ATOM 5710 O O . GLU B 1 342 ? 34.219 39.906 16.266 1 27.23 342 GLU B O 1
ATOM 5715 N N . GLN B 1 343 ? 33.688 40.375 14.242 1 25.19 343 GLN B N 1
ATOM 5716 C CA . GLN B 1 343 ? 35.062 40.469 13.758 1 25.19 343 GLN B CA 1
ATOM 5717 C C . GLN B 1 343 ? 35.875 41.5 14.539 1 25.19 343 GLN B C 1
ATOM 5719 O O . GLN B 1 343 ? 35.5 42.656 14.602 1 25.19 343 GLN B O 1
ATOM 5724 N N . ARG B 1 344 ? 36.469 41.031 15.594 1 25.81 344 ARG B N 1
ATOM 5725 C CA . ARG B 1 344 ? 37.531 41.812 16.203 1 25.81 344 ARG B CA 1
ATOM 5726 C C . ARG B 1 344 ? 38.406 42.469 15.133 1 25.81 344 ARG B C 1
ATOM 5728 O O . ARG B 1 344 ? 38.938 41.812 14.258 1 25.81 344 ARG B O 1
ATOM 5735 N N . GLN B 1 345 ? 38.062 43.688 14.648 1 24.12 345 GLN B N 1
ATOM 5736 C CA . GLN B 1 345 ? 38.969 44.594 13.969 1 24.12 345 GLN B CA 1
ATOM 5737 C C . GLN B 1 345 ? 40.375 44.594 14.602 1 24.12 345 GLN B C 1
ATOM 5739 O O . GLN B 1 345 ? 40.562 45.094 15.711 1 24.12 345 GLN B O 1
ATOM 5744 N N . ARG B 1 346 ? 40.938 43.281 14.672 1 25.7 346 ARG B N 1
ATOM 5745 C CA . ARG B 1 346 ? 42.344 43.438 15.031 1 25.7 346 ARG B CA 1
ATOM 5746 C C . ARG B 1 346 ? 43.031 44.562 14.242 1 25.7 346 ARG B C 1
ATOM 5748 O O . ARG B 1 346 ? 43 44.562 13.016 1 25.7 346 ARG B O 1
ATOM 5755 N N . GLY B 1 347 ? 42.938 45.75 14.68 1 23.31 347 GLY B N 1
ATOM 5756 C CA . GLY B 1 347 ? 43.781 46.875 14.367 1 23.31 347 GLY B CA 1
ATOM 5757 C C . GLY B 1 347 ? 45.25 46.5 14.312 1 23.31 347 GLY B C 1
ATOM 5758 O O . GLY B 1 347 ? 45.906 46.375 15.344 1 23.31 347 GLY B O 1
ATOM 5759 N N . GLY B 1 348 ? 45.5 45.406 13.422 1 24.67 348 GLY B N 1
ATOM 5760 C CA . GLY B 1 348 ? 46.906 45.125 13.109 1 24.67 348 GLY B CA 1
ATOM 5761 C C . GLY B 1 348 ? 47.688 46.375 12.758 1 24.67 348 GLY B C 1
ATOM 5762 O O . GLY B 1 348 ? 47.375 47.062 11.789 1 24.67 348 GLY B O 1
ATOM 5763 N N . SER B 1 349 ? 48.031 47.156 13.789 1 22.84 349 SER B N 1
ATOM 5764 C CA . SER B 1 349 ? 49.094 48.125 13.648 1 22.84 349 SER B CA 1
ATOM 5765 C C . SER B 1 349 ? 50.312 47.531 12.922 1 22.84 349 SER B C 1
ATOM 5767 O O . SER B 1 349 ? 50.781 46.469 13.312 1 22.84 349 SER B O 1
ATOM 5769 N N . GLU B 1 350 ? 50.375 47.781 11.586 1 24.23 350 GLU B N 1
ATOM 5770 C CA . GLU B 1 350 ? 51.375 47.562 10.562 1 24.23 350 GLU B CA 1
ATOM 5771 C C . GLU B 1 350 ? 52.781 47.938 11.062 1 24.23 350 GLU B C 1
ATOM 5773 O O . GLU B 1 350 ? 53.094 49.125 11.18 1 24.23 350 GLU B O 1
ATOM 5778 N N . GLY B 1 351 ? 53.156 47.562 12.312 1 18.78 351 GLY B N 1
ATOM 5779 C CA . GLY B 1 351 ? 54.531 48.062 12.367 1 18.78 351 GLY B CA 1
ATOM 5780 C C . GLY B 1 351 ? 55.406 47.531 11.242 1 18.78 351 GLY B C 1
ATOM 5781 O O . GLY B 1 351 ? 55.25 46.375 10.828 1 18.78 351 GLY B O 1
ATOM 5782 N N . ALA B 1 352 ? 55.969 48.406 10.398 1 19.8 352 ALA B N 1
ATOM 5783 C CA . ALA B 1 352 ? 56.812 48.5 9.203 1 19.8 352 ALA B CA 1
ATOM 5784 C C . ALA B 1 352 ? 58.094 47.656 9.359 1 19.8 352 ALA B C 1
ATOM 5786 O O . ALA B 1 352 ? 58.969 47.719 8.516 1 19.8 352 ALA B O 1
ATOM 5787 N N . ALA B 1 353 ? 58.281 46.812 10.453 1 19.62 353 ALA B N 1
ATOM 5788 C CA . ALA B 1 353 ? 59.75 46.719 10.484 1 19.62 353 ALA B CA 1
ATOM 5789 C C . ALA B 1 353 ? 60.312 46.219 9.156 1 19.62 353 ALA B C 1
ATOM 5791 O O . ALA B 1 353 ? 59.625 45.469 8.438 1 19.62 353 ALA B O 1
ATOM 5792 N N . ASP B 1 354 ? 61.531 46.531 8.773 1 17.98 354 ASP B N 1
ATOM 5793 C CA . ASP B 1 354 ? 62.594 46.719 7.797 1 17.98 354 ASP B CA 1
ATOM 5794 C C . ASP B 1 354 ? 63.156 45.375 7.367 1 17.98 354 ASP B C 1
ATOM 5796 O O . ASP B 1 354 ? 64.25 45.312 6.816 1 17.98 354 ASP B O 1
ATOM 5800 N N . ARG B 1 355 ? 62.281 44.25 7.52 1 18.2 355 ARG B N 1
ATOM 5801 C CA . ARG B 1 355 ? 63.219 43.125 7.434 1 18.2 355 ARG B CA 1
ATOM 5802 C C . ARG B 1 355 ? 63.781 43 6.027 1 18.2 355 ARG B C 1
ATOM 5804 O O . ARG B 1 355 ? 63.031 42.938 5.051 1 18.2 355 ARG B O 1
ATOM 5811 N N . HIS B 1 356 ? 65 43.344 5.734 1 17.52 356 HIS B N 1
ATOM 5812 C CA . HIS B 1 356 ? 65.938 43.406 4.586 1 17.52 356 HIS B CA 1
ATOM 5813 C C . HIS B 1 356 ? 66.25 42.031 4.055 1 17.52 356 HIS B C 1
ATOM 5815 O O . HIS B 1 356 ? 67.062 41.875 3.146 1 17.52 356 HIS B O 1
ATOM 5821 N N . ALA B 1 357 ? 65.438 40.938 4.508 1 15.75 357 ALA B N 1
ATOM 5822 C CA . ALA B 1 357 ? 66.375 39.844 4.168 1 15.75 357 ALA B CA 1
ATOM 5823 C C . ALA B 1 357 ? 66.75 39.906 2.693 1 15.75 357 ALA B C 1
ATOM 5825 O O . ALA B 1 357 ? 66 40.5 1.879 1 15.75 357 ALA B O 1
ATOM 5826 N N . PRO B 1 358 ? 67.188 38.594 2.309 1 15.9 358 PRO B N 1
ATOM 5827 C CA . PRO B 1 358 ? 68.312 38.062 1.581 1 15.9 358 PRO B CA 1
ATOM 5828 C C . PRO B 1 358 ? 68.062 37.875 0.092 1 15.9 358 PRO B C 1
ATOM 5830 O O . PRO B 1 358 ? 66.938 38.031 -0.351 1 15.9 358 PRO B O 1
ATOM 5833 N N . ALA B 1 359 ? 68.562 36.688 -0.278 1 15 359 ALA B N 1
ATOM 5834 C CA . ALA B 1 359 ? 69.5 36.219 -1.29 1 15 359 ALA B CA 1
ATOM 5835 C C . ALA B 1 359 ? 68.75 35.875 -2.59 1 15 359 ALA B C 1
ATOM 5837 O O . ALA B 1 359 ? 69.188 36.344 -3.664 1 15 359 ALA B O 1
ATOM 5838 N N . ALA B 1 360 ? 68.438 34.594 -2.691 1 1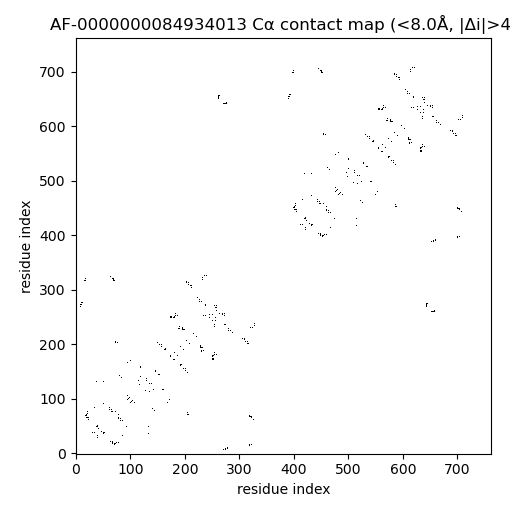5.87 360 ALA B N 1
ATOM 5839 C CA . ALA B 1 360 ? 69.125 33.781 -3.73 1 15.87 360 ALA B CA 1
ATOM 5840 C C . ALA B 1 360 ? 68.312 33.812 -5.023 1 15.87 360 ALA B C 1
ATOM 5842 O O . ALA B 1 360 ? 67.062 33.531 -5.016 1 15.87 360 ALA B O 1
ATOM 5843 N N . SER B 1 361 ? 68.75 34.375 -6.031 1 15.85 361 SER B N 1
ATOM 5844 C CA . SER B 1 361 ? 68.5 34.719 -7.434 1 15.85 361 SER B CA 1
ATOM 5845 C C . SER B 1 361 ? 68.312 33.438 -8.266 1 15.85 361 SER B C 1
ATOM 5847 O O . SER B 1 361 ? 67.938 33.5 -9.43 1 15.85 361 SER B O 1
ATOM 5849 N N . SER B 1 362 ? 68.75 32.188 -7.863 1 16.77 362 SER B N 1
ATOM 5850 C CA . SER B 1 362 ? 69.438 31.578 -9.023 1 16.77 362 SER B CA 1
ATOM 5851 C C . SER B 1 362 ? 68.375 31.156 -10.062 1 16.77 362 SER B C 1
ATOM 5853 O O . SER B 1 362 ? 67.312 30.719 -9.711 1 16.77 362 SER B O 1
ATOM 5855 N N . LEU B 1 363 ? 68.562 31.625 -11.344 1 16.86 363 LEU B N 1
ATOM 5856 C CA . LEU B 1 363 ? 68.125 31.719 -12.719 1 16.86 363 LEU B CA 1
ATOM 5857 C C . LEU B 1 363 ? 68.062 30.328 -13.352 1 16.86 363 LEU B C 1
ATOM 5859 O O . LEU B 1 363 ? 69.062 29.75 -13.695 1 16.86 363 LEU B O 1
ATOM 5863 N N . ALA B 1 364 ? 67.562 29.359 -12.641 1 16.61 364 ALA B N 1
ATOM 5864 C CA . ALA B 1 364 ? 67.688 28.094 -13.344 1 16.61 364 ALA B CA 1
ATOM 5865 C C . ALA B 1 364 ? 67.125 28.203 -14.773 1 16.61 364 ALA B C 1
ATOM 5867 O O . ALA B 1 364 ? 66.125 28.875 -15.016 1 16.61 364 ALA B O 1
ATOM 5868 N N . ARG B 1 365 ? 67.812 27.594 -15.773 1 16.55 365 ARG B N 1
ATOM 5869 C CA . ARG B 1 365 ? 68.188 27.281 -17.141 1 16.55 365 ARG B CA 1
ATOM 5870 C C . ARG B 1 365 ? 67.062 26.672 -17.922 1 16.55 365 ARG B C 1
ATOM 5872 O O . ARG B 1 365 ? 66.188 25.953 -17.375 1 16.55 365 ARG B O 1
ATOM 5879 N N . GLY B 1 366 ? 66.688 27.172 -19.141 1 16.52 366 GLY B N 1
ATOM 5880 C CA . GLY B 1 366 ? 65.875 27.25 -20.344 1 16.52 366 GLY B CA 1
ATOM 5881 C C . GLY B 1 366 ? 65.812 25.953 -21.109 1 16.52 366 GLY B C 1
ATOM 5882 O O . GLY B 1 366 ? 65.25 25.906 -22.219 1 16.52 366 GLY B O 1
ATOM 5883 N N . ALA B 1 367 ? 66.188 24.828 -20.75 1 17.56 367 ALA B N 1
ATOM 5884 C CA . ALA B 1 367 ? 66.562 23.938 -21.844 1 17.56 367 ALA B CA 1
ATOM 5885 C C . ALA B 1 367 ? 65.375 23.562 -22.688 1 17.56 367 ALA B C 1
ATOM 5887 O O . ALA B 1 367 ? 64.312 23.188 -22.141 1 17.56 367 ALA B O 1
ATOM 5888 N N . GLU B 1 368 ? 65.188 23.875 -24.125 1 16.59 368 GLU B N 1
ATOM 5889 C CA . GLU B 1 368 ? 64.562 24.016 -25.422 1 16.59 368 GLU B CA 1
ATOM 5890 C C . GLU B 1 368 ? 64.188 22.656 -25.984 1 16.59 368 GLU B C 1
ATOM 5892 O O . GLU B 1 368 ? 63.438 22.578 -26.984 1 16.59 368 GLU B O 1
ATOM 5897 N N . ALA B 1 369 ? 64.375 21.469 -25.625 1 17.48 369 ALA B N 1
ATOM 5898 C CA . ALA B 1 369 ? 64.688 20.516 -26.703 1 17.48 369 ALA B CA 1
ATOM 5899 C C . ALA B 1 369 ? 63.438 20.047 -27.406 1 17.48 369 ALA B C 1
ATOM 5901 O O . ALA B 1 369 ? 62.625 19.312 -26.812 1 17.48 369 ALA B O 1
ATOM 5902 N N . GLN B 1 370 ? 62.625 20.922 -28.156 1 17.41 370 GLN B N 1
ATOM 5903 C CA . GLN B 1 370 ? 61.438 20.453 -28.891 1 17.41 370 GLN B CA 1
ATOM 5904 C C . GLN B 1 370 ? 61.812 19.312 -29.844 1 17.41 370 GLN B C 1
ATOM 5906 O O . GLN B 1 370 ? 62.969 19.219 -30.281 1 17.41 370 GLN B O 1
ATOM 5911 N N . THR B 1 371 ? 60.75 18.375 -30.094 1 18.27 371 THR B N 1
ATOM 5912 C CA . THR B 1 371 ? 60.562 17.047 -30.656 1 18.27 371 THR B CA 1
ATOM 5913 C C . THR B 1 371 ? 60.469 17.109 -32.188 1 18.27 371 THR B C 1
ATOM 5915 O O . THR B 1 371 ? 59.812 18 -32.75 1 18.27 371 THR B O 1
ATOM 5918 N N . CYS B 1 372 ? 61.375 16.688 -33.031 1 17.08 372 CYS B N 1
ATOM 5919 C CA . CYS B 1 372 ? 61.656 16.609 -34.438 1 17.08 372 CYS B CA 1
ATOM 5920 C C . CYS B 1 372 ? 60.656 15.703 -35.156 1 17.08 372 CYS B C 1
ATOM 5922 O O . CYS B 1 372 ? 60.625 14.492 -34.906 1 17.08 372 CYS B O 1
ATOM 5924 N N . GLY B 1 373 ? 59.312 15.969 -35.188 1 18.72 373 GLY B N 1
ATOM 5925 C CA . GLY B 1 373 ? 58.656 14.953 -36 1 18.72 373 GLY B CA 1
ATOM 5926 C C . GLY B 1 373 ? 59.094 14.938 -37.438 1 18.72 373 GLY B C 1
ATOM 5927 O O . GLY B 1 373 ? 59.25 16 -38.062 1 18.72 373 GLY B O 1
ATOM 5928 N N . PRO B 1 374 ? 59.844 13.945 -38.094 1 17.67 374 PRO B N 1
ATOM 5929 C CA . PRO B 1 374 ? 60.469 13.859 -39.406 1 17.67 374 PRO B CA 1
ATOM 5930 C C . PRO B 1 374 ? 59.438 13.836 -40.531 1 17.67 374 PRO B C 1
ATOM 5932 O O . PRO B 1 374 ? 58.25 13.547 -40.312 1 17.67 374 PRO B O 1
ATOM 5935 N N . THR B 1 375 ? 59.812 14.375 -41.812 1 18.48 375 THR B N 1
ATOM 5936 C CA . THR B 1 375 ? 59.656 14.68 -43.219 1 18.48 375 THR B CA 1
ATOM 5937 C C . THR B 1 375 ? 59.469 13.398 -44.031 1 18.48 375 THR B C 1
ATOM 5939 O O . THR B 1 375 ? 59.5 13.43 -45.281 1 18.48 375 THR B O 1
ATOM 5942 N N . ALA B 1 376 ? 58.719 12.406 -43.781 1 19.06 376 ALA B N 1
ATOM 5943 C CA . ALA B 1 376 ? 59 11.422 -44.812 1 19.06 376 ALA B CA 1
ATOM 5944 C C . ALA B 1 376 ? 58.656 11.984 -46.188 1 19.06 376 ALA B C 1
ATOM 5946 O O . ALA B 1 376 ? 57.75 12.828 -46.344 1 19.06 376 ALA B O 1
ATOM 5947 N N . SER B 1 377 ? 59.188 11.422 -47.406 1 17.36 377 SER B N 1
ATOM 5948 C CA . SER B 1 377 ? 59.75 11.461 -48.75 1 17.36 377 SER B CA 1
ATOM 5949 C C . SER B 1 377 ? 58.656 11.43 -49.812 1 17.36 377 SER B C 1
ATOM 5951 O O . SER B 1 377 ? 58.75 12.148 -50.812 1 17.36 377 SER B O 1
ATOM 5953 N N . ALA B 1 378 ? 57.781 10.469 -50 1 19.91 378 ALA B N 1
ATOM 5954 C CA . ALA B 1 378 ? 57.938 9.852 -51.312 1 19.91 378 ALA B CA 1
ATOM 5955 C C . ALA B 1 378 ? 57.344 10.75 -52.406 1 19.91 378 ALA B C 1
ATOM 5957 O O . ALA B 1 378 ? 56.562 11.656 -52.125 1 19.91 378 ALA B O 1
ATOM 5958 N N . GLY B 1 379 ? 56.938 10.211 -53.594 1 18.5 379 GLY B N 1
ATOM 5959 C CA . GLY B 1 379 ? 57.219 10.086 -55 1 18.5 379 GLY B CA 1
ATOM 5960 C C . GLY B 1 379 ? 56.312 10.922 -55.875 1 18.5 379 GLY B C 1
ATOM 5961 O O . GLY B 1 379 ? 56.781 11.625 -56.781 1 18.5 379 GLY B O 1
ATOM 5962 N N . SER B 1 380 ? 55.031 10.602 -56.125 1 19.84 380 SER B N 1
ATOM 5963 C CA . SER B 1 380 ? 54.719 10.484 -57.531 1 19.84 380 SER B CA 1
ATOM 5964 C C . SER B 1 380 ? 54.344 11.828 -58.125 1 19.84 380 SER B C 1
ATOM 5966 O O . SER B 1 380 ? 54 11.914 -59.312 1 19.84 380 SER B O 1
ATOM 5968 N N . ALA B 1 381 ? 54.969 12.984 -57.75 1 13.29 381 ALA B N 1
ATOM 5969 C CA . ALA B 1 381 ? 55.25 13.672 -59.031 1 13.29 381 ALA B CA 1
ATOM 5970 C C . ALA B 1 381 ? 56.594 13.25 -59.594 1 13.29 381 ALA B C 1
ATOM 5972 O O . ALA B 1 381 ? 57.594 13.172 -58.875 1 13.29 381 ALA B O 1
#

Radius of gyration: 35.65 Å; Cα contacts (8 Å, |Δi|>4): 860; chains: 2; bounding box: 150×106×99 Å

Nearest PDB structures (foldseek):
  6egk-assembly1_A  TM=8.498E-01  e=6.393E-12  Streptomyces clavuligerus
  6egk-assembly1_B  TM=8.412E-01  e=3.839E-11  Streptomyces clavuligerus
  8su5-assembly1_A  TM=8.101E-01  e=2.612E-10  Streptomyces coelicolor A3(2)
  8gr7-assembly2_B  TM=8.312E-01  e=2.121E-10  Taiwanofungus camphoratus
  8gr5-assembly1_A  TM=8.640E-01  e=6.536E-10  Taiwanofungus camphoratus

Organism: Streptomyces venezuelae (strain ATCC 10712 / CBS 650.69 / DSM 40230 / JCM 4526 / NBRC 13096 / PD 04745) (NCBI:txid953739)